Protein 8TZV (pdb70)

Organism: Homo sapiens (NCBI:txid9606)

Secondary structure (DSSP, 8-state):
---EEEEEE---S----TTT--SS---EEEEEEEEB-HHHHHHHHTTT-EESSSEEEEE-TTT-SS--B-EEE-TTT----HHHHHHHHHHHHHHS---EEEEEEES-TT-HHHHHTHHHHHHHHHHHHHHTS---GGGS-HHHHHHHHT---B-----TTS-SS-SEEEEEEEEETTEEEEEEEEEE-SS-EEEEEEEE-GGGTTTTHHHHHHHHHHHHHHHHHTT-SS---EE---B-TT-TTTGGGGGS-SEEEE-TTT--EEEHHHHHHHHHH-SS----SSTT---SS----GGG-EEE-SSSEEEHHHHHTT---HHHHHHHHHHHHHHHHHHHTTEEE---/-PPEEEEEE---S----TTT--SSS--EEEEEEEEB-HHHHHHHHHTS-EESSSEEEEE-TTT-SS--EEEEE-GGG----HHHHHHHHHHHHHHHH--EEEEEEES-TTSHHHHHTHHHHHHHHHHHHHHTS---GGG--HHHHHHHHS---B-----TTS-TT-SEEEEEEEEETTEEEEEEEEEE-SSEEEEEEEEE-GGGGGG-HHHHHHHHHHHHHHHHHHH-SS--EEEEEEE-SS-STTTGGGGSSSEEEE-TTT--EEEGGGTHHHHTT-SS----S-SS---TTS-S-GGG-EEE-SS-EEEHHHHHHH----STHHHHHHHHHHHHHHHHHTEEE---

Radius of gyration: 27.86 Å; Cα contacts (8 Å, |Δi|>4): 1350; chains: 2; bounding box: 55×50×86 Å

Nearest PDB structures (foldseek):
  8tzv-assembly1_B  TM=9.907E-01  e=6.767E-71  Homo sapiens
  7wg2-assembly1_A  TM=7.679E-01  e=2.021E-23  Kluyveromyces lactis NRRL Y-1140
  7wg4-assembly1_A  TM=7.444E-01  e=9.750E-24  Kluyveromyces lactis NRRL Y-1140
  7wfx-assembly2_B  TM=7.462E-01  e=1.685E-23  Kluyveromyces lactis NRRL Y-1140
  7wfx-assembly1_A  TM=7.257E-01  e=2.021E-23  Kluyveromyces lactis NRRL Y-1140

Sequence (696 aa):
GSPSVVDYFPSEDFYRCGYCKNESGSRSNGMWAHSMTVQDYQDLIDRGWRRSGKYVYKPVMNQTCCPQYTIRCRPLQFQPSKSHKKVLKKMLKFLAKGKLEVRLVPVSFEDPEFKSSFSQSFSLYVKYQVAIHQDPPDECGKTEFTRFLCSSPLEAETPPNGPDCGYGSFHQQYWLDGKIIAVGVIDILPNCVSSVYLYYDPDYSFLSLGVYSALREIAFTRQLHEKTSQLSYYYMGFYIHSCPKMKYKGQYRPSDLLCPETYVWVPIEQCLPSLENSKYCRFNQDPEAVDEDRSTEPDRLQVFHKRAIMPYGVYKKQQKDPSEEAAVLQYASLVGQKCSERMLLFRNGSPSVVDYFPSEDFYRCGYCKNESGSRSNGMWAHSMTVQDYQDLIDRGWRRSGKYVYKPVMNQTCCPQYTIRCRPLQFQPSKSHKKVLKKMLKFLAKGKLEVRLVPVSFEDPEFKSSFSQSFSLYVKYQVAIHQDPPDECGKTEFTRFLCSSPLEAETPPNGPDCGYGSFHQQYWLDGKIIAVGVIDILPNCVSSVYLYYDPDYSFLSLGVYSALREIAFTRQLHEKTSQLSYYYMGFYIHSCPKMKYKGQYRPSDLLCPETYVWVPIEQCLPSLENSKYCRFNQDPEAVDEDRSTEPDRLQVFHKRAIMPYGVYKKQQKDPSEEAAVLQYASLVGQKCSERMLLFRN

Foldseek 3Di:
DDFWAKAWDQQPDAPQDPFVRDRRAWGWGKIFTQAHAQQLVVLLVLQQWADQFRMIIHTDQVRHPFHWWKKKAFLVPWDDDPVLVVLVVVVVCVCDPCAKDKDKAAQDPVDPVCVVCVVLVLVQQLQQCCPVVVDDSVCSDPVSCCRGQRRWSYDFDADPLADPNTFTKIKIFIQGNNHTFKIFIWGGHLQEIEGHDITGHVVPVVSVVVSVVVNVVSVVQVVRCVRHVNSRMYIPRIATPSGVVRPCVLVGDQMWIAFNFLSDTDTSVLCVVVCVVDRDDGPCPDPPRHHPQADDDQQLAWACPPNDTHGPVVCVVVDDDVVVVVSSVVVCRSSGNVSRNRHYHYDD/DDFWAKAWDADPAAQADPFPRDRGAWHKTKIFGQAHAQALVVLLVLLAWADQFRMIMHTDQVGHPFHWWWKKAFLVPWDADPVRVVLVVVVVCCVPVVDKDKDKFDQDCPDPVCVVCLVLVQVQVQQQCCPPVVDDCVNGDSVNCCRRQRRWNYDQDADPLADPVTWTWIKIFIADPNHGFKIWIWTGHLQEIETNDIGGHPVVCVSVCVVVVVVVVSVVLVVRCVRRVNYRMYIHGTATPSGPVSPVVVSTPFMWIAFNFASDTDTVVQCVVPVVVHSHDGPDPDPPHGYPQFADDQQLAWECPPNDTHGNVVVVVVDDDCPCVVSVVVVCRSSGPVSRNRYYHHDD

B-factor: mean 159.2, std 18.73, range [113.01, 365.5]

GO terms:
  GO:0006511 ubiquitin-dependent protein catabolic process (P, IDA)
  GO:0006979 response to oxidative stress (P, IDA)
  GO:0010498 proteasomal protein catabolic process (P, IMP)
  GO:0004057 arginyl-tRNA--protein transferase activity (F, IDA)
  GO:0005515 protein binding (F, IPI)
  GO:0005654 nucleoplasm (C, IDA)
  GO:0005634 nucleus (C, IDA)
  GO:0005737 cytoplasm (C, IDA)
  GO:0071596 ubiquitin-dependent protein catabolic process via the N-end rule pathway (P, IDA)
  GO:0004057 arginyl-tRNA--protein transferase activity (F, TAS)

InterPro domains:
  IPR007471 N-end aminoacyl transferase, N-terminal [PF04376] (22-92)
  IPR007472 N-end rule aminoacyl transferase, C-terminal [PF04377] (290-429)
  IPR016181 Acyl-CoA N-acyltransferase [SSF55729] (343-436)
  IPR017137 Arginine-tRNA-protein transferase 1, eukaryotic [PIRSF037207] (1-518)
  IPR030700 N-end rule aminoacyl transferase [PTHR21367] (8-518)

Structure (mmCIF, N/CA/C/O backbone):
data_8TZV
#
_entry.id   8TZV
#
_cell.length_a   1.00
_cell.length_b   1.00
_cell.length_c   1.00
_cell.angle_alpha   90.00
_cell.angle_beta   90.00
_cell.angle_gamma   90.00
#
_symmetry.space_group_name_H-M   'P 1'
#
loop_
_entity.id
_entity.type
_entity.pdbx_description
1 polymer 'Isoform ATE1-2 of Arginyl-tRNA--protein transferase 1'
2 non-polymer 'ZINC ION'
#
loop_
_atom_site.group_PDB
_atom_site.id
_atom_site.type_symbol
_atom_site.label_atom_id
_atom_site.label_alt_id
_atom_site.label_comp_id
_atom_site.label_asym_id
_atom_site.label_entity_id
_atom_site.label_seq_id
_atom_site.pdbx_PDB_ins_code
_atom_site.Cartn_x
_atom_site.Cartn_y
_atom_site.Cartn_z
_atom_site.occupancy
_atom_site.B_iso_or_equiv
_atom_site.auth_seq_id
_atom_site.auth_comp_id
_atom_site.auth_asym_id
_atom_site.auth_atom_id
_atom_site.pdbx_PDB_model_num
ATOM 1 N N . GLY A 1 8 ? 132.009 136.610 122.385 1.00 156.06 7 GLY A N 1
ATOM 2 C CA . GLY A 1 8 ? 131.037 135.716 122.985 1.00 156.02 7 GLY A CA 1
ATOM 3 C C . GLY A 1 8 ? 129.923 135.318 122.038 1.00 158.99 7 GLY A C 1
ATOM 4 O O . GLY A 1 8 ? 129.781 135.889 120.957 1.00 153.08 7 GLY A O 1
ATOM 5 N N . SER A 1 9 ? 129.128 134.332 122.446 1.00 157.28 8 SER A N 1
ATOM 6 C CA . SER A 1 9 ? 128.020 133.839 121.652 1.00 155.63 8 SER A CA 1
ATOM 7 C C . SER A 1 9 ? 126.709 134.078 122.389 1.00 154.72 8 SER A C 1
ATOM 8 O O . SER A 1 9 ? 126.620 133.792 123.591 1.00 151.12 8 SER A O 1
ATOM 11 N N . PRO A 1 10 ? 125.679 134.600 121.718 1.00 148.68 9 PRO A N 1
ATOM 12 C CA . PRO A 1 10 ? 124.398 134.838 122.397 1.00 143.71 9 PRO A CA 1
ATOM 13 C C . PRO A 1 10 ? 123.707 133.549 122.813 1.00 146.14 9 PRO A C 1
ATOM 14 O O . PRO A 1 10 ? 124.146 132.453 122.449 1.00 144.79 9 PRO A O 1
ATOM 18 N N . SER A 1 11 ? 122.624 133.671 123.574 1.00 152.12 10 SER A N 1
ATOM 19 C CA . SER A 1 11 ? 121.871 132.528 124.070 1.00 152.49 10 SER A CA 1
ATOM 20 C C . SER A 1 11 ? 120.576 132.390 123.283 1.00 151.93 10 SER A C 1
ATOM 21 O O . SER A 1 11 ? 119.817 133.356 123.153 1.00 151.00 10 SER A O 1
ATOM 24 N N . VAL A 1 12 ? 120.327 131.190 122.766 1.00 146.29 11 VAL A N 1
ATOM 25 C CA . VAL A 1 12 ? 119.122 130.883 122.003 1.00 142.98 11 VAL A CA 1
ATOM 26 C C . VAL A 1 12 ? 118.363 129.787 122.737 1.00 142.14 11 VAL A C 1
ATOM 27 O O . VAL A 1 12 ? 118.899 128.692 122.959 1.00 142.66 11 VAL A O 1
ATOM 31 N N . VAL A 1 13 ? 117.118 130.086 123.116 1.00 146.05 12 VAL A N 1
ATOM 32 C CA . VAL A 1 13 ? 116.236 129.140 123.787 1.00 146.51 12 VAL A CA 1
ATOM 33 C C . VAL A 1 13 ? 114.842 129.261 123.185 1.00 145.96 12 VAL A C 1
ATOM 34 O O . VAL A 1 13 ? 114.500 130.255 122.542 1.00 152.47 12 VAL A O 1
ATOM 38 N N . ASP A 1 14 ? 114.034 128.226 123.404 1.00 149.25 13 ASP A N 1
ATOM 39 C CA . ASP A 1 14 ? 112.640 128.207 122.984 1.00 153.18 13 ASP A CA 1
ATOM 40 C C . ASP A 1 14 ? 111.760 127.906 124.188 1.00 153.94 13 ASP A C 1
ATOM 41 O O . ASP A 1 14 ? 112.077 127.027 124.994 1.00 160.38 13 ASP A O 1
ATOM 46 N N . TYR A 1 15 ? 110.651 128.633 124.302 1.00 144.11 14 TYR A N 1
ATOM 47 C CA . TYR A 1 15 ? 109.761 128.535 125.452 1.00 144.83 14 TYR A CA 1
ATOM 48 C C . TYR A 1 15 ? 108.555 127.668 125.114 1.00 146.44 14 TYR A C 1
ATOM 49 O O . TYR A 1 15 ? 107.924 127.852 124.068 1.00 144.34 14 TYR A O 1
ATOM 58 N N . PHE A 1 16 ? 108.242 126.725 126.002 1.00 153.81 15 PHE A N 1
ATOM 59 C CA . PHE A 1 16 ? 107.068 125.872 125.869 1.00 149.37 15 PHE A CA 1
ATOM 60 C C . PHE A 1 16 ? 106.086 126.196 126.983 1.00 155.66 15 PHE A C 1
ATOM 61 O O . PHE A 1 16 ? 106.473 126.167 128.161 1.00 162.01 15 PHE A O 1
ATOM 69 N N . PRO A 1 17 ? 104.826 126.521 126.673 1.00 159.44 16 PRO A N 1
ATOM 70 C CA . PRO A 1 17 ? 103.873 126.842 127.752 1.00 162.79 16 PRO A CA 1
ATOM 71 C C . PRO A 1 17 ? 103.714 125.726 128.772 1.00 167.23 16 PRO A C 1
ATOM 72 O O . PRO A 1 17 ? 103.640 126.005 129.975 1.00 166.74 16 PRO A O 1
ATOM 76 N N . SER A 1 18 ? 103.679 124.472 128.322 1.00 171.71 17 SER A N 1
ATOM 77 C CA . SER A 1 18 ? 103.599 123.295 129.189 1.00 173.06 17 SER A CA 1
ATOM 78 C C . SER A 1 18 ? 102.483 123.436 130.226 1.00 175.18 17 SER A C 1
ATOM 79 O O . SER A 1 18 ? 102.711 123.444 131.436 1.00 173.46 17 SER A O 1
ATOM 82 N N . GLU A 1 19 ? 101.254 123.550 129.722 1.00 189.57 18 GLU A N 1
ATOM 83 C CA . GLU A 1 19 ? 100.076 123.703 130.564 1.00 188.72 18 GLU A CA 1
ATOM 84 C C . GLU A 1 19 ? 99.466 122.365 130.972 1.00 189.82 18 GLU A C 1
ATOM 85 O O . GLU A 1 19 ? 98.300 122.324 131.380 1.00 189.06 18 GLU A O 1
ATOM 91 N N . ASP A 1 20 ? 100.226 121.278 130.879 1.00 189.73 19 ASP A N 1
ATOM 92 C CA . ASP A 1 20 ? 99.745 119.945 131.210 1.00 188.07 19 ASP A CA 1
ATOM 93 C C . ASP A 1 20 ? 100.440 119.431 132.463 1.00 187.66 19 ASP A C 1
ATOM 94 O O . ASP A 1 20 ? 101.636 119.666 132.664 1.00 188.39 19 ASP A O 1
ATOM 99 N N . PHE A 1 21 ? 99.682 118.734 133.305 1.00 181.95 20 PHE A N 1
ATOM 100 C CA . PHE A 1 21 ? 100.236 118.164 134.522 1.00 180.16 20 PHE A CA 1
ATOM 101 C C . PHE A 1 21 ? 101.148 116.982 134.200 1.00 180.33 20 PHE A C 1
ATOM 102 O O . PHE A 1 21 ? 101.039 116.342 133.150 1.00 183.27 20 PHE A O 1
ATOM 110 N N . TYR A 1 22 ? 102.059 116.698 135.127 1.00 178.33 21 TYR A N 1
ATOM 111 C CA . TYR A 1 22 ? 102.985 115.583 135.004 1.00 180.18 21 TYR A CA 1
ATOM 112 C C . TYR A 1 22 ? 102.985 114.777 136.295 1.00 182.62 21 TYR A C 1
ATOM 113 O O . TYR A 1 22 ? 102.724 115.308 137.378 1.00 185.87 21 TYR A O 1
ATOM 122 N N . ARG A 1 23 ? 103.278 113.486 136.167 1.00 181.78 22 ARG A N 1
ATOM 123 C CA . ARG A 1 23 ? 103.309 112.602 137.325 1.00 180.29 22 ARG A CA 1
ATOM 124 C C . ARG A 1 23 ? 104.523 112.923 138.190 1.00 182.01 22 ARG A C 1
ATOM 125 O O . ARG A 1 23 ? 105.666 112.824 137.731 1.00 182.13 22 ARG A O 1
ATOM 133 N N . CYS A 1 24 ? 104.274 113.308 139.439 1.00 197.13 23 CYS A N 1
ATOM 134 C CA . CYS A 1 24 ? 105.359 113.639 140.351 1.00 198.58 23 CYS A CA 1
ATOM 135 C C . CYS A 1 24 ? 106.088 112.374 140.787 1.00 196.67 23 CYS A C 1
ATOM 136 O O . CYS A 1 24 ? 105.460 111.377 141.156 1.00 195.43 23 CYS A O 1
ATOM 139 N N . GLY A 1 25 ? 107.417 112.418 140.744 1.00 179.46 24 GLY A N 1
ATOM 140 C CA . GLY A 1 25 ? 108.230 111.299 141.170 1.00 180.50 24 GLY A CA 1
ATOM 141 C C . GLY A 1 25 ? 108.439 111.184 142.660 1.00 178.63 24 GLY A C 1
ATOM 142 O O . GLY A 1 25 ? 109.078 110.232 143.116 1.00 174.94 24 GLY A O 1
ATOM 143 N N . TYR A 1 26 ? 107.918 112.131 143.439 1.00 180.50 25 TYR A N 1
ATOM 144 C CA . TYR A 1 26 ? 108.058 112.128 144.888 1.00 180.50 25 TYR A CA 1
ATOM 145 C C . TYR A 1 26 ? 106.732 111.921 145.604 1.00 179.38 25 TYR A C 1
ATOM 146 O O . TYR A 1 26 ? 106.615 111.021 146.442 1.00 176.97 25 TYR A O 1
ATOM 155 N N . CYS A 1 27 ? 105.723 112.735 145.294 1.00 185.66 26 CYS A N 1
ATOM 156 C CA . CYS A 1 27 ? 104.406 112.581 145.899 1.00 185.80 26 CYS A CA 1
ATOM 157 C C . CYS A 1 27 ? 103.592 111.459 145.268 1.00 186.13 26 CYS A C 1
ATOM 158 O O . CYS A 1 27 ? 102.585 111.046 145.854 1.00 187.54 26 CYS A O 1
ATOM 161 N N . LYS A 1 28 ? 104.002 110.965 144.098 1.00 181.17 27 LYS A N 1
ATOM 162 C CA . LYS A 1 28 ? 103.336 109.861 143.407 1.00 181.57 27 LYS A CA 1
ATOM 163 C C . LYS A 1 28 ? 101.864 110.185 143.139 1.00 181.41 27 LYS A C 1
ATOM 164 O O . LYS A 1 28 ? 100.949 109.501 143.602 1.00 179.71 27 LYS A O 1
ATOM 170 N N . ASN A 1 29 ? 101.653 111.254 142.375 1.00 196.45 28 ASN A N 1
ATOM 171 C CA . ASN A 1 29 ? 100.320 111.694 141.989 1.00 197.84 28 ASN A CA 1
ATOM 172 C C . ASN A 1 29 ? 100.303 111.982 140.496 1.00 198.56 28 ASN A C 1
ATOM 173 O O . ASN A 1 29 ? 101.284 112.489 139.942 1.00 198.34 28 ASN A O 1
ATOM 178 N N . GLU A 1 30 ? 99.185 111.650 139.847 1.00 201.56 29 GLU A N 1
ATOM 179 C CA . GLU A 1 30 ? 99.049 111.917 138.418 1.00 199.44 29 GLU A CA 1
ATOM 180 C C . GLU A 1 30 ? 99.092 113.414 138.137 1.00 199.39 29 GLU A C 1
ATOM 181 O O . GLU A 1 30 ? 99.775 113.867 137.210 1.00 197.32 29 GLU A O 1
ATOM 187 N N . SER A 1 31 ? 98.367 114.200 138.930 1.00 210.99 30 SER A N 1
ATOM 188 C CA . SER A 1 31 ? 98.401 115.659 138.826 1.00 211.47 30 SER A CA 1
ATOM 189 C C . SER A 1 31 ? 99.381 116.236 139.848 1.00 213.22 30 SER A C 1
ATOM 190 O O . SER A 1 31 ? 99.029 117.012 140.736 1.00 213.60 30 SER A O 1
ATOM 193 N N . GLY A 1 32 ? 100.641 115.833 139.703 1.00 203.53 31 GLY A N 1
ATOM 194 C CA . GLY A 1 32 ? 101.666 116.202 140.659 1.00 201.85 31 GLY A CA 1
ATOM 195 C C . GLY A 1 32 ? 102.569 117.327 140.200 1.00 199.11 31 GLY A C 1
ATOM 196 O O . GLY A 1 32 ? 102.210 118.504 140.304 1.00 198.47 31 GLY A O 1
ATOM 197 N N . SER A 1 33 ? 103.751 116.973 139.700 1.00 185.22 32 SER A N 1
ATOM 198 C CA . SER A 1 33 ? 104.741 117.971 139.316 1.00 182.70 32 SER A CA 1
ATOM 199 C C . SER A 1 33 ? 104.227 118.828 138.167 1.00 181.42 32 SER A C 1
ATOM 200 O O . SER A 1 33 ? 104.025 118.336 137.053 1.00 181.61 32 SER A O 1
ATOM 203 N N . ARG A 1 34 ? 104.012 120.111 138.445 1.00 159.58 33 ARG A N 1
ATOM 204 C CA . ARG A 1 34 ? 103.610 121.086 137.443 1.00 158.61 33 ARG A CA 1
ATOM 205 C C . ARG A 1 34 ? 104.690 122.150 137.324 1.00 155.37 33 ARG A C 1
ATOM 206 O O . ARG A 1 34 ? 105.163 122.682 138.333 1.00 155.71 33 ARG A O 1
ATOM 214 N N . SER A 1 35 ? 105.080 122.458 136.090 1.00 144.17 34 SER A N 1
ATOM 215 C CA . SER A 1 35 ? 106.162 123.404 135.865 1.00 149.24 34 SER A CA 1
ATOM 216 C C . SER A 1 35 ? 105.973 124.075 134.515 1.00 151.18 34 SER A C 1
ATOM 217 O O . SER A 1 35 ? 105.264 123.570 133.641 1.00 147.90 34 SER A O 1
ATOM 220 N N . ASN A 1 36 ? 106.622 125.225 134.359 1.00 159.32 35 ASN A N 1
ATOM 221 C CA . ASN A 1 36 ? 106.690 125.930 133.087 1.00 155.96 35 ASN A CA 1
ATOM 222 C C . ASN A 1 36 ? 108.040 125.642 132.449 1.00 153.66 35 ASN A C 1
ATOM 223 O O . ASN A 1 36 ? 109.084 125.906 133.053 1.00 153.55 35 ASN A O 1
ATOM 228 N N . GLY A 1 37 ? 108.019 125.099 131.232 1.00 151.56 36 GLY A N 1
ATOM 229 C CA . GLY A 1 37 ? 109.207 124.579 130.598 1.00 149.25 36 GLY A CA 1
ATOM 230 C C . GLY A 1 37 ? 109.718 125.440 129.452 1.00 149.33 36 GLY A C 1
ATOM 231 O O . GLY A 1 37 ? 109.083 126.391 129.002 1.00 157.44 36 GLY A O 1
ATOM 232 N N . MET A 1 38 ? 110.913 125.078 128.993 1.00 140.95 37 MET A N 1
ATOM 233 C CA . MET A 1 38 ? 111.544 125.703 127.844 1.00 145.80 37 MET A CA 1
ATOM 234 C C . MET A 1 38 ? 112.564 124.732 127.270 1.00 144.49 37 MET A C 1
ATOM 235 O O . MET A 1 38 ? 113.097 123.877 127.983 1.00 143.43 37 MET A O 1
ATOM 240 N N . TRP A 1 39 ? 112.828 124.869 125.974 1.00 147.78 38 TRP A N 1
ATOM 241 C CA . TRP A 1 39 ? 113.817 124.046 125.287 1.00 145.45 38 TRP A CA 1
ATOM 242 C C . TRP A 1 39 ? 115.033 124.914 124.989 1.00 141.30 38 TRP A C 1
ATOM 243 O O . TRP A 1 39 ? 114.988 125.777 124.106 1.00 142.30 38 TRP A O 1
ATOM 254 N N . ALA A 1 40 ? 116.117 124.684 125.724 1.00 124.91 39 ALA A N 1
ATOM 255 C CA . ALA A 1 40 ? 117.328 125.477 125.569 1.00 127.12 39 ALA A CA 1
ATOM 256 C C . ALA A 1 40 ? 118.160 124.924 124.419 1.00 130.31 39 ALA A C 1
ATOM 257 O O . ALA A 1 40 ? 118.659 123.796 124.492 1.00 131.93 39 ALA A O 1
ATOM 259 N N . HIS A 1 41 ? 118.308 125.717 123.356 1.00 148.10 40 HIS A N 1
ATOM 260 C CA . HIS A 1 41 ? 119.148 125.302 122.239 1.00 151.99 40 HIS A CA 1
ATOM 261 C C . HIS A 1 41 ? 120.625 125.469 122.573 1.00 148.87 40 HIS A C 1
ATOM 262 O O . HIS A 1 41 ? 121.409 124.522 122.441 1.00 148.40 40 HIS A O 1
ATOM 269 N N . SER A 1 42 ? 121.021 126.662 123.011 1.00 153.32 41 SER A N 1
ATOM 270 C CA . SER A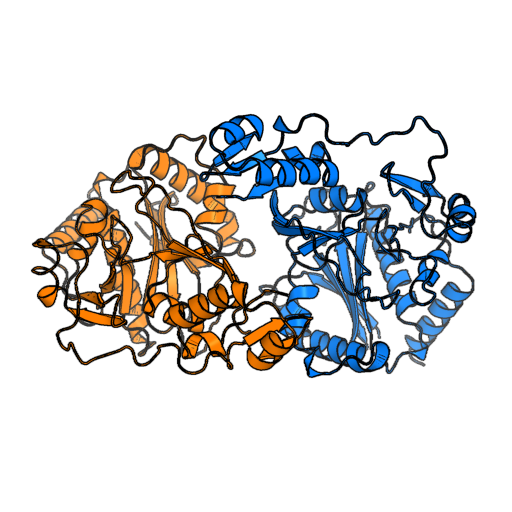 1 42 ? 122.407 126.901 123.409 1.00 155.90 41 SER A CA 1
ATOM 271 C C . SER A 1 42 ? 122.449 128.138 124.289 1.00 159.80 41 SER A C 1
ATOM 272 O O . SER A 1 42 ? 122.154 129.238 123.816 1.00 164.05 41 SER A O 1
ATOM 275 N N . MET A 1 43 ? 122.823 127.967 125.555 1.00 154.83 42 MET A N 1
ATOM 276 C CA . MET A 1 43 ? 122.882 129.070 126.501 1.00 153.90 42 MET A CA 1
ATOM 277 C C . MET A 1 43 ? 124.242 129.095 127.183 1.00 150.50 42 MET A C 1
ATOM 278 O O . MET A 1 43 ? 124.895 128.061 127.346 1.00 152.40 42 MET A O 1
ATOM 283 N N . THR A 1 44 ? 124.664 130.294 127.574 1.00 148.01 43 THR A N 1
ATOM 284 C CA . THR A 1 44 ? 125.916 130.460 128.292 1.00 151.42 43 THR A CA 1
ATOM 285 C C . THR A 1 44 ? 125.753 130.042 129.751 1.00 154.64 43 THR A C 1
ATOM 286 O O . THR A 1 44 ? 124.641 129.943 130.278 1.00 157.95 43 THR A O 1
ATOM 290 N N . VAL A 1 45 ? 126.890 129.791 130.404 1.00 141.34 44 VAL A N 1
ATOM 291 C CA . VAL A 1 45 ? 126.860 129.356 131.797 1.00 139.03 44 VAL A CA 1
ATOM 292 C C . VAL A 1 45 ? 126.338 130.463 132.706 1.00 145.42 44 VAL A C 1
ATOM 293 O O . VAL A 1 45 ? 125.654 130.186 133.698 1.00 145.09 44 VAL A O 1
ATOM 297 N N . GLN A 1 46 ? 126.652 131.724 132.397 1.00 157.47 45 GLN A N 1
ATOM 298 C CA . GLN A 1 46 ? 126.152 132.831 133.207 1.00 158.18 45 GLN A CA 1
ATOM 299 C C . GLN A 1 46 ? 124.632 132.917 133.146 1.00 154.57 45 GLN A C 1
ATOM 300 O O . GLN A 1 46 ? 123.971 133.132 134.170 1.00 162.14 45 GLN A O 1
ATOM 306 N N . ASP A 1 47 ? 124.059 132.754 131.950 1.00 134.26 46 ASP A N 1
ATOM 307 C CA . ASP A 1 47 ? 122.607 132.777 131.817 1.00 137.50 46 ASP A CA 1
ATOM 308 C C . ASP A 1 47 ? 121.966 131.625 132.579 1.00 146.41 46 ASP A C 1
ATOM 309 O O . ASP A 1 47 ? 120.931 131.802 133.230 1.00 149.71 46 ASP A O 1
ATOM 314 N N . TYR A 1 48 ? 122.566 130.434 132.508 1.00 138.55 47 TYR A N 1
ATOM 315 C CA . TYR A 1 48 ? 122.035 129.293 133.247 1.00 136.86 47 TYR A CA 1
ATOM 316 C C . TYR A 1 48 ? 122.096 129.531 134.751 1.00 141.19 47 TYR A C 1
ATOM 317 O O . TYR A 1 48 ? 121.160 129.185 135.481 1.00 147.23 47 TYR A O 1
ATOM 326 N N . GLN A 1 49 ? 123.199 130.109 135.234 1.00 129.92 48 GLN A N 1
ATOM 327 C CA . GLN A 1 49 ? 123.313 130.413 136.657 1.00 124.59 48 GLN A CA 1
ATOM 328 C C . GLN A 1 49 ? 122.260 131.427 137.085 1.00 126.08 48 GLN A C 1
ATOM 329 O O . GLN A 1 49 ? 121.610 131.260 138.124 1.00 129.75 48 GLN A O 1
ATOM 335 N N . ASP A 1 50 ? 122.066 132.478 136.285 1.00 150.10 49 ASP A N 1
ATOM 336 C CA . ASP A 1 50 ? 121.052 133.475 136.614 1.00 155.17 49 ASP A CA 1
ATOM 337 C C . ASP A 1 50 ? 119.650 132.879 136.584 1.00 152.97 49 ASP A C 1
ATOM 338 O O . ASP A 1 50 ? 118.794 133.269 137.386 1.00 155.96 49 ASP A O 1
ATOM 343 N N . LEU A 1 51 ? 119.394 131.943 135.668 1.00 140.84 50 LEU A N 1
ATOM 344 C CA . LEU A 1 51 ? 118.085 131.300 135.611 1.00 144.49 50 LEU A CA 1
ATOM 345 C C . LEU A 1 51 ? 117.850 130.416 136.830 1.00 150.61 50 LEU A C 1
ATOM 346 O O . LEU A 1 51 ? 116.794 130.494 137.468 1.00 154.18 50 LEU A O 1
ATOM 351 N N . ILE A 1 52 ? 118.824 129.569 137.173 1.00 144.47 51 ILE A N 1
ATOM 352 C CA . ILE A 1 52 ? 118.647 128.689 138.322 1.00 135.68 51 ILE A CA 1
ATOM 353 C C . ILE A 1 52 ? 118.644 129.470 139.628 1.00 139.24 51 ILE A C 1
ATOM 354 O O . ILE A 1 52 ? 118.165 128.960 140.648 1.00 145.43 51 ILE A O 1
ATOM 359 N N . ASP A 1 53 ? 119.169 130.699 139.631 1.00 140.69 52 ASP A N 1
ATOM 360 C CA . ASP A 1 53 ? 118.959 131.577 140.776 1.00 140.99 52 ASP A CA 1
ATOM 361 C C . ASP A 1 53 ? 117.493 131.953 140.944 1.00 141.08 52 ASP A C 1
ATOM 362 O O . ASP A 1 53 ? 117.101 132.405 142.025 1.00 146.16 52 ASP A O 1
ATOM 367 N N . ARG A 1 54 ? 116.681 131.788 139.901 1.00 137.21 53 ARG A N 1
ATOM 368 C CA . ARG A 1 54 ? 115.252 132.053 139.960 1.00 139.98 53 ARG A CA 1
ATOM 369 C C . ARG A 1 54 ? 114.426 130.781 140.114 1.00 140.49 53 ARG A C 1
ATOM 370 O O . ARG A 1 54 ? 113.196 130.838 140.016 1.00 143.97 53 ARG A O 1
ATOM 378 N N . GLY A 1 55 ? 115.068 129.641 140.350 1.00 138.15 54 GLY A N 1
ATOM 379 C CA . GLY A 1 55 ? 114.367 128.394 140.568 1.00 139.97 54 GLY A CA 1
ATOM 380 C C . GLY A 1 55 ? 114.312 127.445 139.392 1.00 144.02 54 GLY A C 1
ATOM 381 O O . GLY A 1 55 ? 113.648 126.407 139.493 1.00 149.61 54 GLY A O 1
ATOM 382 N N . TRP A 1 56 ? 114.980 127.760 138.286 1.00 144.23 55 TRP A N 1
ATOM 383 C CA . TRP A 1 56 ? 114.980 126.868 137.135 1.00 144.35 55 TRP A CA 1
ATOM 384 C C . TRP A 1 56 ? 115.826 125.628 137.410 1.00 142.03 55 TRP A C 1
ATOM 385 O O . TRP A 1 56 ? 116.794 125.664 138.174 1.00 149.91 55 TRP A O 1
ATOM 396 N N . ARG A 1 57 ? 115.445 124.521 136.775 1.00 145.37 56 ARG A N 1
ATOM 397 C CA . ARG A 1 57 ? 116.145 123.252 136.902 1.00 152.83 56 ARG A CA 1
ATOM 398 C C . ARG A 1 57 ? 116.342 122.647 135.521 1.00 157.47 56 ARG A C 1
ATOM 399 O O . ARG A 1 57 ? 115.438 122.686 134.679 1.00 156.06 56 ARG A O 1
ATOM 407 N N . ARG A 1 58 ? 117.523 122.079 135.300 1.00 151.90 57 ARG A N 1
ATOM 408 C CA . ARG A 1 58 ? 117.909 121.522 134.011 1.00 145.06 57 ARG A CA 1
ATOM 409 C C . ARG A 1 58 ? 117.673 120.018 133.994 1.00 146.80 57 ARG A C 1
ATOM 410 O O . ARG A 1 58 ? 118.043 119.314 134.940 1.00 154.67 57 ARG A O 1
ATOM 418 N N . SER A 1 59 ? 117.058 119.534 132.918 1.00 157.88 58 SER A N 1
ATOM 419 C CA . SER A 1 59 ? 116.877 118.110 132.654 1.00 156.16 58 SER A CA 1
ATOM 420 C C . SER A 1 59 ? 117.433 117.767 131.280 1.00 155.49 58 SER A C 1
ATOM 421 O O . SER A 1 59 ? 116.809 117.071 130.476 1.00 156.80 58 SER A O 1
ATOM 424 N N . GLY A 1 60 ? 118.629 118.263 130.999 1.00 151.64 59 GLY A N 1
ATOM 425 C CA . GLY A 1 60 ? 119.217 118.150 129.675 1.00 148.45 59 GLY A CA 1
ATOM 426 C C . GLY A 1 60 ? 119.087 119.460 128.910 1.00 152.06 59 GLY A C 1
ATOM 427 O O . GLY A 1 60 ? 119.334 120.533 129.459 1.00 158.97 59 GLY A O 1
ATOM 428 N N . LYS A 1 61 ? 118.697 119.367 127.638 1.00 151.60 60 LYS A N 1
ATOM 429 C CA . LYS A 1 61 ? 118.408 120.567 126.864 1.00 153.75 60 LYS A CA 1
ATOM 430 C C . LYS A 1 61 ? 117.082 121.205 127.254 1.00 154.40 60 LYS A C 1
ATOM 431 O O . LYS A 1 61 ? 116.789 122.315 126.797 1.00 161.07 60 LYS A O 1
ATOM 437 N N . TYR A 1 62 ? 116.284 120.536 128.080 1.00 146.84 61 TYR A N 1
ATOM 438 C CA . TYR A 1 62 ? 114.993 121.042 128.522 1.00 148.37 61 TYR A CA 1
ATOM 439 C C . TYR A 1 62 ? 115.116 121.567 129.947 1.00 155.60 61 TYR A C 1
ATOM 440 O O . TYR A 1 62 ? 115.546 120.838 130.847 1.00 161.45 61 TYR A O 1
ATOM 449 N N . VAL A 1 63 ? 114.741 122.827 130.144 1.00 151.68 62 VAL A N 1
ATOM 450 C CA . VAL A 1 63 ? 114.779 123.467 131.453 1.00 150.15 62 VAL A CA 1
ATOM 451 C C . VAL A 1 63 ? 113.344 123.697 131.903 1.00 147.58 62 VAL A C 1
ATOM 452 O O . VAL A 1 63 ? 112.431 123.814 131.080 1.00 146.65 62 VAL A O 1
ATOM 456 N N . TYR A 1 64 ? 113.137 123.742 133.217 1.00 145.33 63 TYR A N 1
ATOM 457 C CA . TYR A 1 64 ? 111.789 123.923 133.737 1.00 144.55 63 TYR A CA 1
ATOM 458 C C . TYR A 1 64 ? 111.832 124.640 135.077 1.00 150.73 63 TYR A C 1
ATOM 459 O O . TYR A 1 64 ? 112.714 124.385 135.899 1.00 150.13 63 TYR A O 1
ATOM 468 N N . LYS A 1 65 ? 110.879 125.547 135.282 1.00 153.81 64 LYS A N 1
ATOM 469 C CA . LYS A 1 65 ? 110.686 126.202 136.566 1.00 151.10 64 LYS A CA 1
ATOM 470 C C . LYS A 1 65 ? 109.429 125.648 137.213 1.00 154.90 64 LYS A C 1
ATOM 471 O O . LYS A 1 65 ? 108.334 125.803 136.650 1.00 158.48 64 LYS A O 1
ATOM 477 N N . PRO A 1 66 ? 109.535 124.969 138.354 1.00 137.95 65 PRO A N 1
ATOM 478 C CA . PRO A 1 66 ? 108.338 124.415 138.997 1.00 132.84 65 PRO A CA 1
ATOM 479 C C . PRO A 1 66 ? 107.373 125.510 139.426 1.00 133.88 65 PRO A C 1
ATOM 480 O O . PRO A 1 66 ? 107.780 126.599 139.836 1.00 134.19 65 PRO A O 1
ATOM 484 N N . VAL A 1 67 ? 106.080 125.207 139.327 1.00 144.54 66 VAL A N 1
ATOM 485 C CA . VAL A 1 67 ? 105.041 126.114 139.799 1.00 146.84 66 VAL A CA 1
ATOM 486 C C . VAL A 1 67 ? 104.836 125.866 141.286 1.00 148.24 66 VAL A C 1
ATOM 487 O O . VAL A 1 67 ? 104.097 124.957 141.681 1.00 152.88 66 VAL A O 1
ATOM 491 N N . MET A 1 68 ? 105.496 126.673 142.120 1.00 129.69 67 MET A N 1
ATOM 492 C CA . MET A 1 68 ? 105.464 126.443 143.561 1.00 132.24 67 MET A CA 1
ATOM 493 C C . MET A 1 68 ? 104.064 126.621 144.133 1.00 135.70 67 MET A C 1
ATOM 494 O O . MET A 1 68 ? 103.733 126.018 145.160 1.00 137.40 67 MET A O 1
ATOM 499 N N . ASN A 1 69 ? 103.230 127.436 143.488 1.00 155.73 68 ASN A N 1
ATOM 500 C CA . ASN A 1 69 ? 101.882 127.689 143.979 1.00 160.38 68 ASN A CA 1
ATOM 501 C C . ASN A 1 69 ? 100.894 126.589 143.613 1.00 162.87 68 ASN A C 1
ATOM 502 O O . ASN A 1 69 ? 99.789 126.568 144.166 1.00 164.11 68 ASN A O 1
ATOM 507 N N . GLN A 1 70 ? 101.256 125.680 142.705 1.00 172.15 69 GLN A N 1
ATOM 508 C CA . GLN A 1 70 ? 100.354 124.623 142.272 1.00 171.85 69 GLN A CA 1
ATOM 509 C C . GLN A 1 70 ? 100.920 123.218 142.417 1.00 172.88 69 GLN A C 1
ATOM 510 O O . GLN A 1 70 ? 100.138 122.261 142.423 1.00 173.97 69 GLN A O 1
ATOM 516 N N . THR A 1 71 ? 102.237 123.063 142.526 1.00 167.00 70 THR A N 1
ATOM 517 C CA . THR A 1 71 ? 102.824 121.738 142.666 1.00 165.87 70 THR A CA 1
ATOM 518 C C . THR A 1 71 ? 102.453 121.128 144.013 1.00 165.45 70 THR A C 1
ATOM 519 O O . THR A 1 71 ? 102.486 121.800 145.048 1.00 166.54 70 THR A O 1
ATOM 523 N N . CYS A 1 72 ? 102.092 119.842 143.994 1.00 191.75 71 CYS A N 1
ATOM 524 C CA . CYS A 1 72 ? 101.743 119.153 145.232 1.00 193.56 71 CYS A CA 1
ATOM 525 C C . CYS A 1 72 ? 102.943 119.023 146.161 1.00 192.96 71 CYS A C 1
ATOM 526 O O . CYS A 1 72 ? 102.781 119.042 147.387 1.00 190.21 71 CYS A O 1
ATOM 529 N N . CYS A 1 73 ? 104.146 118.892 145.601 1.00 180.13 72 CYS A N 1
ATOM 530 C CA . CYS A 1 73 ? 105.385 118.784 146.371 1.00 178.77 72 CYS A CA 1
ATOM 531 C C . CYS A 1 73 ? 106.309 119.917 145.946 1.00 176.56 72 CYS A C 1
ATOM 532 O O . CYS A 1 73 ? 107.078 119.777 144.982 1.00 177.93 72 CYS A O 1
ATOM 535 N N . PRO A 1 74 ? 106.256 121.063 146.626 1.00 157.47 73 PRO A N 1
ATOM 536 C CA . PRO A 1 74 ? 107.111 122.191 146.239 1.00 155.40 73 PRO A CA 1
ATOM 537 C C . PRO A 1 74 ? 108.587 121.838 146.339 1.00 154.31 73 PRO A C 1
ATOM 538 O O . PRO A 1 74 ? 109.015 121.116 147.242 1.00 154.33 73 PRO A O 1
ATOM 542 N N . GLN A 1 75 ? 109.366 122.359 145.395 1.00 142.26 74 GLN A N 1
ATOM 543 C CA . GLN A 1 75 ? 110.799 122.113 145.320 1.00 142.34 74 GLN A CA 1
ATOM 544 C C . GLN A 1 75 ? 111.538 123.430 145.506 1.00 147.21 74 GLN A C 1
ATOM 545 O O . GLN A 1 75 ? 111.256 124.408 144.806 1.00 146.65 74 GLN A O 1
ATOM 551 N N . TYR A 1 76 ? 112.480 123.452 146.445 1.00 155.48 75 TYR A N 1
ATOM 552 C CA . TYR A 1 76 ? 113.238 124.650 146.775 1.00 153.99 75 TYR A CA 1
ATOM 553 C C . TYR A 1 76 ? 114.717 124.400 146.522 1.00 148.56 75 TYR A C 1
ATOM 554 O O . TYR A 1 76 ? 115.269 123.397 146.985 1.00 153.61 75 TYR A O 1
ATOM 563 N N . THR A 1 77 ? 115.352 125.310 145.789 1.00 126.08 76 THR A N 1
ATOM 564 C CA . THR A 1 77 ? 116.784 125.205 145.546 1.00 130.61 76 THR A CA 1
ATOM 565 C C . THR A 1 77 ? 117.551 125.525 146.823 1.00 134.94 76 THR A C 1
ATOM 566 O O . THR A 1 77 ? 117.298 126.543 147.474 1.00 147.65 76 THR A O 1
ATOM 570 N N . ILE A 1 78 ? 118.491 124.654 147.180 1.00 149.35 77 ILE A N 1
ATOM 571 C CA . ILE A 1 78 ? 119.277 124.792 148.400 1.00 153.93 77 ILE A CA 1
ATOM 572 C C . ILE A 1 78 ? 120.753 124.764 148.030 1.00 148.80 77 ILE A C 1
ATOM 573 O O . ILE A 1 78 ? 121.188 123.902 147.259 1.00 152.26 77 ILE A O 1
ATOM 578 N N . ARG A 1 79 ? 121.516 125.711 148.569 1.00 127.09 78 ARG A N 1
ATOM 579 C CA . ARG A 1 79 ? 122.948 125.797 148.332 1.00 126.48 78 ARG A CA 1
ATOM 580 C C . ARG A 1 79 ? 123.693 125.703 149.656 1.00 132.31 78 ARG A C 1
ATOM 581 O O . ARG A 1 79 ? 123.123 125.881 150.733 1.00 134.34 78 ARG A O 1
ATOM 589 N N . CYS A 1 80 ? 124.989 125.418 149.563 1.00 139.40 79 CYS A N 1
ATOM 590 C CA . CYS A 1 80 ? 125.852 125.332 150.731 1.00 138.96 79 CYS A CA 1
ATOM 591 C C . CYS A 1 80 ? 127.171 126.024 150.415 1.00 138.76 79 CYS A C 1
ATOM 592 O O . CYS A 1 80 ? 127.497 126.290 149.254 1.00 145.99 79 CYS A O 1
ATOM 595 N N . ARG A 1 81 ? 127.938 126.315 151.466 1.00 134.24 80 ARG A N 1
ATOM 596 C CA . ARG A 1 81 ? 129.205 127.036 151.358 1.00 133.22 80 ARG A CA 1
ATOM 597 C C . ARG A 1 81 ? 130.334 126.070 151.692 1.00 138.07 80 ARG A C 1
ATOM 598 O O . ARG A 1 81 ? 130.599 125.797 152.873 1.00 142.43 80 ARG A O 1
ATOM 606 N N . PRO A 1 82 ? 131.024 125.530 150.684 1.00 141.42 81 PRO A N 1
ATOM 607 C CA . PRO A 1 82 ? 132.087 124.550 150.966 1.00 144.54 81 PRO A CA 1
ATOM 608 C C . PRO A 1 82 ? 133.211 125.098 151.825 1.00 146.09 81 PRO A C 1
ATOM 609 O O . PRO A 1 82 ? 133.785 124.350 152.628 1.00 145.65 81 PRO A O 1
ATOM 613 N N . LEU A 1 83 ? 133.551 126.380 151.678 1.00 157.65 82 LEU A N 1
ATOM 614 C CA . LEU A 1 83 ? 134.608 126.963 152.497 1.00 157.97 82 LEU A CA 1
ATOM 615 C C . LEU A 1 83 ? 134.216 126.987 153.969 1.00 159.18 82 LEU A C 1
ATOM 616 O O . LEU A 1 83 ? 135.040 126.698 154.845 1.00 160.45 82 LEU A O 1
ATOM 621 N N . GLN A 1 84 ? 132.963 127.328 154.261 1.00 155.14 83 GLN A N 1
ATOM 622 C CA . GLN A 1 84 ? 132.470 127.414 155.628 1.00 154.29 83 GLN A CA 1
ATOM 623 C C . GLN A 1 84 ? 131.740 126.153 156.076 1.00 154.03 83 GLN A C 1
ATOM 624 O O . GLN A 1 84 ? 131.242 126.109 157.206 1.00 155.95 83 GLN A O 1
ATOM 630 N N . PHE A 1 85 ? 131.667 125.130 155.227 1.00 153.36 84 PHE A N 1
ATOM 631 C CA . PHE A 1 85 ? 130.946 123.915 155.580 1.00 154.93 84 PHE A CA 1
ATOM 632 C C . PHE A 1 85 ? 131.653 123.171 156.706 1.00 155.11 84 PHE A C 1
ATOM 633 O O . PHE A 1 85 ? 132.883 123.067 156.731 1.00 156.00 84 PHE A O 1
ATOM 641 N N . GLN A 1 86 ? 130.862 122.651 157.643 1.00 159.49 85 GLN A N 1
ATOM 642 C CA . GLN A 1 86 ? 131.373 121.853 158.752 1.00 159.65 85 GLN A CA 1
ATOM 643 C C . GLN A 1 86 ? 130.680 120.498 158.712 1.00 161.15 85 GLN A C 1
ATOM 644 O O . GLN A 1 86 ? 129.449 120.429 158.907 1.00 160.92 85 GLN A O 1
ATOM 650 N N . PRO A 1 87 ? 131.403 119.409 158.459 1.00 162.23 86 PRO A N 1
ATOM 651 C CA . PRO A 1 87 ? 130.757 118.094 158.403 1.00 162.32 86 PRO A CA 1
ATOM 652 C C . PRO A 1 87 ? 130.189 117.685 159.753 1.00 162.57 86 PRO A C 1
ATOM 653 O O . PRO A 1 87 ? 130.726 118.022 160.811 1.00 162.29 86 PRO A O 1
ATOM 657 N N . SER A 1 88 ? 129.084 116.946 159.701 1.00 176.18 87 SER A N 1
ATOM 658 C CA . SER A 1 88 ? 128.424 116.462 160.901 1.00 177.17 87 SER A CA 1
ATOM 659 C C . SER A 1 88 ? 129.015 115.117 161.318 1.00 176.86 87 SER A C 1
ATOM 660 O O . SER A 1 88 ? 129.963 114.609 160.713 1.00 177.67 87 SER A O 1
ATOM 663 N N . LYS A 1 89 ? 128.450 114.532 162.377 1.00 175.41 88 LYS A N 1
ATOM 664 C CA . LYS A 1 89 ? 128.931 113.238 162.849 1.00 176.28 88 LYS A CA 1
ATOM 665 C C . LYS A 1 89 ? 128.696 112.147 161.812 1.00 175.89 88 LYS A C 1
ATOM 666 O O . LYS A 1 89 ? 129.578 111.317 161.563 1.00 175.38 88 LYS A O 1
ATOM 672 N N . SER A 1 90 ? 127.511 112.133 161.195 1.00 178.24 89 SER A N 1
ATOM 673 C CA . SER A 1 90 ? 127.218 111.123 160.182 1.00 179.04 89 SER A CA 1
ATOM 674 C C . SER A 1 90 ? 128.125 111.279 158.968 1.00 180.44 89 SER A C 1
ATOM 675 O O . SER A 1 90 ? 128.637 110.288 158.434 1.00 181.43 89 SER A O 1
ATOM 678 N N . HIS A 1 91 ? 128.337 112.519 158.519 1.00 171.52 90 HIS A N 1
ATOM 679 C CA . HIS A 1 91 ? 129.216 112.753 157.378 1.00 169.99 90 HIS A CA 1
ATOM 680 C C . HIS A 1 91 ? 130.650 112.350 157.697 1.00 171.02 90 HIS A C 1
ATOM 681 O O . HIS A 1 91 ? 131.339 111.758 156.857 1.00 173.55 90 HIS A O 1
ATOM 688 N N . LYS A 1 92 ? 131.117 112.663 158.908 1.00 168.81 91 LYS A N 1
ATOM 689 C CA . LYS A 1 92 ? 132.467 112.273 159.302 1.00 169.14 91 LYS A CA 1
ATOM 690 C C . LYS A 1 92 ? 132.605 110.757 159.365 1.00 169.32 91 LYS A C 1
ATOM 691 O O . LYS A 1 92 ? 133.628 110.203 158.946 1.00 168.10 91 LYS A O 1
ATOM 697 N N . LYS A 1 93 ? 131.585 110.069 159.886 1.00 184.98 92 LYS A N 1
ATOM 698 C CA . LYS A 1 93 ? 131.618 108.610 159.917 1.00 187.14 92 LYS A CA 1
ATOM 699 C C . LYS A 1 93 ? 131.646 108.027 158.510 1.00 188.96 92 LYS A C 1
ATOM 700 O O . LYS A 1 93 ? 132.379 107.068 158.243 1.00 189.96 92 LYS A O 1
ATOM 706 N N . VAL A 1 94 ? 130.849 108.589 157.598 1.00 178.07 93 VAL A N 1
ATOM 707 C CA . VAL A 1 94 ? 130.843 108.109 156.218 1.00 175.17 93 VAL A CA 1
ATOM 708 C C . VAL A 1 94 ? 132.207 108.320 155.573 1.00 174.88 93 VAL A C 1
ATOM 709 O O . VAL A 1 94 ? 132.725 107.437 154.876 1.00 175.45 93 VAL A O 1
ATOM 713 N N . LEU A 1 95 ? 132.810 109.491 155.794 1.00 165.78 94 LEU A N 1
ATOM 714 C CA . LEU A 1 95 ? 134.132 109.759 155.235 1.00 164.68 94 LEU A CA 1
ATOM 715 C C . LEU A 1 95 ? 135.177 108.806 155.802 1.00 165.51 94 LEU A C 1
ATOM 716 O O . LEU A 1 95 ? 136.040 108.314 155.066 1.00 164.84 94 LEU A O 1
ATOM 721 N N . LYS A 1 96 ? 135.117 108.534 157.108 1.00 164.91 95 LYS A N 1
ATOM 722 C CA . LYS A 1 96 ? 136.066 107.607 157.716 1.00 163.72 95 LYS A CA 1
ATOM 723 C C . LYS A 1 96 ? 135.895 106.197 157.162 1.00 168.15 95 LYS A C 1
ATOM 724 O O . LYS A 1 96 ? 136.883 105.510 156.875 1.00 165.26 95 LYS A O 1
ATOM 730 N N . LYS A 1 97 ? 134.646 105.750 157.005 1.00 181.96 96 LYS A N 1
ATOM 731 C CA . LYS A 1 97 ? 134.398 104.426 156.443 1.00 179.19 96 LYS A CA 1
ATOM 732 C C . LYS A 1 97 ? 134.904 104.334 155.009 1.00 176.63 96 LYS A C 1
ATOM 733 O O . LYS A 1 97 ? 135.500 103.324 154.617 1.00 176.43 96 LYS A O 1
ATOM 739 N N . MET A 1 98 ? 134.672 105.378 154.209 1.00 165.05 97 MET A N 1
ATOM 740 C CA . MET A 1 98 ? 135.161 105.372 152.835 1.00 166.03 97 MET A CA 1
ATOM 741 C C . MET A 1 98 ? 136.684 105.364 152.792 1.00 165.80 97 MET A C 1
ATOM 742 O O . MET A 1 98 ? 137.285 104.656 151.975 1.00 168.51 97 MET A O 1
ATOM 747 N N . LEU A 1 99 ? 137.326 106.142 153.667 1.00 157.70 98 LEU A N 1
ATOM 748 C CA . LEU A 1 99 ? 138.785 106.164 153.711 1.00 157.51 98 LEU A CA 1
ATOM 749 C C . LEU A 1 99 ? 139.340 104.800 154.098 1.00 158.56 98 LEU A C 1
ATOM 750 O O . LEU A 1 99 ? 140.350 104.352 153.541 1.00 159.97 98 LEU A O 1
ATOM 755 N N . LYS A 1 100 ? 138.699 104.127 155.057 1.00 164.82 99 LYS A N 1
ATOM 756 C CA . LYS A 1 100 ? 139.108 102.769 155.400 1.00 167.93 99 LYS A CA 1
ATOM 757 C C . LYS A 1 100 ? 138.923 101.825 154.218 1.00 166.42 99 LYS A C 1
ATOM 758 O O . LYS A 1 100 ? 139.784 100.980 153.947 1.00 163.00 99 LYS A O 1
ATOM 764 N N . PHE A 1 101 ? 137.800 101.952 153.506 1.00 155.43 100 PHE A N 1
ATOM 765 C CA . PHE A 1 101 ? 137.567 101.115 152.332 1.00 155.91 100 PHE A CA 1
ATOM 766 C C . PHE A 1 101 ? 138.575 101.413 151.228 1.00 157.80 100 PHE A C 1
ATOM 767 O O . PHE A 1 101 ? 139.093 100.490 150.589 1.00 159.65 100 PHE A O 1
ATOM 775 N N . LEU A 1 102 ? 138.865 102.693 150.988 1.00 172.35 101 LEU A N 1
ATOM 776 C CA . LEU A 1 102 ? 139.808 103.068 149.942 1.00 173.11 101 LEU A CA 1
ATOM 777 C C . LEU A 1 102 ? 141.250 102.730 150.294 1.00 174.39 101 LEU A C 1
ATOM 778 O O . LEU A 1 102 ? 142.113 102.786 149.411 1.00 174.64 101 LEU A O 1
ATOM 783 N N . ALA A 1 103 ? 141.534 102.386 151.548 1.00 181.56 102 ALA A N 1
ATOM 784 C CA . ALA A 1 103 ? 142.882 102.010 151.940 1.00 180.31 102 ALA A CA 1
ATOM 785 C C . ALA A 1 103 ? 143.234 100.640 151.361 1.00 181.22 102 ALA A C 1
ATOM 786 O O . ALA A 1 103 ? 142.415 99.968 150.727 1.00 181.55 102 ALA A O 1
ATOM 788 N N . LYS A 1 104 ? 144.482 100.223 151.583 1.00 201.32 103 LYS A N 1
ATOM 789 C CA . LYS A 1 104 ? 144.928 98.927 151.083 1.00 202.68 103 LYS A CA 1
ATOM 790 C C . LYS A 1 104 ? 144.162 97.786 151.742 1.00 203.46 103 LYS A C 1
ATOM 791 O O . LYS A 1 104 ? 143.786 96.815 151.073 1.00 202.96 103 LYS A O 1
ATOM 797 N N . GLY A 1 105 ? 143.920 97.883 153.045 1.00 177.57 104 GLY A N 1
ATOM 798 C CA . GLY A 1 105 ? 143.186 96.858 153.763 1.00 174.83 104 GLY A CA 1
ATOM 799 C C . GLY A 1 105 ? 141.740 97.231 154.025 1.00 171.82 104 GLY A C 1
ATOM 800 O O . GLY A 1 105 ? 140.883 97.083 153.154 1.00 170.08 104 GLY A O 1
ATOM 801 N N . LYS A 1 270 ? 143.412 104.084 145.076 1.00 169.95 269 LYS A N 1
ATOM 802 C CA . LYS A 1 270 ? 142.513 103.029 144.624 1.00 171.83 269 LYS A CA 1
ATOM 803 C C . LYS A 1 270 ? 141.329 103.618 143.863 1.00 171.00 269 LYS A C 1
ATOM 804 O O . LYS A 1 270 ? 140.796 102.996 142.944 1.00 171.21 269 LYS A O 1
ATOM 810 N N . LEU A 1 271 ? 140.925 104.826 144.250 1.00 158.27 270 LEU A N 1
ATOM 811 C CA . LEU A 1 271 ? 139.819 105.528 143.614 1.00 158.58 270 LEU A CA 1
ATOM 812 C C . LEU A 1 271 ? 140.327 106.846 143.054 1.00 158.47 270 LEU A C 1
ATOM 813 O O . LEU A 1 271 ? 141.080 107.560 143.725 1.00 163.76 270 LEU A O 1
ATOM 818 N N . GLU A 1 272 ? 139.914 107.166 141.831 1.00 157.01 271 GLU A N 1
ATOM 819 C CA . GLU A 1 272 ? 140.296 108.402 141.166 1.00 157.95 271 GLU A CA 1
ATOM 820 C C . GLU A 1 272 ? 139.048 109.149 140.720 1.00 156.10 271 GLU A C 1
ATOM 821 O O . GLU A 1 272 ? 138.106 108.546 140.196 1.00 155.09 271 GLU A O 1
ATOM 827 N N . VAL A 1 273 ? 139.043 110.461 140.933 1.00 153.06 272 VAL A N 1
ATOM 828 C CA . VAL A 1 273 ? 137.944 111.324 140.520 1.00 153.77 272 VAL A CA 1
ATOM 829 C C . VAL A 1 273 ? 138.302 111.922 139.167 1.00 156.46 272 VAL A C 1
ATOM 830 O O . VAL A 1 273 ? 139.326 112.602 139.033 1.00 158.43 272 VAL A O 1
ATOM 834 N N . ARG A 1 274 ? 137.465 111.669 138.165 1.00 164.48 273 ARG A N 1
ATOM 835 C CA . ARG A 1 274 ? 137.718 112.103 136.798 1.00 164.46 273 ARG A CA 1
ATOM 836 C C . ARG A 1 274 ? 136.615 113.047 136.345 1.00 163.16 273 ARG A C 1
ATOM 837 O O . ARG A 1 274 ? 135.429 112.765 136.546 1.00 161.83 273 ARG A O 1
ATOM 845 N N . LEU A 1 275 ? 137.013 114.162 135.737 1.00 156.14 274 LEU A N 1
ATOM 846 C CA . LEU A 1 275 ? 136.087 115.125 135.157 1.00 154.99 274 LEU A CA 1
ATOM 847 C C . LEU A 1 275 ? 135.976 114.861 133.662 1.00 161.90 274 LEU A C 1
ATOM 848 O O . LEU A 1 275 ? 136.973 114.947 132.937 1.00 162.78 274 LEU A O 1
ATOM 853 N N . VAL A 1 276 ? 134.770 114.540 133.206 1.00 153.74 275 VAL A N 1
ATOM 854 C CA . VAL A 1 276 ? 134.530 114.276 131.790 1.00 149.53 275 VAL A CA 1
ATOM 855 C C . VAL A 1 276 ? 133.573 115.328 131.244 1.00 150.18 275 VAL A C 1
ATOM 856 O O . VAL A 1 276 ? 132.418 115.397 131.688 1.00 147.34 275 VAL A O 1
ATOM 860 N N . PRO A 1 277 ? 134.005 116.177 130.315 1.00 138.75 276 PRO A N 1
ATOM 861 C CA . PRO A 1 277 ? 133.074 117.132 129.707 1.00 136.15 276 PRO A CA 1
ATOM 862 C C . PRO A 1 277 ? 132.021 116.422 128.872 1.00 135.21 276 PRO A C 1
ATOM 863 O O . PRO A 1 277 ? 132.265 115.366 128.285 1.00 141.31 276 PRO A O 1
ATOM 867 N N . VAL A 1 278 ? 130.833 117.020 128.825 1.00 132.79 277 VAL A N 1
ATOM 868 C CA . VAL A 1 278 ? 129.717 116.442 128.086 1.00 136.36 277 VAL A CA 1
ATOM 869 C C . VAL A 1 278 ? 129.840 116.817 126.616 1.00 142.28 277 VAL A C 1
ATOM 870 O O . VAL A 1 278 ? 129.351 117.868 126.187 1.00 143.29 277 VAL A O 1
ATOM 874 N N . SER A 1 279 ? 130.498 115.961 125.838 1.00 147.50 278 SER A N 1
ATOM 875 C CA . SER A 1 279 ? 130.680 116.204 124.409 1.00 147.40 278 SER A CA 1
ATOM 876 C C . SER A 1 279 ? 130.997 114.880 123.736 1.00 145.71 278 SER A C 1
ATOM 877 O O . SER A 1 279 ? 131.960 114.208 124.121 1.00 144.74 278 SER A O 1
ATOM 880 N N . PHE A 1 280 ? 130.193 114.504 122.740 1.00 146.46 279 PHE A N 1
ATOM 881 C CA . PHE A 1 280 ? 130.434 113.261 122.017 1.00 150.57 279 PHE A CA 1
ATOM 882 C C . PHE A 1 280 ? 131.740 113.288 121.235 1.00 151.54 279 PHE A C 1
ATOM 883 O O . PHE A 1 280 ? 132.307 112.225 120.965 1.00 155.54 279 PHE A O 1
ATOM 891 N N . GLU A 1 281 ? 132.227 114.475 120.865 1.00 156.76 280 GLU A N 1
ATOM 892 C CA . GLU A 1 281 ? 133.503 114.571 120.166 1.00 161.07 280 GLU A CA 1
ATOM 893 C C . GLU A 1 281 ? 134.684 114.266 121.077 1.00 161.66 280 GLU A C 1
ATOM 894 O O . GLU A 1 281 ? 135.772 113.957 120.577 1.00 162.86 280 GLU A O 1
ATOM 900 N N . ASP A 1 282 ? 134.499 114.344 122.387 1.00 159.18 281 ASP A N 1
ATOM 901 C CA . ASP A 1 282 ? 135.576 114.056 123.326 1.00 158.84 281 ASP A CA 1
ATOM 902 C C . ASP A 1 282 ? 135.834 112.556 123.371 1.00 160.75 281 ASP A C 1
ATOM 903 O O . ASP A 1 282 ? 134.912 111.789 123.680 1.00 163.32 281 ASP A O 1
ATOM 908 N N . PRO A 1 283 ? 137.048 112.091 123.064 1.00 166.45 282 PRO A N 1
ATOM 909 C CA . PRO A 1 283 ? 137.323 110.648 123.167 1.00 167.13 282 PRO A CA 1
ATOM 910 C C . PRO A 1 283 ? 137.151 110.098 124.572 1.00 166.42 282 PRO A C 1
ATOM 911 O O . PRO A 1 283 ? 136.772 108.930 124.726 1.00 164.68 282 PRO A O 1
ATOM 915 N N . GLU A 1 284 ? 137.422 110.903 125.602 1.00 173.84 283 GLU A N 1
ATOM 916 C CA . GLU A 1 284 ? 137.248 110.437 126.974 1.00 175.90 283 GLU A CA 1
ATOM 917 C C . GLU A 1 284 ? 135.788 110.113 127.266 1.00 173.50 283 GLU A C 1
ATOM 918 O O . GLU A 1 284 ? 135.487 109.119 127.937 1.00 175.21 283 GLU A O 1
ATOM 924 N N . PHE A 1 285 ? 134.868 110.948 126.778 1.00 137.33 284 PHE A N 1
ATOM 925 C CA . PHE A 1 285 ? 133.447 110.700 127.002 1.00 131.30 284 PHE A CA 1
ATOM 926 C C . PHE A 1 285 ? 132.994 109.415 126.320 1.00 139.37 284 PHE A C 1
ATOM 927 O O . PHE A 1 285 ? 132.216 108.641 126.891 1.00 145.96 284 PHE A O 1
ATOM 935 N N . LYS A 1 286 ? 133.468 109.170 125.097 1.00 148.50 285 LYS A N 1
ATOM 936 C CA . LYS A 1 286 ? 133.068 107.965 124.378 1.00 146.59 285 LYS A CA 1
ATOM 937 C C . LYS A 1 286 ? 133.721 106.717 124.956 1.00 151.77 285 LYS A C 1
ATOM 938 O O . LYS A 1 286 ? 133.147 105.625 124.871 1.00 151.42 285 LYS A O 1
ATOM 944 N N . SER A 1 287 ? 134.915 106.852 125.538 1.00 164.29 286 SER A N 1
ATOM 945 C CA . SER A 1 287 ? 135.602 105.690 126.092 1.00 162.31 286 SER A CA 1
ATOM 946 C C . SER A 1 287 ? 134.853 105.101 127.280 1.00 160.23 286 SER A C 1
ATOM 947 O O . SER A 1 287 ? 134.820 103.876 127.443 1.00 158.53 286 SER A O 1
ATOM 950 N N . SER A 1 288 ? 134.249 105.946 128.114 1.00 156.61 287 SER A N 1
ATOM 951 C CA . SER A 1 288 ? 133.538 105.498 129.304 1.00 159.42 287 SER A CA 1
ATOM 952 C C . SER A 1 288 ? 132.024 105.562 129.146 1.00 159.17 287 SER A C 1
ATOM 953 O O . SER A 1 288 ? 131.302 105.450 130.143 1.00 164.07 287 SER A O 1
ATOM 956 N N . PHE A 1 289 ? 131.525 105.748 127.922 1.00 142.51 288 PHE A N 1
ATOM 957 C CA . PHE A 1 289 ? 130.082 105.829 127.717 1.00 141.40 288 PHE A CA 1
ATOM 958 C C . PHE A 1 289 ? 129.397 104.509 128.049 1.00 148.50 288 PHE A C 1
ATOM 959 O O . PHE A 1 289 ? 128.335 104.498 128.683 1.00 150.84 288 PHE A O 1
ATOM 967 N N . SER A 1 290 ? 129.983 103.386 127.626 1.00 161.47 289 SER A N 1
ATOM 968 C CA . SER A 1 290 ? 129.373 102.087 127.894 1.00 160.30 289 SER A CA 1
ATOM 969 C C . SER A 1 290 ? 129.342 101.782 129.387 1.00 158.57 289 SER A C 1
ATOM 970 O O . SER A 1 290 ? 128.330 101.296 129.906 1.00 157.36 289 SER A O 1
ATOM 973 N N . GLN A 1 291 ? 130.442 102.057 130.092 1.00 143.34 290 GLN A N 1
ATOM 974 C CA . GLN A 1 291 ? 130.476 101.822 131.532 1.00 141.25 290 GLN A CA 1
ATOM 975 C C . GLN A 1 291 ? 129.467 102.702 132.257 1.00 138.58 290 GLN A C 1
ATOM 976 O O . GLN A 1 291 ? 128.774 102.241 133.173 1.00 138.03 290 GLN A O 1
ATOM 982 N N . SER A 1 292 ? 129.372 103.974 131.863 1.00 133.34 291 SER A N 1
ATOM 983 C CA . SER A 1 292 ? 128.405 104.872 132.485 1.00 138.79 291 SER A CA 1
ATOM 984 C C . SER A 1 292 ? 126.977 104.407 132.228 1.00 134.95 291 SER A C 1
ATOM 985 O O . SER A 1 292 ? 126.131 104.453 133.128 1.00 139.52 291 SER A O 1
ATOM 988 N N . PHE A 1 293 ? 126.690 103.956 131.004 1.00 130.06 292 PHE A N 1
ATOM 989 C CA . PHE A 1 293 ? 125.353 103.461 130.697 1.00 138.12 292 PHE A CA 1
ATOM 990 C C . PHE A 1 293 ? 125.026 102.212 131.505 1.00 146.99 292 PHE A C 1
ATOM 991 O O . PHE A 1 293 ? 123.908 102.067 132.012 1.00 150.96 292 PHE A O 1
ATOM 999 N N . SER A 1 294 ? 125.990 101.296 131.635 1.00 148.46 293 SER A N 1
ATOM 1000 C CA . SER A 1 294 ? 125.761 100.095 132.433 1.00 145.46 293 SER A CA 1
ATOM 1001 C C . SER A 1 294 ? 125.521 100.444 133.896 1.00 144.27 293 SER A C 1
ATOM 1002 O O . SER A 1 294 ? 124.641 99.866 134.546 1.00 145.33 293 SER A O 1
ATOM 1005 N N . LEU A 1 295 ? 126.296 101.391 134.431 1.00 133.75 294 LEU A N 1
ATOM 1006 C CA . LEU A 1 295 ? 126.100 101.817 135.813 1.00 134.46 294 LEU A CA 1
ATOM 1007 C C . LEU A 1 295 ? 124.730 102.456 136.004 1.00 136.02 294 LEU A C 1
ATOM 1008 O O . LEU A 1 295 ? 124.057 102.211 137.012 1.00 139.84 294 LEU A O 1
ATOM 1013 N N . TYR A 1 296 ? 124.304 103.282 135.045 1.00 127.09 295 TYR A N 1
ATOM 1014 C CA . TYR A 1 296 ? 122.984 103.898 135.128 1.00 127.63 295 TYR A CA 1
ATOM 1015 C C . TYR A 1 296 ? 121.882 102.847 135.078 1.00 136.48 295 TYR A C 1
ATOM 1016 O O . TYR A 1 296 ? 120.891 102.940 135.813 1.00 142.02 295 TYR A O 1
ATOM 1025 N N . VAL A 1 297 ? 122.036 101.840 134.215 1.00 138.68 296 VAL A N 1
ATOM 1026 C CA . VAL A 1 297 ? 121.047 100.767 134.137 1.00 134.64 296 VAL A CA 1
ATOM 1027 C C . VAL A 1 297 ? 120.977 100.009 135.456 1.00 141.61 296 VAL A C 1
ATOM 1028 O O . VAL A 1 297 ? 119.887 99.705 135.957 1.00 141.38 296 VAL A O 1
ATOM 1032 N N . LYS A 1 298 ? 122.137 99.691 136.037 1.00 145.15 297 LYS A N 1
ATOM 1033 C CA . LYS A 1 298 ? 122.156 98.995 137.320 1.00 142.98 297 LYS A CA 1
ATOM 1034 C C . LYS A 1 298 ? 121.484 99.824 138.408 1.00 143.66 297 LYS A C 1
ATOM 1035 O O . LYS A 1 298 ? 120.699 99.298 139.206 1.00 143.21 297 LYS A O 1
ATOM 1041 N N . TYR A 1 299 ? 121.776 101.127 138.449 1.00 145.28 298 TYR A N 1
ATOM 1042 C CA . TYR A 1 299 ? 121.167 101.994 139.451 1.00 147.45 298 TYR A CA 1
ATOM 1043 C C . TYR A 1 299 ? 119.655 102.063 139.277 1.00 148.27 298 TYR A C 1
ATOM 1044 O O . TYR A 1 299 ? 118.907 102.022 140.261 1.00 152.45 298 TYR A O 1
ATOM 1053 N N . GLN A 1 300 ? 119.186 102.173 138.032 1.00 136.76 299 GLN A N 1
ATOM 1054 C CA . GLN A 1 300 ? 117.750 102.264 137.789 1.00 136.97 299 GLN A CA 1
ATOM 1055 C C . GLN A 1 300 ? 117.037 100.964 138.145 1.00 139.94 299 GLN A C 1
ATOM 1056 O O . GLN A 1 300 ? 115.946 100.990 138.727 1.00 143.07 299 GLN A O 1
ATOM 1062 N N . VAL A 1 301 ? 117.631 99.817 137.809 1.00 148.64 300 VAL A N 1
ATOM 1063 C CA . VAL A 1 301 ? 116.965 98.547 138.083 1.00 152.09 300 VAL A CA 1
ATOM 1064 C C . VAL A 1 301 ? 117.106 98.117 139.537 1.00 155.43 300 VAL A C 1
ATOM 1065 O O . VAL A 1 301 ? 116.339 97.261 139.996 1.00 160.51 300 VAL A O 1
ATOM 1069 N N . ALA A 1 302 ? 118.059 98.680 140.278 1.00 151.02 301 ALA A N 1
ATOM 1070 C CA . ALA A 1 302 ? 118.252 98.285 141.667 1.00 151.43 301 ALA A CA 1
ATOM 1071 C C . ALA A 1 302 ? 117.606 99.264 142.643 1.00 153.59 301 ALA A C 1
ATOM 1072 O O . ALA A 1 302 ? 116.800 98.860 143.487 1.00 154.82 301 ALA A O 1
ATOM 1074 N N . ILE A 1 303 ? 117.948 100.547 142.543 1.00 153.19 302 ILE A N 1
ATOM 1075 C CA . ILE A 1 303 ? 117.443 101.532 143.497 1.00 152.87 302 ILE A CA 1
ATOM 1076 C C . ILE A 1 303 ? 115.993 101.886 143.191 1.00 153.43 302 ILE A C 1
ATOM 1077 O O . ILE A 1 303 ? 115.097 101.678 144.018 1.00 152.53 302 ILE A O 1
ATOM 1082 N N . HIS A 1 304 ? 115.741 102.425 141.999 1.00 150.52 303 HIS A N 1
ATOM 1083 C CA . HIS A 1 304 ? 114.390 102.813 141.615 1.00 149.50 303 HIS A CA 1
ATOM 1084 C C . HIS A 1 304 ? 113.546 101.640 141.134 1.00 152.07 303 HIS A C 1
ATOM 1085 O O . HIS A 1 304 ? 112.322 101.782 141.040 1.00 151.98 303 HIS A O 1
ATOM 1092 N N . GLN A 1 305 ? 114.168 100.498 140.829 1.00 171.15 304 GLN A N 1
ATOM 1093 C CA . GLN A 1 305 ? 113.464 99.300 140.368 1.00 172.27 304 GLN A CA 1
ATOM 1094 C C . GLN A 1 305 ? 112.632 99.573 139.117 1.00 170.39 304 GLN A C 1
ATOM 1095 O O . GLN A 1 305 ? 111.563 98.987 138.929 1.00 169.85 304 GLN A O 1
ATOM 1101 N N . ASP A 1 306 ? 113.114 100.465 138.257 1.00 160.05 305 ASP A N 1
ATOM 1102 C CA . ASP A 1 306 ? 112.406 100.767 137.026 1.00 161.39 305 ASP A CA 1
ATOM 1103 C C . ASP A 1 306 ? 112.534 99.607 136.039 1.00 161.11 305 ASP A C 1
ATOM 1104 O O . ASP A 1 306 ? 113.528 98.876 136.054 1.00 159.18 305 ASP A O 1
ATOM 1109 N N . PRO A 1 307 ? 111.536 99.409 135.183 1.00 164.09 306 PRO A N 1
ATOM 1110 C CA . PRO A 1 307 ? 111.617 98.347 134.173 1.00 163.19 306 PRO A CA 1
ATOM 1111 C C . PRO A 1 307 ? 112.786 98.578 133.234 1.00 165.85 306 PRO A C 1
ATOM 1112 O O . PRO A 1 307 ? 113.121 99.729 132.917 1.00 171.83 306 PRO A O 1
ATOM 1116 N N . PRO A 1 308 ? 113.443 97.506 132.778 1.00 153.37 307 PRO A N 1
ATOM 1117 C CA . PRO A 1 308 ? 114.614 97.688 131.901 1.00 154.27 307 PRO A CA 1
ATOM 1118 C C . PRO A 1 308 ? 114.297 98.398 130.595 1.00 156.10 307 PRO A C 1
ATOM 1119 O O . PRO A 1 308 ? 115.127 99.172 130.101 1.00 157.07 307 PRO A O 1
ATOM 1123 N N . ASP A 1 309 ? 113.112 98.165 130.023 1.00 166.20 308 ASP A N 1
ATOM 1124 C CA . ASP A 1 309 ? 112.767 98.786 128.749 1.00 168.58 308 ASP A CA 1
ATOM 1125 C C . ASP A 1 309 ? 112.657 100.301 128.858 1.00 166.25 308 ASP A C 1
ATOM 1126 O O . ASP A 1 309 ? 112.715 100.991 127.834 1.00 165.23 308 ASP A O 1
ATOM 1131 N N . GLU A 1 310 ? 112.501 100.830 130.068 1.00 168.40 309 GLU A N 1
ATOM 1132 C CA . GLU A 1 310 ? 112.462 102.266 130.300 1.00 165.72 309 GLU A CA 1
ATOM 1133 C C . GLU A 1 310 ? 113.838 102.850 130.590 1.00 163.59 309 GLU A C 1
ATOM 1134 O O . GLU A 1 310 ? 113.937 104.035 130.925 1.00 163.39 309 GLU A O 1
ATOM 1140 N N . CYS A 1 311 ? 114.895 102.051 130.473 1.00 148.73 310 CYS A N 1
ATOM 1141 C CA . CYS A 1 311 ? 116.257 102.481 130.774 1.00 149.84 310 CYS A CA 1
ATOM 1142 C C . CYS A 1 311 ? 117.175 102.207 129.589 1.00 150.08 310 CYS A C 1
ATOM 1143 O O . CYS A 1 311 ? 118.257 101.632 129.721 1.00 147.89 310 CYS A O 1
ATOM 1146 N N . GLY A 1 312 ? 116.741 102.616 128.401 1.00 154.38 311 GLY A N 1
ATOM 1147 C CA . GLY A 1 312 ? 117.520 102.433 127.197 1.00 151.07 311 GLY A CA 1
ATOM 1148 C C . GLY A 1 312 ? 118.566 103.519 127.016 1.00 151.00 311 GLY A C 1
ATOM 1149 O O . GLY A 1 312 ? 118.773 104.386 127.866 1.00 158.45 311 GLY A O 1
ATOM 1150 N N . LYS A 1 313 ? 119.246 103.452 125.868 1.00 135.21 312 LYS A N 1
ATOM 1151 C CA . LYS A 1 313 ? 120.293 104.424 125.567 1.00 136.65 312 LYS A CA 1
ATOM 1152 C C . LYS A 1 313 ? 119.722 105.827 125.402 1.00 140.57 312 LYS A C 1
ATOM 1153 O O . LYS A 1 313 ? 120.328 106.807 125.851 1.00 147.83 312 LYS A O 1
ATOM 1159 N N . THR A 1 314 ? 118.563 105.945 124.750 1.00 143.29 313 THR A N 1
ATOM 1160 C CA . THR A 1 314 ? 117.981 107.261 124.500 1.00 143.67 313 THR A CA 1
ATOM 1161 C C . THR A 1 314 ? 117.618 107.964 125.803 1.00 145.60 313 THR A C 1
ATOM 1162 O O . THR A 1 314 ? 117.818 109.178 125.938 1.00 151.07 313 THR A O 1
ATOM 1166 N N . GLU A 1 315 ? 117.072 107.221 126.769 1.00 151.99 314 GLU A N 1
ATOM 1167 C CA . GLU A 1 315 ? 116.729 107.815 128.058 1.00 149.69 314 GLU A CA 1
ATOM 1168 C C . GLU A 1 315 ? 117.963 108.368 128.755 1.00 149.29 314 GLU A C 1
ATOM 1169 O O . GLU A 1 315 ? 117.929 109.468 129.318 1.00 158.29 314 GLU A O 1
ATOM 1175 N N . PHE A 1 316 ? 119.062 107.613 128.733 1.00 130.94 315 PHE A N 1
ATOM 1176 C CA . PHE A 1 316 ? 120.298 108.081 129.348 1.00 131.66 315 PHE A CA 1
ATOM 1177 C C . PHE A 1 316 ? 120.840 109.309 128.626 1.00 137.14 315 PHE A C 1
ATOM 1178 O O . PHE A 1 316 ? 121.243 110.289 129.265 1.00 149.30 315 PHE A O 1
ATOM 1186 N N . THR A 1 317 ? 120.848 109.278 127.292 1.00 142.55 316 THR A N 1
ATOM 1187 C CA . THR A 1 317 ? 121.443 110.373 126.531 1.00 144.10 316 THR A CA 1
ATOM 1188 C C . THR A 1 317 ? 120.647 111.662 126.695 1.00 140.20 316 THR A C 1
ATOM 1189 O O . THR A 1 317 ? 121.211 112.708 127.032 1.00 141.11 316 THR A O 1
ATOM 1193 N N . ARG A 1 318 ? 119.329 111.604 126.492 1.00 132.12 317 ARG A N 1
ATOM 1194 C CA . ARG A 1 318 ? 118.523 112.819 126.502 1.00 134.02 317 ARG A CA 1
ATOM 1195 C C . ARG A 1 318 ? 118.391 113.444 127.884 1.00 139.17 317 ARG A C 1
ATOM 1196 O O . ARG A 1 318 ? 117.893 114.571 127.984 1.00 144.59 317 ARG A O 1
ATOM 1204 N N . PHE A 1 319 ? 118.817 112.757 128.943 1.00 130.85 318 PHE A N 1
ATOM 1205 C CA . PHE A 1 319 ? 118.726 113.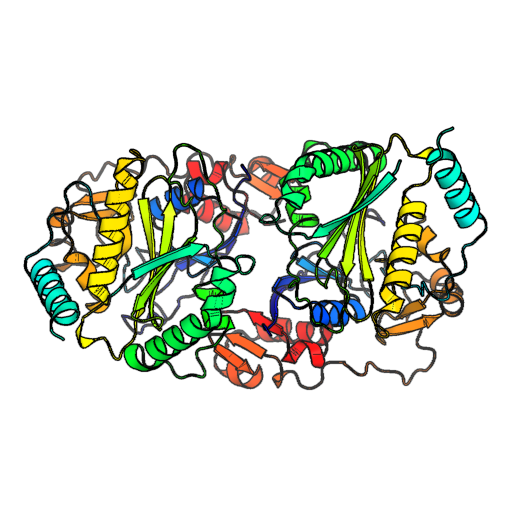303 130.288 1.00 127.68 318 PHE A CA 1
ATOM 1206 C C . PHE A 1 319 ? 120.065 113.469 130.992 1.00 134.71 318 PHE A C 1
ATOM 1207 O O . PHE A 1 319 ? 120.098 114.082 132.065 1.00 144.94 318 PHE A O 1
ATOM 1215 N N . LEU A 1 320 ? 121.165 112.950 130.439 1.00 119.45 319 LEU A N 1
ATOM 1216 C CA . LEU A 1 320 ? 122.465 113.155 131.061 1.00 121.60 319 LEU A CA 1
ATOM 1217 C C . LEU A 1 320 ? 123.585 113.459 130.075 1.00 123.69 319 LEU A C 1
ATOM 1218 O O . LEU A 1 320 ? 124.745 113.510 130.495 1.00 120.30 319 LEU A O 1
ATOM 1223 N N . CYS A 1 321 ? 123.290 113.663 128.788 1.00 148.41 320 CYS A N 1
ATOM 1224 C CA . CYS A 1 321 ? 124.343 113.906 127.810 1.00 148.23 320 CYS A CA 1
ATOM 1225 C C . CYS A 1 321 ? 123.994 115.021 126.831 1.00 148.24 320 CYS A C 1
ATOM 1226 O O . CYS A 1 321 ? 124.782 115.287 125.915 1.00 146.96 320 CYS A O 1
ATOM 1229 N N . SER A 1 322 ? 122.850 115.679 126.990 1.00 149.93 321 SER A N 1
ATOM 1230 C CA . SER A 1 322 ? 122.425 116.767 126.113 1.00 152.55 321 SER A CA 1
ATOM 1231 C C . SER A 1 322 ? 122.583 118.070 126.893 1.00 157.41 321 SER A C 1
ATOM 1232 O O . SER A 1 322 ? 121.656 118.527 127.564 1.00 157.10 321 SER A O 1
ATOM 1235 N N . SER A 1 323 ? 123.770 118.667 126.799 1.00 155.40 322 SER A N 1
ATOM 1236 C CA . SER A 1 323 ? 124.079 119.870 127.554 1.00 150.95 322 SER A CA 1
ATOM 1237 C C . SER A 1 323 ? 124.053 121.079 126.634 1.00 151.14 322 SER A C 1
ATOM 1238 O O . SER A 1 323 ? 124.929 121.201 125.764 1.00 151.00 322 SER A O 1
ATOM 1241 N N . PRO A 1 324 ? 123.088 121.989 126.776 1.00 148.61 323 PRO A N 1
ATOM 1242 C CA . PRO A 1 324 ? 123.090 123.219 125.978 1.00 147.48 323 PRO A CA 1
ATOM 1243 C C . PRO A 1 324 ? 123.994 124.317 126.516 1.00 145.96 323 PRO A C 1
ATOM 1244 O O . PRO A 1 324 ? 123.881 125.460 126.064 1.00 146.68 323 PRO A O 1
ATOM 1248 N N . LEU A 1 325 ? 124.880 124.006 127.458 1.00 151.29 324 LEU A N 1
ATOM 1249 C CA . LEU A 1 325 ? 125.753 125.000 128.068 1.00 153.75 324 LEU A CA 1
ATOM 1250 C C . LEU A 1 325 ? 127.032 125.123 127.249 1.00 148.85 324 LEU A C 1
ATOM 1251 O O . LEU A 1 325 ? 127.713 124.123 126.998 1.00 147.95 324 LEU A O 1
ATOM 1256 N N . GLU A 1 326 ? 127.354 126.345 126.833 1.00 153.68 325 GLU A N 1
ATOM 1257 C CA . GLU A 1 326 ? 128.589 126.583 126.100 1.00 156.24 325 GLU A CA 1
ATOM 1258 C C . GLU A 1 326 ? 129.784 126.434 127.033 1.00 156.51 325 GLU A C 1
ATOM 1259 O O . GLU A 1 326 ? 129.806 127.003 128.128 1.00 157.62 325 GLU A O 1
ATOM 1265 N N . ALA A 1 327 ? 130.781 125.666 126.595 1.00 132.08 326 ALA A N 1
ATOM 1266 C CA . ALA A 1 327 ? 131.950 125.368 127.424 1.00 132.14 326 ALA A CA 1
ATOM 1267 C C . ALA A 1 327 ? 133.026 126.433 127.207 1.00 140.27 326 ALA A C 1
ATOM 1268 O O . ALA A 1 327 ? 134.114 126.180 126.685 1.00 143.40 326 ALA A O 1
ATOM 1270 N N . GLU A 1 328 ? 132.697 127.652 127.626 1.00 148.44 327 GLU A N 1
ATOM 1271 C CA . GLU A 1 328 ? 133.653 128.748 127.576 1.00 146.29 327 GLU A CA 1
ATOM 1272 C C . GLU A 1 328 ? 134.645 128.634 128.726 1.00 148.52 327 GLU A C 1
ATOM 1273 O O . GLU A 1 328 ? 134.287 128.235 129.838 1.00 154.11 327 GLU A O 1
ATOM 1279 N N . THR A 1 329 ? 135.900 128.983 128.451 1.00 154.64 328 THR A N 1
ATOM 1280 C CA . THR A 1 329 ? 136.989 128.878 129.423 1.00 155.90 328 THR A CA 1
ATOM 1281 C C . THR A 1 329 ? 137.696 130.222 129.520 1.00 158.32 328 THR A C 1
ATOM 1282 O O . THR A 1 329 ? 138.760 130.424 128.918 1.00 160.62 328 THR A O 1
ATOM 1286 N N . PRO A 1 330 ? 137.127 131.173 130.265 1.00 163.11 329 PRO A N 1
ATOM 1287 C CA . PRO A 1 330 ? 137.799 132.457 130.439 1.00 163.06 329 PRO A CA 1
ATOM 1288 C C . PRO A 1 330 ? 139.082 132.290 131.232 1.00 161.61 329 PRO A C 1
ATOM 1289 O O . PRO A 1 330 ? 139.198 131.375 132.065 1.00 159.58 329 PRO A O 1
ATOM 1293 N N . PRO A 1 331 ? 140.083 133.143 130.997 1.00 174.33 330 PRO A N 1
ATOM 1294 C CA . PRO A 1 331 ? 141.351 133.001 131.732 1.00 176.16 330 PRO A CA 1
ATOM 1295 C C . PRO A 1 331 ? 141.206 133.146 133.237 1.00 178.06 330 PRO A C 1
ATOM 1296 O O . PRO A 1 331 ? 141.940 132.489 133.986 1.00 180.18 330 PRO A O 1
ATOM 1300 N N . ASN A 1 332 ? 140.281 133.986 133.706 1.00 180.74 331 ASN A N 1
ATOM 1301 C CA . ASN A 1 332 ? 140.097 134.174 135.140 1.00 179.84 331 ASN A CA 1
ATOM 1302 C C . ASN A 1 332 ? 139.365 133.014 135.802 1.00 181.93 331 ASN A C 1
ATOM 1303 O O . ASN A 1 332 ? 139.378 132.920 137.034 1.00 179.57 331 ASN A O 1
ATOM 1308 N N . GLY A 1 333 ? 138.732 132.137 135.024 1.00 173.53 332 GLY A N 1
ATOM 1309 C CA . GLY A 1 333 ? 137.996 131.029 135.582 1.00 165.79 332 GLY A CA 1
ATOM 1310 C C . GLY A 1 333 ? 138.882 129.839 135.874 1.00 166.77 332 GLY A C 1
ATOM 1311 O O . GLY A 1 333 ? 140.116 129.889 135.775 1.00 169.16 332 GLY A O 1
ATOM 1312 N N . PRO A 1 334 ? 138.244 128.733 136.253 1.00 151.14 333 PRO A N 1
ATOM 1313 C CA . PRO A 1 334 ? 138.998 127.511 136.549 1.00 151.70 333 PRO A CA 1
ATOM 1314 C C . PRO A 1 334 ? 139.680 126.957 135.309 1.00 151.65 333 PRO A C 1
ATOM 1315 O O . PRO A 1 334 ? 139.259 127.198 134.175 1.00 151.19 333 PRO A O 1
ATOM 1319 N N . ASP A 1 335 ? 140.760 126.206 135.543 1.00 175.24 334 ASP A N 1
ATOM 1320 C CA . ASP A 1 335 ? 141.493 125.596 134.439 1.00 174.48 334 ASP A CA 1
ATOM 1321 C C . ASP A 1 335 ? 140.622 124.603 133.679 1.00 173.69 334 ASP A C 1
ATOM 1322 O O . ASP A 1 335 ? 140.698 124.515 132.447 1.00 172.08 334 ASP A O 1
ATOM 1327 N N . CYS A 1 336 ? 139.794 123.841 134.397 1.00 172.50 335 CYS A N 1
ATOM 1328 C CA . CYS A 1 336 ? 138.890 122.904 133.738 1.00 173.07 335 CYS A CA 1
ATOM 1329 C C . CYS A 1 336 ? 137.886 123.635 132.856 1.00 170.57 335 CYS A C 1
ATOM 1330 O O . CYS A 1 336 ? 137.563 123.174 131.755 1.00 168.08 335 CYS A O 1
ATOM 1333 N N . GLY A 1 337 ? 137.384 124.773 133.321 1.00 142.42 336 GLY A N 1
ATOM 1334 C CA . GLY A 1 337 ? 136.454 125.579 132.559 1.00 139.25 336 GLY A CA 1
ATOM 1335 C C . GLY A 1 337 ? 135.009 125.326 132.952 1.00 140.41 336 GLY A C 1
ATOM 1336 O O . GLY A 1 337 ? 134.669 124.371 133.655 1.00 142.97 336 GLY A O 1
ATOM 1337 N N . TYR A 1 338 ? 134.145 126.219 132.476 1.00 122.61 337 TYR A N 1
ATOM 1338 C CA . TYR A 1 338 ? 132.721 126.139 132.757 1.00 122.04 337 TYR A CA 1
ATOM 1339 C C . TYR A 1 338 ? 132.051 125.138 131.818 1.00 130.49 337 TYR A C 1
ATOM 1340 O O . TYR A 1 338 ? 132.693 124.505 130.974 1.00 137.28 337 TYR A O 1
ATOM 1349 N N . GLY A 1 339 ? 130.734 124.991 131.968 1.00 151.02 338 GLY A N 1
ATOM 1350 C CA . GLY A 1 339 ? 129.955 124.087 131.149 1.00 154.86 338 GLY A CA 1
ATOM 1351 C C . GLY A 1 339 ? 129.325 122.982 131.982 1.00 147.84 338 GLY A C 1
ATOM 1352 O O . GLY A 1 339 ? 128.959 123.189 133.145 1.00 153.14 338 GLY A O 1
ATOM 1353 N N . SER A 1 340 ? 129.204 121.808 131.370 1.00 141.53 339 SER A N 1
ATOM 1354 C CA . SER A 1 340 ? 128.641 120.633 132.018 1.00 148.28 339 SER A CA 1
ATOM 1355 C C . SER A 1 340 ? 129.691 119.535 132.078 1.00 148.48 339 SER A C 1
ATOM 1356 O O . SER A 1 340 ? 130.401 119.287 131.098 1.00 155.51 339 SER A O 1
ATOM 1359 N N . PHE A 1 341 ? 129.786 118.879 133.232 1.00 134.51 340 PHE A N 1
ATOM 1360 C CA . PHE A 1 341 ? 130.805 117.867 133.461 1.00 136.11 340 PHE A CA 1
ATOM 1361 C C . PHE A 1 341 ? 130.209 116.695 134.227 1.00 142.18 340 PHE A C 1
ATOM 1362 O O . PHE A 1 341 ? 129.164 116.807 134.875 1.00 148.23 340 PHE A O 1
ATOM 1370 N N . HIS A 1 342 ? 130.892 115.558 134.129 1.00 146.95 341 HIS A N 1
ATOM 1371 C CA . HIS A 1 342 ? 130.556 114.359 134.880 1.00 146.76 341 HIS A CA 1
ATOM 1372 C C . HIS A 1 342 ? 131.726 113.992 135.781 1.00 148.49 341 HIS A C 1
ATOM 1373 O O . HIS A 1 342 ? 132.868 113.900 135.317 1.00 151.49 341 HIS A O 1
ATOM 1380 N N . GLN A 1 343 ? 131.436 113.797 137.063 1.00 148.13 342 GLN A N 1
ATOM 1381 C CA . GLN A 1 343 ? 132.402 113.275 138.017 1.00 149.45 342 GLN A CA 1
ATOM 1382 C C . GLN A 1 343 ? 132.278 111.757 138.048 1.00 150.43 342 GLN A C 1
ATOM 1383 O O . GLN A 1 343 ? 131.221 111.225 138.409 1.00 153.53 342 GLN A O 1
ATOM 1389 N N . GLN A 1 344 ? 133.347 111.068 137.663 1.00 149.05 343 GLN A N 1
ATOM 1390 C CA . GLN A 1 344 ? 133.383 109.613 137.633 1.00 152.58 343 GLN A CA 1
ATOM 1391 C C . GLN A 1 344 ? 134.372 109.114 138.675 1.00 154.12 343 GLN A C 1
ATOM 1392 O O . GLN A 1 344 ? 135.494 109.625 138.765 1.00 156.84 343 GLN A O 1
ATOM 1398 N N . TYR A 1 345 ? 133.955 108.124 139.461 1.00 156.05 344 TYR A N 1
ATOM 1399 C CA . TYR A 1 345 ? 134.797 107.549 140.509 1.00 159.65 344 TYR A CA 1
ATOM 1400 C C . TYR A 1 345 ? 135.318 106.205 140.008 1.00 161.98 344 TYR A C 1
ATOM 1401 O O . TYR A 1 345 ? 134.636 105.182 140.087 1.00 159.69 344 TYR A O 1
ATOM 1410 N N . TRP A 1 346 ? 136.542 106.215 139.486 1.00 166.48 345 TRP A N 1
ATOM 1411 C CA . TRP A 1 346 ? 137.176 105.009 138.964 1.00 166.63 345 TRP A CA 1
ATOM 1412 C C . TRP A 1 346 ? 137.821 104.249 140.117 1.00 166.04 345 TRP A C 1
ATOM 1413 O O . TRP A 1 346 ? 138.778 104.733 140.731 1.00 168.90 345 TRP A O 1
ATOM 1424 N N . LEU A 1 347 ? 137.300 103.061 140.414 1.00 163.98 346 LEU A N 1
ATOM 1425 C CA . LEU A 1 347 ? 137.855 102.192 141.450 1.00 165.29 346 LEU A CA 1
ATOM 1426 C C . LEU A 1 347 ? 138.677 101.113 140.754 1.00 169.23 346 LEU A C 1
ATOM 1427 O O . LEU A 1 347 ? 138.125 100.175 140.173 1.00 168.36 346 LEU A O 1
ATOM 1432 N N . ASP A 1 348 ? 140.003 101.254 140.817 1.00 183.92 347 ASP A N 1
ATOM 1433 C CA . ASP A 1 348 ? 140.932 100.317 140.183 1.00 184.22 347 ASP A CA 1
ATOM 1434 C C . ASP A 1 348 ? 140.622 100.159 138.696 1.00 186.75 347 ASP A C 1
ATOM 1435 O O . ASP A 1 348 ? 140.650 99.057 138.143 1.00 184.53 347 ASP A O 1
ATOM 1440 N N . GLY A 1 349 ? 140.318 101.278 138.042 1.00 187.43 348 GLY A N 1
ATOM 1441 C CA . GLY A 1 349 ? 139.975 101.276 136.637 1.00 184.99 348 GLY A CA 1
ATOM 1442 C C . GLY A 1 349 ? 138.526 100.972 136.327 1.00 183.21 348 GLY A C 1
ATOM 1443 O O . GLY A 1 349 ? 138.160 100.926 135.145 1.00 181.54 348 GLY A O 1
ATOM 1444 N N . LYS A 1 350 ? 137.691 100.763 137.341 1.00 172.26 349 LYS A N 1
ATOM 1445 C CA . LYS A 1 350 ? 136.278 100.461 137.156 1.00 166.46 349 LYS A CA 1
ATOM 1446 C C . LYS A 1 350 ? 135.439 101.594 137.727 1.00 168.87 349 LYS A C 1
ATOM 1447 O O . LYS A 1 350 ? 135.670 102.036 138.858 1.00 171.26 349 LYS A O 1
ATOM 1453 N N . ILE A 1 351 ? 134.469 102.059 136.946 1.00 151.76 350 ILE A N 1
ATOM 1454 C CA . ILE A 1 351 ? 133.605 103.156 137.366 1.00 152.30 350 ILE A CA 1
ATOM 1455 C C . ILE A 1 351 ? 132.554 102.625 138.330 1.00 149.62 350 ILE A C 1
ATOM 1456 O O . ILE A 1 351 ? 131.849 101.655 138.027 1.00 148.44 350 ILE A O 1
ATOM 1461 N N . ILE A 1 352 ? 132.445 103.260 139.495 1.00 147.20 351 ILE A N 1
ATOM 1462 C CA . ILE A 1 352 ? 131.475 102.853 140.502 1.00 147.54 351 ILE A CA 1
ATOM 1463 C C . ILE A 1 352 ? 130.416 103.915 140.769 1.00 146.53 351 ILE A C 1
ATOM 1464 O O . ILE A 1 352 ? 129.339 103.572 141.281 1.00 148.46 351 ILE A O 1
ATOM 1469 N N . ALA A 1 353 ? 130.675 105.181 140.447 1.00 140.71 352 ALA A N 1
ATOM 1470 C CA . ALA A 1 353 ? 129.710 106.243 140.693 1.00 141.76 352 ALA A CA 1
ATOM 1471 C C . ALA A 1 353 ? 129.924 107.366 139.691 1.00 142.57 352 ALA A C 1
ATOM 1472 O O . ALA A 1 353 ? 131.063 107.752 139.410 1.00 138.20 352 ALA A O 1
ATOM 1474 N N . VAL A 1 354 ? 128.821 107.883 139.152 1.00 142.23 353 VAL A N 1
ATOM 1475 C CA . VAL A 1 354 ? 128.843 108.984 138.197 1.00 140.54 353 VAL A CA 1
ATOM 1476 C C . VAL A 1 354 ? 127.853 110.046 138.655 1.00 144.46 353 VAL A C 1
ATOM 1477 O O . VAL A 1 354 ? 126.678 109.745 138.901 1.00 145.98 353 VAL A O 1
ATOM 1481 N N . GLY A 1 355 ? 128.327 111.282 138.760 1.00 140.63 354 GLY A N 1
ATOM 1482 C CA . GLY A 1 355 ? 127.476 112.412 139.078 1.00 136.21 354 GLY A CA 1
ATOM 1483 C C . GLY A 1 355 ? 127.570 113.467 137.994 1.00 133.95 354 GLY A C 1
ATOM 1484 O O . GLY A 1 355 ? 128.591 113.595 137.320 1.00 127.25 354 GLY A O 1
ATOM 1485 N N . VAL A 1 356 ? 126.490 114.224 137.826 1.00 137.27 355 VAL A N 1
ATOM 1486 C CA . VAL A 1 356 ? 126.419 115.277 136.820 1.00 140.30 355 VAL A CA 1
ATOM 1487 C C . VAL A 1 356 ? 126.493 116.619 137.532 1.00 145.48 355 VAL A C 1
ATOM 1488 O O . VAL A 1 356 ? 125.643 116.929 138.375 1.00 143.16 355 VAL A O 1
ATOM 1492 N N . ILE A 1 357 ? 127.503 117.421 137.196 1.00 152.95 356 ILE A N 1
ATOM 1493 C CA . ILE A 1 357 ? 127.703 118.726 137.810 1.00 147.65 356 ILE A CA 1
ATOM 1494 C C . ILE A 1 357 ? 127.769 119.777 136.714 1.00 151.72 356 ILE A C 1
ATOM 1495 O O . ILE A 1 357 ? 128.304 119.528 135.628 1.00 155.53 356 ILE A O 1
ATOM 1500 N N . ASP A 1 358 ? 127.204 120.946 136.993 1.00 152.07 357 ASP A N 1
ATOM 1501 C CA . ASP A 1 358 ? 127.265 122.098 136.101 1.00 147.61 357 ASP A CA 1
ATOM 1502 C C . ASP A 1 358 ? 128.148 123.146 136.764 1.00 149.44 357 ASP A C 1
ATOM 1503 O O . ASP A 1 358 ? 127.789 123.692 137.814 1.00 158.73 357 ASP A O 1
ATOM 1508 N N . ILE A 1 359 ? 129.303 123.412 136.162 1.00 137.95 358 ILE A N 1
ATOM 1509 C CA . ILE A 1 359 ? 130.236 124.398 136.693 1.00 138.52 358 ILE A CA 1
ATOM 1510 C C . ILE A 1 359 ? 129.845 125.775 136.178 1.00 137.90 358 ILE A C 1
ATOM 1511 O O . ILE A 1 359 ? 129.708 125.985 134.967 1.00 147.71 358 ILE A O 1
ATOM 1516 N N . LEU A 1 360 ? 129.664 126.714 137.095 1.00 136.73 359 LEU A N 1
ATOM 1517 C CA . LEU A 1 360 ? 129.211 128.062 136.797 1.00 138.91 359 LEU A CA 1
ATOM 1518 C C . LEU A 1 360 ? 130.107 129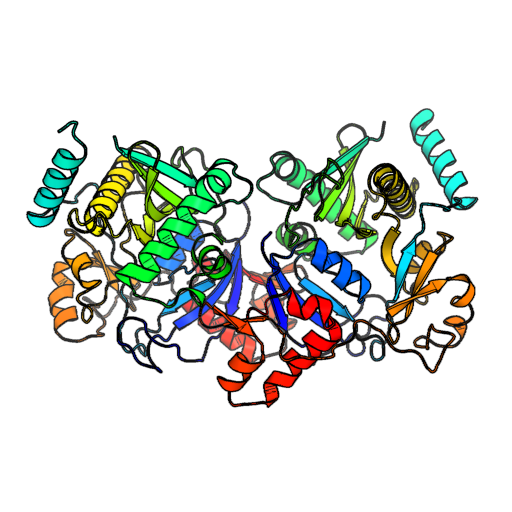.061 137.509 1.00 143.71 359 LEU A C 1
ATOM 1519 O O . LEU A 1 360 ? 130.762 128.723 138.501 1.00 150.51 359 LEU A O 1
ATOM 1524 N N . PRO A 1 361 ? 130.174 130.302 137.015 1.00 124.35 360 PRO A N 1
ATOM 1525 C CA . PRO A 1 361 ? 131.050 131.296 137.660 1.00 129.55 360 PRO A CA 1
ATOM 1526 C C . PRO A 1 361 ? 130.719 131.552 139.120 1.00 132.38 360 PRO A C 1
ATOM 1527 O O . PRO A 1 361 ? 131.630 131.831 139.910 1.00 130.92 360 PRO A O 1
ATOM 1531 N N . ASN A 1 362 ? 129.447 131.468 139.507 1.00 144.44 361 ASN A N 1
ATOM 1532 C CA . ASN A 1 362 ? 129.030 131.772 140.870 1.00 143.44 361 ASN A CA 1
ATOM 1533 C C . ASN A 1 362 ? 128.900 130.538 141.752 1.00 141.32 361 ASN A C 1
ATOM 1534 O O . ASN A 1 362 ? 129.302 130.575 142.919 1.00 142.42 361 ASN A O 1
ATOM 1539 N N . CYS A 1 363 ? 128.351 129.443 141.229 1.00 128.56 362 CYS A N 1
ATOM 1540 C CA . CYS A 1 363 ? 128.087 128.254 142.026 1.00 134.12 362 CYS A CA 1
ATOM 1541 C C . CYS A 1 363 ? 128.348 127.013 141.183 1.00 133.59 362 CYS A C 1
ATOM 1542 O O . CYS A 1 363 ? 128.749 127.096 140.018 1.00 135.64 362 CYS A O 1
ATOM 1545 N N . VAL A 1 364 ? 128.125 125.850 141.790 1.00 136.70 363 VAL A N 1
ATOM 1546 C CA . VAL A 1 364 ? 128.200 124.563 141.107 1.00 136.28 363 VAL A CA 1
ATOM 1547 C C . VAL A 1 364 ? 126.873 123.853 141.327 1.00 135.99 363 VAL A C 1
ATOM 1548 O O . VAL A 1 364 ? 126.495 123.578 142.472 1.00 137.37 363 VAL A O 1
ATOM 1552 N N . SER A 1 365 ? 126.169 123.556 140.239 1.00 150.17 364 SER A N 1
ATOM 1553 C CA . SER A 1 365 ? 124.845 122.960 140.329 1.00 149.66 364 SER A CA 1
ATOM 1554 C C . SER A 1 365 ? 124.919 121.445 140.194 1.00 153.15 364 SER A C 1
ATOM 1555 O O . SER A 1 365 ? 125.780 120.905 139.496 1.00 157.12 364 SER A O 1
ATOM 1558 N N . SER A 1 366 ? 123.997 120.762 140.868 1.00 154.21 365 SER A N 1
ATOM 1559 C CA . SER A 1 366 ? 123.887 119.312 140.814 1.00 151.56 365 SER A CA 1
ATOM 1560 C C . SER A 1 366 ? 122.507 118.929 140.298 1.00 149.79 365 SER A C 1
ATOM 1561 O O . SER A 1 366 ? 121.501 119.533 140.683 1.00 152.26 365 SER A O 1
ATOM 1564 N N . VAL A 1 367 ? 122.464 117.923 139.425 1.00 142.73 366 VAL A N 1
ATOM 1565 C CA . VAL A 1 367 ? 121.213 117.507 138.801 1.00 144.98 366 VAL A CA 1
ATOM 1566 C C . VAL A 1 367 ? 120.911 116.056 139.150 1.00 151.08 366 VAL A C 1
ATOM 1567 O O . VAL A 1 367 ? 119.893 115.758 139.785 1.00 151.62 366 VAL A O 1
ATOM 1571 N N . TYR A 1 368 ? 121.791 115.144 138.740 1.00 152.47 367 TYR A N 1
ATOM 1572 C CA . TYR A 1 368 ? 121.570 113.722 138.947 1.00 150.73 367 TYR A CA 1
ATOM 1573 C C . TYR A 1 368 ? 122.869 113.057 139.375 1.00 149.23 367 TYR A C 1
ATOM 1574 O O . TYR A 1 368 ? 123.964 113.521 139.043 1.00 146.87 367 TYR A O 1
ATOM 1583 N N . LEU A 1 369 ? 122.732 111.963 140.119 1.00 142.48 368 LEU A N 1
ATOM 1584 C CA . LEU A 1 369 ? 123.869 111.198 140.609 1.00 141.22 368 LEU A CA 1
ATOM 1585 C C . LEU A 1 369 ? 123.445 109.747 140.773 1.00 148.12 368 LEU A C 1
ATOM 1586 O O . LEU A 1 369 ? 122.357 109.469 141.285 1.00 151.91 368 LEU A O 1
ATOM 1591 N N . TYR A 1 370 ? 124.303 108.826 140.338 1.00 151.55 369 TYR A N 1
ATOM 1592 C CA . TYR A 1 370 ? 124.023 107.407 140.492 1.00 147.07 369 TYR A CA 1
ATOM 1593 C C . TYR A 1 370 ? 125.318 106.682 140.824 1.00 143.85 369 TYR A C 1
ATOM 1594 O O . TYR A 1 370 ? 126.416 107.199 140.604 1.00 146.78 369 TYR A O 1
ATOM 1603 N N . TYR A 1 371 ? 125.176 105.478 141.372 1.00 140.27 370 TYR A N 1
ATOM 1604 C CA . TYR A 1 371 ? 126.322 104.723 141.854 1.00 142.13 370 TYR A CA 1
ATOM 1605 C C . TYR A 1 371 ? 126.012 103.235 141.782 1.00 148.52 370 TYR A C 1
ATOM 1606 O O . TYR A 1 371 ? 124.889 102.823 141.480 1.00 146.25 370 TYR A O 1
ATOM 1615 N N . ASP A 1 372 ? 127.029 102.432 142.062 1.00 157.83 371 ASP A N 1
ATOM 1616 C CA . ASP A 1 372 ? 126.882 100.982 142.046 1.00 151.25 371 ASP A CA 1
ATOM 1617 C C . ASP A 1 372 ? 126.081 100.533 143.261 1.00 152.34 371 ASP A C 1
ATOM 1618 O O . ASP A 1 372 ? 126.495 100.802 144.396 1.00 153.30 371 ASP A O 1
ATOM 1623 N N . PRO A 1 373 ? 124.939 99.866 143.079 1.00 141.23 372 PRO A N 1
ATOM 1624 C CA . PRO A 1 373 ? 124.185 99.378 144.246 1.00 140.47 372 PRO A CA 1
ATOM 1625 C C . PRO A 1 373 ? 124.960 98.388 145.097 1.00 142.56 372 PRO A C 1
ATOM 1626 O O . PRO A 1 373 ? 124.724 98.314 146.310 1.00 149.36 372 PRO A O 1
ATOM 1630 N N . ASP A 1 374 ? 125.880 97.628 144.495 1.00 161.07 373 ASP A N 1
ATOM 1631 C CA . ASP A 1 374 ? 126.661 96.658 145.258 1.00 166.49 373 ASP A CA 1
ATOM 1632 C C . ASP A 1 374 ? 127.415 97.334 146.395 1.00 169.26 373 ASP A C 1
ATOM 1633 O O . ASP A 1 374 ? 127.520 96.782 147.497 1.00 171.28 373 ASP A O 1
ATOM 1638 N N . TYR A 1 375 ? 127.943 98.529 146.150 1.00 152.08 374 TYR A N 1
ATOM 1639 C CA . TYR A 1 375 ? 128.555 99.331 147.208 1.00 149.74 374 TYR A CA 1
ATOM 1640 C C . TYR A 1 375 ? 127.531 100.263 147.850 1.00 150.01 374 TYR A C 1
ATOM 1641 O O . TYR A 1 375 ? 127.746 101.467 147.979 1.00 155.87 374 TYR A O 1
ATOM 1650 N N . SER A 1 376 ? 126.395 99.697 148.261 1.00 156.95 375 SER A N 1
ATOM 1651 C CA . SER A 1 376 ? 125.350 100.478 148.908 1.00 159.89 375 SER A CA 1
ATOM 1652 C C . SER A 1 376 ? 125.595 100.681 150.397 1.00 161.11 375 SER A C 1
ATOM 1653 O O . SER A 1 376 ? 124.931 101.526 151.007 1.00 161.75 375 SER A O 1
ATOM 1656 N N . PHE A 1 377 ? 126.526 99.936 150.994 1.00 153.85 376 PHE A N 1
ATOM 1657 C CA . PHE A 1 377 ? 126.824 100.078 152.413 1.00 155.09 376 PHE A CA 1
ATOM 1658 C C . PHE A 1 377 ? 127.755 101.245 152.711 1.00 155.99 376 PHE A C 1
ATOM 1659 O O . PHE A 1 377 ? 127.866 101.644 153.875 1.00 152.94 376 PHE A O 1
ATOM 1667 N N . LEU A 1 378 ? 128.421 101.798 151.699 1.00 154.94 377 LEU A N 1
ATOM 1668 C CA . LEU A 1 378 ? 129.322 102.925 151.890 1.00 153.64 377 LEU A CA 1
ATOM 1669 C C . LEU A 1 378 ? 128.611 104.270 151.868 1.00 150.51 377 LEU A C 1
ATOM 1670 O O . LEU A 1 378 ? 129.249 105.290 152.154 1.00 151.06 377 LEU A O 1
ATOM 1675 N N . SER A 1 379 ? 127.320 104.295 151.542 1.00 147.59 378 SER A N 1
ATOM 1676 C CA . SER A 1 379 ? 126.545 105.528 151.422 1.00 145.46 378 SER A CA 1
ATOM 1677 C C . SER A 1 379 ? 127.221 106.495 150.450 1.00 146.84 378 SER A C 1
ATOM 1678 O O . SER A 1 379 ? 127.616 107.608 150.800 1.00 149.81 378 SER A O 1
ATOM 1681 N N . LEU A 1 380 ? 127.351 106.036 149.202 1.00 141.32 379 LEU A N 1
ATOM 1682 C CA . LEU A 1 380 ? 128.033 106.823 148.182 1.00 143.76 379 LEU A CA 1
ATOM 1683 C C . LEU A 1 380 ? 127.313 108.129 147.876 1.00 145.17 379 LEU A C 1
ATOM 1684 O O . LEU A 1 380 ? 127.948 109.072 147.391 1.00 147.48 379 LEU A O 1
ATOM 1689 N N . GLY A 1 381 ? 126.010 108.212 148.154 1.00 151.18 380 GLY A N 1
ATOM 1690 C CA . GLY A 1 381 ? 125.288 109.455 147.951 1.00 153.38 380 GLY A CA 1
ATOM 1691 C C . GLY A 1 381 ? 125.773 110.592 148.825 1.00 152.19 380 GLY A C 1
ATOM 1692 O O . GLY A 1 381 ? 125.580 111.761 148.474 1.00 154.02 380 GLY A O 1
ATOM 1693 N N . VAL A 1 382 ? 126.399 110.278 149.956 1.00 147.31 381 VAL A N 1
ATOM 1694 C CA . VAL A 1 382 ? 126.965 111.302 150.829 1.00 148.45 381 VAL A CA 1
ATOM 1695 C C . VAL A 1 382 ? 128.439 111.534 150.524 1.00 149.44 381 VAL A C 1
ATOM 1696 O O . VAL A 1 382 ? 128.918 112.671 150.568 1.00 159.61 381 VAL A O 1
ATOM 1700 N N . TYR A 1 383 ? 129.179 110.465 150.216 1.00 133.63 382 TYR A N 1
ATOM 1701 C CA . TYR A 1 383 ? 130.591 110.620 149.883 1.00 138.56 382 TYR A CA 1
ATOM 1702 C C . TYR A 1 383 ? 130.771 111.416 148.597 1.00 142.50 382 TYR A C 1
ATOM 1703 O O . TYR A 1 383 ? 131.707 112.213 148.481 1.00 147.46 382 TYR A O 1
ATOM 1712 N N . SER A 1 384 ? 129.891 111.207 147.615 1.00 148.51 383 SER A N 1
ATOM 1713 C CA . SER A 1 384 ? 129.958 111.995 146.388 1.00 154.04 383 SER A CA 1
ATOM 1714 C C . SER A 1 384 ? 129.703 113.470 146.669 1.00 157.43 383 SER A C 1
ATOM 1715 O O . SER A 1 384 ? 130.379 114.342 146.111 1.00 158.96 383 SER A O 1
ATOM 1718 N N . ALA A 1 385 ? 128.731 113.769 147.535 1.00 144.40 384 ALA A N 1
ATOM 1719 C CA . ALA A 1 385 ? 128.466 115.156 147.900 1.00 141.32 384 ALA A CA 1
ATOM 1720 C C . ALA A 1 385 ? 129.662 115.775 148.612 1.00 137.89 384 ALA A C 1
ATOM 1721 O O . ALA A 1 385 ? 130.018 116.930 148.354 1.00 140.89 384 ALA A O 1
ATOM 1723 N N . LEU A 1 386 ? 130.296 115.021 149.513 1.00 140.63 385 LEU A N 1
ATOM 1724 C CA . LEU A 1 386 ? 131.483 115.529 150.198 1.00 139.76 385 LEU A CA 1
ATOM 1725 C C . LEU A 1 386 ? 132.629 115.767 149.220 1.00 140.96 385 LEU A C 1
ATOM 1726 O O . LEU A 1 386 ? 133.352 116.766 149.328 1.00 147.91 385 LEU A O 1
ATOM 1731 N N . ARG A 1 387 ? 132.814 114.855 148.263 1.00 142.81 386 ARG A N 1
ATOM 1732 C CA . ARG A 1 387 ? 133.859 115.030 147.260 1.00 145.13 386 ARG A CA 1
ATOM 1733 C C . ARG A 1 387 ? 133.600 116.262 146.403 1.00 149.98 386 ARG A C 1
ATOM 1734 O O . ARG A 1 387 ? 134.528 117.015 146.088 1.00 149.78 386 ARG A O 1
ATOM 1742 N N . GLU A 1 388 ? 132.342 116.487 146.018 1.00 147.57 387 GLU A N 1
ATOM 1743 C CA . GLU A 1 388 ? 132.015 117.677 145.240 1.00 147.56 387 GLU A CA 1
ATOM 1744 C C . GLU A 1 388 ? 132.185 118.949 146.063 1.00 146.10 387 GLU A C 1
ATOM 1745 O O . GLU A 1 388 ? 132.592 119.983 145.523 1.00 143.14 387 GLU A O 1
ATOM 1751 N N . ILE A 1 389 ? 131.890 118.892 147.363 1.00 148.52 388 ILE A N 1
ATOM 1752 C CA . ILE A 1 389 ? 132.136 120.036 148.239 1.00 140.80 388 ILE A CA 1
ATOM 1753 C C . ILE A 1 389 ? 133.625 120.351 148.291 1.00 139.92 388 ILE A C 1
ATOM 1754 O O . ILE A 1 389 ? 134.038 121.514 148.200 1.00 141.93 388 ILE A O 1
ATOM 1759 N N . ALA A 1 390 ? 134.454 119.315 148.438 1.00 147.70 389 ALA A N 1
ATOM 1760 C CA . ALA A 1 390 ? 135.900 119.519 148.453 1.00 147.51 389 ALA A CA 1
ATOM 1761 C C . ALA A 1 390 ? 136.392 120.079 147.124 1.00 148.67 389 ALA A C 1
ATOM 1762 O O . ALA A 1 390 ? 137.266 120.953 147.094 1.00 149.73 389 ALA A O 1
ATOM 1764 N N . PHE A 1 391 ? 135.844 119.582 146.013 1.00 145.47 390 PHE A N 1
ATOM 1765 C CA . PHE A 1 391 ? 136.226 120.086 144.698 1.00 146.84 390 PHE A CA 1
ATOM 1766 C C . PHE A 1 391 ? 135.850 121.554 144.534 1.00 147.73 390 PHE A C 1
ATOM 1767 O O . PHE A 1 391 ? 136.634 122.349 144.001 1.00 146.49 390 PHE A O 1
ATOM 1775 N N . THR A 1 392 ? 134.653 121.934 144.988 1.00 146.84 391 THR A N 1
ATOM 1776 C CA . THR A 1 392 ? 134.240 123.332 144.915 1.00 143.08 391 THR A CA 1
ATOM 1777 C C . THR A 1 392 ? 135.124 124.213 145.790 1.00 142.42 391 THR A C 1
ATOM 1778 O O . THR A 1 392 ? 135.491 125.326 145.395 1.00 141.69 391 THR A O 1
ATOM 1782 N N . ARG A 1 393 ? 135.474 123.731 146.986 1.00 161.98 392 ARG A N 1
ATOM 1783 C CA . ARG A 1 393 ? 136.365 124.491 147.858 1.00 160.72 392 ARG A CA 1
ATOM 1784 C C . ARG A 1 393 ? 137.736 124.670 147.218 1.00 161.64 392 ARG A C 1
ATOM 1785 O O . ARG A 1 393 ? 138.341 125.745 147.316 1.00 164.60 392 ARG A O 1
ATOM 1793 N N . GLN A 1 394 ? 138.246 123.623 146.566 1.00 157.17 393 GLN A N 1
ATOM 1794 C CA . GLN A 1 394 ? 139.516 123.738 145.855 1.00 156.80 393 GLN A CA 1
ATOM 1795 C C . GLN A 1 394 ? 139.419 124.741 144.713 1.00 156.15 393 GLN A C 1
ATOM 1796 O O . GLN A 1 394 ? 140.344 125.530 144.488 1.00 158.67 393 GLN A O 1
ATOM 1802 N N . LEU A 1 395 ? 138.303 124.724 143.978 1.00 140.24 394 LEU A N 1
ATOM 1803 C CA . LEU A 1 395 ? 138.110 125.694 142.905 1.00 141.26 394 LEU A CA 1
ATOM 1804 C C . LEU A 1 395 ? 138.007 127.115 143.441 1.00 147.53 394 LEU A C 1
ATOM 1805 O O . LEU A 1 395 ? 138.358 128.070 142.739 1.00 148.43 394 LEU A O 1
ATOM 1810 N N . HIS A 1 396 ? 137.522 127.277 144.675 1.00 162.04 395 HIS A N 1
ATOM 1811 C CA . HIS A 1 396 ? 137.407 128.607 145.264 1.00 158.27 395 HIS A CA 1
ATOM 1812 C C . HIS A 1 396 ? 138.761 129.286 145.425 1.00 158.11 395 HIS A C 1
ATOM 1813 O O . HIS A 1 396 ? 138.821 130.519 145.481 1.00 159.92 395 HIS A O 1
ATOM 1820 N N . GLU A 1 397 ? 139.847 128.512 145.497 1.00 165.95 396 GLU A N 1
ATOM 1821 C CA . GLU A 1 397 ? 141.178 129.099 145.590 1.00 168.01 396 GLU A CA 1
ATOM 1822 C C . GLU A 1 397 ? 141.554 129.876 144.335 1.00 167.45 396 GLU A C 1
ATOM 1823 O O . GLU A 1 397 ? 142.419 130.755 144.400 1.00 167.44 396 GLU A O 1
ATOM 1829 N N . LYS A 1 398 ? 140.926 129.573 143.200 1.00 162.77 397 LYS A N 1
ATOM 1830 C CA . LYS A 1 398 ? 141.210 130.248 141.939 1.00 162.58 397 LYS A CA 1
ATOM 1831 C C . LYS A 1 398 ? 140.216 131.356 141.620 1.00 165.24 397 LYS A C 1
ATOM 1832 O O . LYS A 1 398 ? 140.622 132.435 141.178 1.00 167.51 397 LYS A O 1
ATOM 1838 N N . THR A 1 399 ? 138.925 131.118 141.835 1.00 161.38 398 THR A N 1
ATOM 1839 C CA . THR A 1 399 ? 137.881 132.092 141.547 1.00 160.68 398 THR A CA 1
ATOM 1840 C C . THR A 1 399 ? 137.227 132.529 142.849 1.00 163.58 398 THR A C 1
ATOM 1841 O O . THR A 1 399 ? 136.776 131.690 143.635 1.00 165.61 398 THR A O 1
ATOM 1845 N N . SER A 1 400 ? 137.179 133.844 143.074 1.00 165.62 399 SER A N 1
ATOM 1846 C CA . SER A 1 400 ? 136.553 134.371 144.281 1.00 166.00 399 SER A CA 1
ATOM 1847 C C . SER A 1 400 ? 135.034 134.282 144.224 1.00 163.68 399 SER A C 1
ATOM 1848 O O . SER A 1 400 ? 134.391 134.081 145.260 1.00 162.72 399 SER A O 1
ATOM 1851 N N . GLN A 1 401 ? 134.446 134.429 143.037 1.00 150.77 400 GLN A N 1
ATOM 1852 C CA . GLN A 1 401 ? 132.998 134.366 142.889 1.00 149.96 400 GLN A CA 1
ATOM 1853 C C . GLN A 1 401 ? 132.451 132.949 143.000 1.00 151.38 400 GLN A C 1
ATOM 1854 O O . GLN A 1 401 ? 131.245 132.785 143.215 1.00 153.28 400 GLN A O 1
ATOM 1860 N N . LEU A 1 402 ? 133.298 131.929 142.859 1.00 150.00 401 LEU A N 1
ATOM 1861 C CA . LEU A 1 402 ? 132.862 130.536 142.953 1.00 149.80 401 LEU A CA 1
ATOM 1862 C C . LEU A 1 402 ? 133.039 130.071 144.396 1.00 145.33 401 LEU A C 1
ATOM 1863 O O . LEU A 1 402 ? 134.035 129.451 144.774 1.00 141.17 401 LEU A O 1
ATOM 1868 N N . SER A 1 403 ? 132.040 130.392 145.219 1.00 143.62 402 SER A N 1
ATOM 1869 C CA . SER A 1 403 ? 132.042 130.031 146.632 1.00 145.17 402 SER A CA 1
ATOM 1870 C C . SER A 1 403 ? 130.702 129.439 147.050 1.00 143.95 402 SER A C 1
ATOM 1871 O O . SER A 1 403 ? 130.298 129.556 148.210 1.00 149.06 402 SER A O 1
ATOM 1874 N N . TYR A 1 404 ? 130.000 128.801 146.116 1.00 132.00 403 TYR A N 1
ATOM 1875 C CA . TYR A 1 404 ? 128.702 128.207 146.397 1.00 134.86 403 TYR A CA 1
ATOM 1876 C C . TYR A 1 404 ? 128.588 126.877 145.665 1.00 142.06 403 TYR A C 1
ATOM 1877 O O . TYR A 1 404 ? 129.298 126.616 144.691 1.00 149.76 403 TYR A O 1
ATOM 1886 N N . TYR A 1 405 ? 127.681 126.035 146.153 1.00 140.12 404 TYR A N 1
ATOM 1887 C CA . TYR A 1 405 ? 127.459 124.715 145.569 1.00 139.12 404 TYR A CA 1
ATOM 1888 C C . TYR A 1 405 ? 126.001 124.343 145.794 1.00 145.93 404 TYR A C 1
ATOM 1889 O O . TYR A 1 405 ? 125.589 124.109 146.934 1.00 152.05 404 TYR A O 1
ATOM 1898 N N . TYR A 1 406 ? 125.225 124.293 144.714 1.00 139.50 405 TYR A N 1
ATOM 1899 C CA . TYR A 1 406 ? 123.811 123.974 144.828 1.00 141.03 405 TYR A CA 1
ATOM 1900 C C . TYR A 1 406 ? 123.613 122.489 145.121 1.00 141.19 405 TYR A C 1
ATOM 1901 O O . TYR A 1 406 ? 124.449 121.642 144.794 1.00 139.68 405 TYR A O 1
ATOM 1910 N N . MET A 1 407 ? 122.480 122.180 145.752 1.00 155.72 406 MET A N 1
ATOM 1911 C CA . MET A 1 407 ? 122.113 120.814 146.105 1.00 151.35 406 MET A CA 1
ATOM 1912 C C . MET A 1 407 ? 120.879 120.354 145.335 1.00 147.23 406 MET A C 1
ATOM 1913 O O . MET A 1 407 ? 120.145 119.475 145.791 1.00 148.71 406 MET A O 1
ATOM 1918 N N . GLY A 1 408 ? 120.640 120.940 144.166 1.00 139.09 407 GLY A N 1
ATOM 1919 C CA . GLY A 1 408 ? 119.477 120.592 143.374 1.00 142.86 407 GLY A CA 1
ATOM 1920 C C . GLY A 1 408 ? 118.189 121.144 143.948 1.00 136.54 407 GLY A C 1
ATOM 1921 O O . GLY A 1 408 ? 117.964 122.358 143.933 1.00 141.78 407 GLY A O 1
ATOM 1922 N N . PHE A 1 409 ? 117.335 120.261 144.459 1.00 138.17 408 PHE A N 1
ATOM 1923 C CA . PHE A 1 409 ? 116.065 120.649 145.053 1.00 140.74 408 PHE A CA 1
ATOM 1924 C C . PHE A 1 409 ? 115.929 120.017 146.430 1.00 148.21 408 PHE A C 1
ATOM 1925 O O . PHE A 1 409 ? 116.552 118.996 146.735 1.00 152.48 408 PHE A O 1
ATOM 1933 N N . TYR A 1 410 ? 115.105 120.644 147.266 1.00 165.51 409 TYR A N 1
ATOM 1934 C CA . TYR A 1 410 ? 114.836 120.166 148.615 1.00 166.03 409 TYR A CA 1
ATOM 1935 C C . TYR A 1 410 ? 113.333 120.131 148.840 1.00 164.80 409 TYR A C 1
ATOM 1936 O O . TYR A 1 410 ? 112.642 121.126 148.597 1.00 160.17 409 TYR A O 1
ATOM 1945 N N . ILE A 1 411 ? 112.832 118.989 149.305 1.00 170.73 410 ILE A N 1
ATOM 1946 C CA . ILE A 1 411 ? 111.421 118.814 149.628 1.00 171.17 410 ILE A CA 1
ATOM 1947 C C . ILE A 1 411 ? 111.321 118.333 151.067 1.00 172.06 410 ILE A C 1
ATOM 1948 O O . ILE A 1 411 ? 111.980 117.359 151.448 1.00 171.58 410 ILE A O 1
ATOM 1953 N N . HIS A 1 412 ? 110.499 119.014 151.865 1.00 177.99 411 HIS A N 1
ATOM 1954 C CA . HIS A 1 412 ? 110.336 118.662 153.269 1.00 177.60 411 HIS A CA 1
ATOM 1955 C C . HIS A 1 412 ? 109.378 117.497 153.482 1.00 179.96 411 HIS A C 1
ATOM 1956 O O . HIS A 1 412 ? 109.269 117.005 154.610 1.00 181.37 411 HIS A O 1
ATOM 1963 N N . SER A 1 413 ? 108.693 117.043 152.436 1.00 179.92 412 SER A N 1
ATOM 1964 C CA . SER A 1 413 ? 107.736 115.947 152.522 1.00 177.80 412 SER A CA 1
ATOM 1965 C C . SER A 1 413 ? 108.216 114.738 151.728 1.00 179.32 412 SER A C 1
ATOM 1966 O O . SER A 1 413 ? 107.427 114.022 151.108 1.00 182.13 412 SER A O 1
ATOM 1969 N N . CYS A 1 414 ? 109.525 114.498 151.739 1.00 188.47 413 CYS A N 1
ATOM 1970 C CA . CYS A 1 414 ? 110.117 113.358 151.039 1.00 190.17 413 CYS A CA 1
ATOM 1971 C C . CYS A 1 414 ? 111.405 112.985 151.758 1.00 190.38 413 CYS A C 1
ATOM 1972 O O . CYS A 1 414 ? 112.458 113.601 151.529 1.00 193.39 413 CYS A O 1
ATOM 1975 N N . PRO A 1 415 ? 111.365 111.981 152.638 1.00 186.13 414 PRO A N 1
ATOM 1976 C CA . PRO A 1 415 ? 112.571 111.627 153.406 1.00 186.29 414 PRO A CA 1
ATOM 1977 C C . PRO A 1 415 ? 113.725 111.139 152.549 1.00 185.71 414 PRO A C 1
ATOM 1978 O O . PRO A 1 415 ? 114.874 111.186 153.006 1.00 183.93 414 PRO A O 1
ATOM 1982 N N . LYS A 1 416 ? 113.461 110.665 151.329 1.00 200.60 415 LYS A N 1
ATOM 1983 C CA . LYS A 1 416 ? 114.546 110.217 150.461 1.00 202.28 415 LYS A CA 1
ATOM 1984 C C . LYS A 1 416 ? 115.478 111.368 150.104 1.00 202.30 415 LYS A C 1
ATOM 1985 O O . LYS A 1 416 ? 116.704 111.203 150.088 1.00 203.60 415 LYS A O 1
ATOM 1991 N N . MET A 1 417 ? 114.917 112.542 149.815 1.00 196.12 416 MET A N 1
ATOM 1992 C CA . MET A 1 417 ? 115.705 113.718 149.478 1.00 198.56 416 MET A CA 1
ATOM 1993 C C . MET A 1 417 ? 115.783 114.738 150.604 1.00 195.64 416 MET A C 1
ATOM 1994 O O . MET A 1 417 ? 116.433 115.775 150.430 1.00 190.90 416 MET A O 1
ATOM 1999 N N . LYS A 1 418 ? 115.145 114.479 151.747 1.00 184.59 417 LYS A N 1
ATOM 2000 C CA . LYS A 1 418 ? 115.177 115.419 152.860 1.00 181.67 417 LYS A CA 1
ATOM 2001 C C . LYS A 1 418 ? 116.526 115.448 153.567 1.00 182.16 417 LYS A C 1
ATOM 2002 O O . LYS A 1 418 ? 116.773 116.369 154.353 1.00 184.94 417 LYS A O 1
ATOM 2008 N N . TYR A 1 419 ? 117.403 114.477 153.304 1.00 176.84 418 TYR A N 1
ATOM 2009 C CA . TYR A 1 419 ? 118.712 114.451 153.944 1.00 177.06 418 TYR A CA 1
ATOM 2010 C C . TYR A 1 419 ? 119.609 115.597 153.497 1.00 178.91 418 TYR A C 1
ATOM 2011 O O . TYR A 1 419 ? 120.642 115.834 154.132 1.00 179.57 418 TYR A O 1
ATOM 2020 N N . LYS A 1 420 ? 119.247 116.305 152.423 1.00 168.22 419 LYS A N 1
ATOM 2021 C CA . LYS A 1 420 ? 120.036 117.455 151.994 1.00 169.35 419 LYS A CA 1
ATOM 2022 C C . LYS A 1 420 ? 120.008 118.569 153.031 1.00 170.48 419 LYS A C 1
ATOM 2023 O O . LYS A 1 420 ? 120.948 119.368 153.110 1.00 165.69 419 LYS A O 1
ATOM 2029 N N . GLY A 1 421 ? 118.943 118.640 153.834 1.00 174.63 420 GLY A N 1
ATOM 2030 C CA . GLY A 1 421 ? 118.877 119.625 154.898 1.00 171.31 420 GLY A CA 1
ATOM 2031 C C . GLY A 1 421 ? 119.876 119.392 156.011 1.00 170.82 420 GLY A C 1
ATOM 2032 O O . GLY A 1 421 ? 120.209 120.333 156.738 1.00 171.93 420 GLY A O 1
ATOM 2033 N N . GLN A 1 422 ? 120.359 118.156 156.161 1.00 177.97 421 GLN A N 1
ATOM 2034 C CA . GLN A 1 422 ? 121.384 117.867 157.156 1.00 178.90 421 GLN A CA 1
ATOM 2035 C C . GLN A 1 422 ? 122.695 118.582 156.853 1.00 178.73 421 GLN A C 1
ATOM 2036 O O . GLN A 1 422 ? 123.467 118.855 157.778 1.00 182.58 421 GLN A O 1
ATOM 2042 N N . TYR A 1 423 ? 122.957 118.897 155.587 1.00 162.72 422 TYR A N 1
ATOM 2043 C CA . TYR A 1 423 ? 124.153 119.640 155.214 1.00 163.74 422 TYR A CA 1
ATOM 2044 C C . TYR A 1 423 ? 123.997 121.092 155.647 1.00 167.53 422 TYR A C 1
ATOM 2045 O O . TYR A 1 423 ? 123.217 121.843 155.052 1.00 168.32 422 TYR A O 1
ATOM 2054 N N . ARG A 1 424 ? 124.734 121.486 156.683 1.00 159.64 423 ARG A N 1
ATOM 2055 C CA . ARG A 1 424 ? 124.676 122.848 157.195 1.00 156.03 423 ARG A CA 1
ATOM 2056 C C . ARG A 1 424 ? 126.079 123.272 157.597 1.00 155.03 423 ARG A C 1
ATOM 2057 O O . ARG A 1 424 ? 126.892 122.418 157.969 1.00 152.15 423 ARG A O 1
ATOM 2065 N N . PRO A 1 425 ? 126.401 124.576 157.537 1.00 154.69 424 PRO A N 1
ATOM 2066 C CA . PRO A 1 425 ? 125.538 125.723 157.201 1.00 151.59 424 PRO A CA 1
ATOM 2067 C C . PRO A 1 425 ? 125.124 125.759 155.733 1.00 148.54 424 PRO A C 1
ATOM 2068 O O . PRO A 1 425 ? 125.893 125.395 154.847 1.00 152.69 424 PRO A O 1
ATOM 2072 N N . SER A 1 426 ? 123.899 126.200 155.458 1.00 152.09 425 SER A N 1
ATOM 2073 C CA . SER A 1 426 ? 123.358 126.200 154.109 1.00 155.09 425 SER A CA 1
ATOM 2074 C C . SER A 1 426 ? 122.337 127.320 153.973 1.00 157.61 425 SER A C 1
ATOM 2075 O O . SER A 1 426 ? 121.874 127.892 154.962 1.00 159.69 425 SER A O 1
ATOM 2078 N N . ASP A 1 427 ? 121.994 127.626 152.725 1.00 152.17 426 ASP A N 1
ATOM 2079 C CA . ASP A 1 427 ? 121.020 128.656 152.404 1.00 151.44 426 ASP A CA 1
ATOM 2080 C C . ASP A 1 427 ? 119.943 128.071 151.503 1.00 145.73 426 ASP A C 1
ATOM 2081 O O . ASP A 1 427 ? 120.194 127.149 150.721 1.00 141.79 426 ASP A O 1
ATOM 2086 N N . LEU A 1 428 ? 118.736 128.614 151.627 1.00 140.58 427 LEU A N 1
ATOM 2087 C CA . LEU A 1 428 ? 117.588 128.182 150.845 1.00 133.90 427 LEU A CA 1
ATOM 2088 C C . LEU A 1 428 ? 117.051 129.356 150.041 1.00 139.41 427 LEU A C 1
ATOM 2089 O O . LEU A 1 428 ? 116.986 130.485 150.540 1.00 147.35 427 LEU A O 1
ATOM 2094 N N . LEU A 1 429 ? 116.675 129.083 148.795 1.00 147.52 428 LEU A N 1
ATOM 2095 C CA . LEU A 1 429 ? 116.172 130.106 147.889 1.00 147.85 428 LEU A CA 1
ATOM 2096 C C . LEU A 1 429 ? 114.678 130.307 148.108 1.00 148.88 428 LEU A C 1
ATOM 2097 O O . LEU A 1 429 ? 113.909 129.341 148.106 1.00 148.31 428 LEU A O 1
ATOM 2102 N N . CYS A 1 430 ? 114.276 131.560 148.297 1.00 153.79 429 CYS A N 1
ATOM 2103 C CA . CYS A 1 430 ? 112.867 131.868 148.472 1.00 151.87 429 CYS A CA 1
ATOM 2104 C C . CYS A 1 430 ? 112.110 131.651 147.163 1.00 152.88 429 CYS A C 1
ATOM 2105 O O . CYS A 1 430 ? 112.655 131.865 146.077 1.00 156.05 429 CYS A O 1
ATOM 2108 N N . PRO A 1 431 ? 110.846 131.222 147.238 1.00 169.17 430 PRO A N 1
ATOM 2109 C CA . PRO A 1 431 ? 110.086 130.970 146.006 1.00 171.96 430 PRO A CA 1
ATOM 2110 C C . PRO A 1 431 ? 109.623 132.227 145.290 1.00 172.59 430 PRO A C 1
ATOM 2111 O O . PRO A 1 431 ? 109.313 132.149 144.093 1.00 172.30 430 PRO A O 1
ATOM 2115 N N . GLU A 1 432 ? 109.564 133.371 145.965 1.00 176.83 431 GLU A N 1
ATOM 2116 C CA . GLU A 1 432 ? 109.048 134.590 145.352 1.00 178.76 431 GLU A CA 1
ATOM 2117 C C . GLU A 1 432 ? 110.036 135.744 145.355 1.00 177.45 431 GLU A C 1
ATOM 2118 O O . GLU A 1 432 ? 110.126 136.469 144.361 1.00 180.50 431 GLU A O 1
ATOM 2124 N N . THR A 1 433 ? 110.778 135.946 146.444 1.00 154.98 432 THR A N 1
ATOM 2125 C CA . THR A 1 433 ? 111.734 137.045 146.499 1.00 152.53 432 THR A CA 1
ATOM 2126 C C . THR A 1 433 ? 113.072 136.703 145.856 1.00 152.95 432 THR A C 1
ATOM 2127 O O . THR A 1 433 ? 113.876 137.613 145.628 1.00 150.04 432 THR A O 1
ATOM 2131 N N . TYR A 1 434 ? 113.320 135.425 145.562 1.00 157.06 433 TYR A N 1
ATOM 2132 C CA . TYR A 1 434 ? 114.540 134.982 144.882 1.00 155.07 433 TYR A CA 1
ATOM 2133 C C . TYR A 1 434 ? 115.797 135.414 145.634 1.00 155.31 433 TYR A C 1
ATOM 2134 O O . TYR A 1 434 ? 116.785 135.844 145.034 1.00 154.19 433 TYR A O 1
ATOM 2143 N N . VAL A 1 435 ? 115.762 135.300 146.960 1.00 146.11 434 VAL A N 1
ATOM 2144 C CA . VAL A 1 435 ? 116.916 135.580 147.801 1.00 142.57 434 VAL A CA 1
ATOM 2145 C C . VAL A 1 435 ? 117.217 134.341 148.633 1.00 143.01 434 VAL A C 1
ATOM 2146 O O . VAL A 1 435 ? 116.375 133.456 148.806 1.00 140.21 434 VAL A O 1
ATOM 2150 N N . TRP A 1 436 ? 118.442 134.284 149.149 1.00 138.60 435 TRP A N 1
ATOM 2151 C CA . TRP A 1 436 ? 118.919 133.141 149.919 1.00 136.63 435 TRP A CA 1
ATOM 2152 C C . TRP A 1 436 ? 118.826 133.472 151.404 1.00 137.43 435 TRP A C 1
ATOM 2153 O O . TRP A 1 436 ? 119.409 134.458 151.866 1.00 136.51 435 TRP A O 1
ATOM 2164 N N . VAL A 1 437 ? 118.094 132.646 152.145 1.00 146.56 436 VAL A N 1
ATOM 2165 C CA . VAL A 1 437 ? 117.917 132.833 153.583 1.00 148.63 436 VAL A CA 1
ATOM 2166 C C . VAL A 1 437 ? 118.580 131.671 154.314 1.00 145.72 436 VAL A C 1
ATOM 2167 O O . VAL A 1 437 ? 118.727 130.585 153.735 1.00 143.95 436 VAL A O 1
ATOM 2171 N N . PRO A 1 438 ? 119.005 131.844 155.567 1.00 145.78 437 PRO A N 1
ATOM 2172 C CA . PRO A 1 438 ? 119.607 130.722 156.297 1.00 145.70 437 PRO A CA 1
ATOM 2173 C C . PRO A 1 438 ? 118.626 129.570 156.456 1.00 150.70 437 PRO A C 1
ATOM 2174 O O . PRO A 1 438 ? 117.419 129.766 156.616 1.00 151.88 437 PRO A O 1
ATOM 2178 N N . ILE A 1 439 ? 119.167 128.350 156.404 1.00 156.66 438 ILE A N 1
ATOM 2179 C CA . ILE A 1 439 ? 118.325 127.159 156.466 1.00 152.71 438 ILE A CA 1
ATOM 2180 C C . ILE A 1 439 ? 117.661 127.037 157.833 1.00 150.55 438 ILE A C 1
ATOM 2181 O O . ILE A 1 439 ? 116.502 126.618 157.940 1.00 149.36 438 ILE A O 1
ATOM 2186 N N . GLU A 1 440 ? 118.378 127.406 158.898 1.00 158.50 439 GLU A N 1
ATOM 2187 C CA . GLU A 1 440 ? 117.822 127.295 160.242 1.00 161.97 439 GLU A CA 1
ATOM 2188 C C . GLU A 1 440 ? 116.633 128.226 160.440 1.00 164.85 439 GLU A C 1
ATOM 2189 O O . GLU A 1 440 ? 115.719 127.906 161.209 1.00 163.11 439 GLU A O 1
ATOM 2195 N N . GLN A 1 441 ? 116.626 129.377 159.764 1.00 174.23 440 GLN A N 1
ATOM 2196 C CA . GLN A 1 441 ? 115.519 130.314 159.914 1.00 173.86 440 GLN A CA 1
ATOM 2197 C C . GLN A 1 441 ? 114.270 129.837 159.184 1.00 172.62 440 GLN A C 1
ATOM 2198 O O . GLN A 1 441 ? 113.150 130.128 159.620 1.00 172.52 440 GLN A O 1
ATOM 2204 N N . CYS A 1 442 ? 114.434 129.100 158.084 1.00 167.78 441 CYS A N 1
ATOM 2205 C CA . CYS A 1 442 ? 113.301 128.665 157.280 1.00 168.32 441 CYS A CA 1
ATOM 2206 C C . CYS A 1 442 ? 112.826 127.254 157.602 1.00 167.51 441 CYS A C 1
ATOM 2207 O O . CYS A 1 442 ? 111.729 126.880 157.174 1.00 168.39 441 CYS A O 1
ATOM 2210 N N . LEU A 1 443 ? 113.618 126.466 158.331 1.00 163.82 442 LEU A N 1
ATOM 2211 C CA . LEU A 1 443 ? 113.170 125.128 158.710 1.00 164.31 442 LEU A CA 1
ATOM 2212 C C . LEU A 1 443 ? 111.875 125.126 159.518 1.00 162.75 442 LEU A C 1
ATOM 2213 O O . LEU A 1 443 ? 111.004 124.287 159.223 1.00 157.73 442 LEU A O 1
ATOM 2218 N N . PRO A 1 444 ? 111.679 125.981 160.531 1.00 167.49 443 PRO A N 1
ATOM 2219 C CA . PRO A 1 444 ? 110.358 126.027 161.179 1.00 168.78 443 PRO A CA 1
ATOM 2220 C C . PRO A 1 444 ? 109.240 126.409 160.227 1.00 166.95 443 PRO A C 1
ATOM 2221 O O . PRO A 1 444 ? 108.107 125.939 160.394 1.00 167.48 443 PRO A O 1
ATOM 2225 N N . SER A 1 445 ? 109.520 127.256 159.235 1.00 166.14 444 SER A N 1
ATOM 2226 C CA . SER A 1 445 ? 108.509 127.576 158.234 1.00 167.91 444 SER A CA 1
ATOM 2227 C C . SER A 1 445 ? 108.240 126.384 157.324 1.00 167.84 444 SER A C 1
ATOM 2228 O O . SER A 1 445 ? 107.088 126.124 156.956 1.00 166.55 444 SER A O 1
ATOM 2231 N N . LEU A 1 446 ? 109.291 125.650 156.948 1.00 171.16 445 LEU A N 1
ATOM 2232 C CA . LEU A 1 446 ? 109.113 124.483 156.089 1.00 173.65 445 LEU A CA 1
ATOM 2233 C C . LEU A 1 446 ? 108.310 123.393 156.787 1.00 175.42 445 LEU A C 1
ATOM 2234 O O . LEU A 1 446 ? 107.453 122.753 156.167 1.00 176.99 445 LEU A O 1
ATOM 2239 N N . GLU A 1 447 ? 108.574 123.160 158.075 1.00 188.92 446 GLU A N 1
ATOM 2240 C CA . GLU A 1 447 ? 107.834 122.127 158.792 1.00 190.24 446 GLU A CA 1
ATOM 2241 C C . GLU A 1 447 ? 106.407 122.565 159.096 1.00 191.35 446 GLU A C 1
ATOM 2242 O O . GLU A 1 447 ? 105.535 121.718 159.318 1.00 190.93 446 GLU A O 1
ATOM 2248 N N . ASN A 1 448 ? 106.149 123.875 159.115 1.00 182.14 447 ASN A N 1
ATOM 2249 C CA . ASN A 1 448 ? 104.802 124.361 159.394 1.00 180.38 447 ASN A CA 1
ATOM 2250 C C . ASN A 1 448 ? 103.856 124.060 158.237 1.00 178.58 447 ASN A C 1
ATOM 2251 O O . ASN A 1 448 ? 102.738 123.574 158.445 1.00 178.69 447 ASN A O 1
ATOM 2256 N N . SER A 1 449 ? 104.286 124.342 157.009 1.00 174.33 448 SER A N 1
ATOM 2257 C CA . SER A 1 449 ? 103.464 124.097 155.834 1.00 175.47 448 SER A CA 1
ATOM 2258 C C . SER A 1 449 ? 104.364 123.723 154.666 1.00 176.98 448 SER A C 1
ATOM 2259 O O . SER A 1 449 ? 105.539 124.096 154.626 1.00 177.15 448 SER A O 1
ATOM 2262 N N . LYS A 1 450 ? 103.795 122.982 153.711 1.00 168.06 449 LYS A N 1
ATOM 2263 C CA . LYS A 1 450 ? 104.572 122.537 152.559 1.00 164.70 449 LYS A CA 1
ATOM 2264 C C . LYS A 1 450 ? 105.048 123.716 151.718 1.00 165.81 449 LYS A C 1
ATOM 2265 O O . LYS A 1 450 ? 106.199 123.740 151.266 1.00 169.53 449 LYS A O 1
ATOM 2271 N N . TYR A 1 451 ? 104.183 124.704 151.500 1.00 175.75 450 TYR A N 1
ATOM 2272 C CA . TYR A 1 451 ? 104.532 125.892 150.734 1.00 175.58 450 TYR A CA 1
ATOM 2273 C C . TYR A 1 451 ? 104.201 127.131 151.549 1.00 178.96 450 TYR A C 1
ATOM 2274 O O . TYR A 1 451 ? 103.081 127.268 152.052 1.00 182.00 450 TYR A O 1
ATOM 2283 N N . CYS A 1 452 ? 105.176 128.031 151.669 1.00 199.58 451 CYS A N 1
ATOM 2284 C CA . CYS A 1 452 ? 104.986 129.289 152.378 1.00 201.96 451 CYS A CA 1
ATOM 2285 C C . CYS A 1 452 ? 106.105 130.263 152.036 1.00 199.92 451 CYS A C 1
ATOM 2286 O O . CYS A 1 452 ? 107.287 129.913 152.113 1.00 198.61 451 CYS A O 1
ATOM 2289 N N . ARG A 1 453 ? 105.743 131.482 151.647 1.00 183.19 452 ARG A N 1
ATOM 2290 C CA . ARG A 1 453 ? 106.744 132.504 151.381 1.00 180.42 452 ARG A CA 1
ATOM 2291 C C . ARG A 1 453 ? 107.438 132.900 152.677 1.00 180.76 452 ARG A C 1
ATOM 2292 O O . ARG A 1 453 ? 106.789 133.137 153.700 1.00 183.14 452 ARG A O 1
ATOM 2300 N N . PHE A 1 454 ? 108.770 132.968 152.636 1.00 156.83 453 PHE A N 1
ATOM 2301 C CA . PHE A 1 454 ? 109.517 133.323 153.838 1.00 159.20 453 PHE A CA 1
ATOM 2302 C C . PHE A 1 454 ? 109.337 134.800 154.169 1.00 162.51 453 PHE A C 1
ATOM 2303 O O . PHE A 1 454 ? 108.732 135.147 155.189 1.00 161.40 453 PHE A O 1
ATOM 2311 N N . ASN A 1 455 ? 109.840 135.675 153.301 1.00 167.49 454 ASN A N 1
ATOM 2312 C CA . ASN A 1 455 ? 109.558 137.112 153.321 1.00 165.32 454 ASN A CA 1
ATOM 2313 C C . ASN A 1 455 ? 109.680 137.699 154.727 1.00 166.65 454 ASN A C 1
ATOM 2314 O O . ASN A 1 455 ? 108.700 138.102 155.353 1.00 168.36 454 ASN A O 1
ATOM 2319 N N . GLN A 1 456 ? 110.920 137.725 155.226 1.00 188.34 455 GLN A N 1
ATOM 2320 C CA . GLN A 1 456 ? 111.166 138.282 156.553 1.00 190.41 455 GLN A CA 1
ATOM 2321 C C . GLN A 1 456 ? 110.712 139.734 156.646 1.00 192.76 455 GLN A C 1
ATOM 2322 O O . GLN A 1 456 ? 110.365 140.207 157.735 1.00 191.95 455 GLN A O 1
ATOM 2328 N N . ASP A 1 457 ? 110.704 140.453 155.525 1.00 177.79 456 ASP A N 1
ATOM 2329 C CA . ASP A 1 457 ? 110.173 141.802 155.457 1.00 173.71 456 ASP A CA 1
ATOM 2330 C C . ASP A 1 457 ? 109.179 141.898 154.308 1.00 174.61 456 ASP A C 1
ATOM 2331 O O . ASP A 1 457 ? 109.456 141.416 153.203 1.00 176.81 456 ASP A O 1
ATOM 2336 N N . PRO A 1 458 ? 108.016 142.515 154.532 1.00 181.14 457 PRO A N 1
ATOM 2337 C CA . PRO A 1 458 ? 106.991 142.569 153.479 1.00 182.73 457 PRO A CA 1
ATOM 2338 C C . PRO A 1 458 ? 107.339 143.520 152.344 1.00 183.92 457 PRO A C 1
ATOM 2339 O O . PRO A 1 458 ? 106.557 143.676 151.401 1.00 183.29 457 PRO A O 1
ATOM 2343 N N . GLU A 1 459 ? 108.503 144.160 152.418 1.00 199.18 458 GLU A N 1
ATOM 2344 C CA . GLU A 1 459 ? 108.940 145.132 151.424 1.00 199.78 458 GLU A CA 1
ATOM 2345 C C . GLU A 1 459 ? 110.230 144.682 150.749 1.00 198.31 458 GLU A C 1
ATOM 2346 O O . GLU A 1 459 ? 111.164 145.466 150.564 1.00 199.18 458 GLU A O 1
ATOM 2352 N N . ALA A 1 460 ? 110.296 143.405 150.373 1.00 179.55 459 ALA A N 1
ATOM 2353 C CA . ALA A 1 460 ? 111.460 142.826 149.702 1.00 178.38 459 ALA A CA 1
ATOM 2354 C C . ALA A 1 460 ? 110.982 142.199 148.395 1.00 179.41 459 ALA A C 1
ATOM 2355 O O . ALA A 1 460 ? 110.470 141.077 148.385 1.00 182.30 459 ALA A O 1
ATOM 2357 N N . VAL A 1 461 ? 111.149 142.927 147.296 1.00 186.95 460 VAL A N 1
ATOM 2358 C CA . VAL A 1 461 ? 110.762 142.447 145.981 1.00 188.71 460 VAL A CA 1
ATOM 2359 C C . VAL A 1 461 ? 112.016 142.069 145.205 1.00 189.26 460 VAL A C 1
ATOM 2360 O O . VAL A 1 461 ? 113.140 142.431 145.565 1.00 188.15 460 VAL A O 1
ATOM 2364 N N . ASP A 1 462 ? 111.822 141.324 144.120 1.00 188.97 461 ASP A N 1
ATOM 2365 C CA . ASP A 1 462 ? 112.944 140.896 143.298 1.00 189.13 461 ASP A CA 1
ATOM 2366 C C . ASP A 1 462 ? 113.555 142.084 142.564 1.00 189.49 461 ASP A C 1
ATOM 2367 O O . ASP A 1 462 ? 112.846 142.922 142.002 1.00 191.61 461 ASP A O 1
ATOM 2372 N N . GLU A 1 463 ? 114.886 142.150 142.574 1.00 201.34 462 GLU A N 1
ATOM 2373 C CA . GLU A 1 463 ? 115.611 143.212 141.887 1.00 203.72 462 GLU A CA 1
ATOM 2374 C C . GLU A 1 463 ? 115.663 142.996 140.380 1.00 205.27 462 GLU A C 1
ATOM 2375 O O . GLU A 1 463 ? 115.614 143.963 139.612 1.00 205.71 462 GLU A O 1
ATOM 2381 N N . ASP A 1 464 ? 115.756 141.743 139.941 1.00 185.57 463 ASP A N 1
ATOM 2382 C CA . ASP A 1 464 ? 115.877 141.409 138.529 1.00 183.91 463 ASP A CA 1
ATOM 2383 C C . ASP A 1 464 ? 114.537 141.108 137.871 1.00 180.83 463 ASP A C 1
ATOM 2384 O O . ASP A 1 464 ? 114.518 140.636 136.730 1.00 180.22 463 ASP A O 1
ATOM 2389 N N . ARG A 1 465 ? 113.426 141.358 138.561 1.00 176.51 464 ARG A N 1
ATOM 2390 C CA . ARG A 1 465 ? 112.110 141.096 137.991 1.00 178.65 464 ARG A CA 1
ATOM 2391 C C . ARG A 1 465 ? 111.908 141.905 136.716 1.00 178.65 464 ARG A C 1
ATOM 2392 O O . ARG A 1 465 ? 112.270 143.083 136.647 1.00 182.94 464 ARG A O 1
ATOM 2400 N N . SER A 1 466 ? 111.330 141.263 135.702 1.00 155.91 465 SER A N 1
ATOM 2401 C CA . SER A 1 466 ? 111.160 141.896 134.400 1.00 155.76 465 SER A CA 1
ATOM 2402 C C . SER A 1 466 ? 110.194 143.070 134.492 1.00 158.20 465 SER A C 1
ATOM 2403 O O . SER A 1 466 ? 109.037 142.906 134.890 1.00 157.27 465 SER A O 1
ATOM 2406 N N . THR A 1 467 ? 110.676 144.257 134.119 1.00 164.49 466 THR A N 1
ATOM 2407 C CA . THR A 1 467 ? 109.852 145.455 134.070 1.00 164.90 466 THR A CA 1
ATOM 2408 C C . THR A 1 467 ? 109.807 146.112 132.699 1.00 165.70 466 THR A C 1
ATOM 2409 O O . THR A 1 467 ? 108.925 146.945 132.465 1.00 164.31 466 THR A O 1
ATOM 2413 N N . GLU A 1 468 ? 110.722 145.767 131.795 1.00 178.61 467 GLU A N 1
ATOM 2414 C CA . GLU A 1 468 ? 110.766 146.321 130.443 1.00 179.39 467 GLU A CA 1
ATOM 2415 C C . GLU A 1 468 ? 110.832 145.163 129.458 1.00 178.55 467 GLU A C 1
ATOM 2416 O O . GLU A 1 468 ? 111.919 144.773 129.009 1.00 180.56 467 GLU A O 1
ATOM 2422 N N . PRO A 1 469 ? 109.683 144.579 129.107 1.00 163.22 468 PRO A N 1
ATOM 2423 C CA . PRO A 1 469 ? 109.693 143.441 128.173 1.00 164.94 468 PRO A CA 1
ATOM 2424 C C . PRO A 1 469 ? 110.216 143.786 126.790 1.00 161.56 468 PRO A C 1
ATOM 2425 O O . PRO A 1 469 ? 110.636 142.879 126.062 1.00 160.92 468 PRO A O 1
ATOM 2429 N N . ASP A 1 470 ? 110.204 145.064 126.402 1.00 162.32 469 ASP A N 1
ATOM 2430 C CA . ASP A 1 470 ? 110.703 145.452 125.088 1.00 165.65 469 ASP A CA 1
ATOM 2431 C C . ASP A 1 470 ? 112.198 145.204 124.936 1.00 167.05 469 ASP A C 1
ATOM 2432 O O . ASP A 1 470 ? 112.680 145.077 123.805 1.00 172.35 469 ASP A O 1
ATOM 2437 N N . ARG A 1 471 ? 112.941 145.132 126.043 1.00 157.95 470 ARG A N 1
ATOM 2438 C CA . ARG A 1 471 ? 114.370 144.852 125.979 1.00 162.20 470 ARG A CA 1
ATOM 2439 C C . ARG A 1 471 ? 114.673 143.412 125.587 1.00 163.92 470 ARG A C 1
ATOM 2440 O O . ARG A 1 471 ? 115.835 143.097 125.308 1.00 163.74 470 ARG A O 1
ATOM 2448 N N . LEU A 1 472 ? 113.668 142.539 125.567 1.00 153.94 471 LEU A N 1
ATOM 2449 C CA . LEU A 1 472 ? 113.886 141.144 125.213 1.00 149.79 471 LEU A CA 1
ATOM 2450 C C . LEU A 1 472 ? 114.335 141.026 123.761 1.00 150.95 471 LEU A C 1
ATOM 2451 O O . LEU A 1 472 ? 113.776 141.666 122.866 1.00 154.20 471 LEU A O 1
ATOM 2456 N N . GLN A 1 473 ? 115.351 140.200 123.532 1.00 145.89 472 GLN A N 1
ATOM 2457 C CA . GLN A 1 473 ? 115.896 139.971 122.201 1.00 147.47 472 GLN A CA 1
ATOM 2458 C C . GLN A 1 473 ? 115.278 138.709 121.614 1.00 148.89 472 GLN A C 1
ATOM 2459 O O . GLN A 1 473 ? 115.262 137.659 122.266 1.00 149.19 472 GLN A O 1
ATOM 2465 N N . VAL A 1 474 ? 114.777 138.813 120.385 1.00 153.32 473 VAL A N 1
ATOM 2466 C CA . VAL A 1 474 ? 114.063 137.728 119.724 1.00 147.30 473 VAL A CA 1
ATOM 2467 C C . VAL A 1 474 ? 114.719 137.467 118.377 1.00 146.32 473 VAL A C 1
ATOM 2468 O O . VAL A 1 474 ? 115.011 138.407 117.628 1.00 150.50 473 VAL A O 1
ATOM 2472 N N . PHE A 1 475 ? 114.964 136.191 118.078 1.00 128.52 474 PHE A N 1
ATOM 2473 C CA . PHE A 1 475 ? 115.482 135.767 116.779 1.00 125.80 474 PHE A CA 1
ATOM 2474 C C . PHE A 1 475 ? 114.285 135.510 115.873 1.00 134.25 474 PHE A C 1
ATOM 2475 O O . PHE A 1 475 ? 113.755 134.400 115.804 1.00 141.07 474 PHE A O 1
ATOM 2483 N N . HIS A 1 476 ? 113.848 136.554 115.173 1.00 143.16 475 HIS A N 1
ATOM 2484 C CA . HIS A 1 476 ? 112.673 136.483 114.317 1.00 143.21 475 HIS A CA 1
ATOM 2485 C C . HIS A 1 476 ? 113.021 136.978 112.923 1.00 140.94 475 HIS A C 1
ATOM 2486 O O . HIS A 1 476 ? 113.782 137.939 112.768 1.00 141.68 475 HIS A O 1
ATOM 2493 N N . LYS A 1 477 ? 112.461 136.310 111.912 1.00 157.14 476 LYS A N 1
ATOM 2494 C CA . LYS A 1 477 ? 112.685 136.659 110.508 1.00 158.79 476 LYS A CA 1
ATOM 2495 C C . LYS A 1 477 ? 114.174 136.694 110.181 1.00 156.47 476 LYS A C 1
ATOM 2496 O O . LYS A 1 477 ? 114.643 137.534 109.409 1.00 153.24 476 LYS A O 1
ATOM 2502 N N . ARG A 1 478 ? 114.921 135.761 110.772 1.00 151.34 477 ARG A N 1
ATOM 2503 C CA . ARG A 1 478 ? 116.375 135.702 110.639 1.00 145.64 477 ARG A CA 1
ATOM 2504 C C . ARG A 1 478 ? 117.005 137.042 111.015 1.00 148.47 477 ARG A C 1
ATOM 2505 O O . ARG A 1 478 ? 117.816 137.610 110.281 1.00 154.13 477 ARG A O 1
ATOM 2513 N N . ALA A 1 479 ? 116.603 137.562 112.173 1.00 155.55 478 ALA A N 1
ATOM 2514 C CA . ALA A 1 479 ? 117.111 138.841 112.644 1.00 158.81 478 ALA A CA 1
ATOM 2515 C C . ALA A 1 479 ? 116.991 138.905 114.159 1.00 160.90 478 ALA A C 1
ATOM 2516 O O . ALA A 1 479 ? 115.996 138.451 114.728 1.00 166.67 478 ALA A O 1
ATOM 2518 N N . ILE A 1 480 ? 118.009 139.476 114.801 1.00 139.90 479 ILE A N 1
ATOM 2519 C CA . ILE A 1 480 ? 117.995 139.717 116.240 1.00 133.38 479 ILE A CA 1
ATOM 2520 C C . ILE A 1 480 ? 117.317 141.067 116.451 1.00 131.34 479 ILE A C 1
ATOM 2521 O O . ILE A 1 480 ? 117.879 142.114 116.129 1.00 134.00 479 ILE A O 1
ATOM 2526 N N . MET A 1 481 ? 116.103 141.045 116.996 1.00 139.11 480 MET A N 1
ATOM 2527 C CA . MET A 1 481 ? 115.366 142.288 117.137 1.00 141.29 480 MET A CA 1
ATOM 2528 C C . MET A 1 481 ? 114.829 142.449 118.554 1.00 140.29 480 MET A C 1
ATOM 2529 O O . MET A 1 481 ? 114.585 141.458 119.249 1.00 143.93 480 MET A O 1
ATOM 2534 N N . PRO A 1 482 ? 114.640 143.685 119.012 1.00 135.55 481 PRO A N 1
ATOM 2535 C CA . PRO A 1 482 ? 113.971 143.897 120.298 1.00 133.33 481 PRO A CA 1
ATOM 2536 C C . PRO A 1 482 ? 112.528 143.422 120.243 1.00 134.96 481 PRO A C 1
ATOM 2537 O O . PRO A 1 482 ? 111.909 143.347 119.179 1.00 137.48 481 PRO A O 1
ATOM 2541 N N . TYR A 1 483 ? 111.995 143.084 121.420 1.00 153.63 482 TYR A N 1
ATOM 2542 C CA . TYR A 1 483 ? 110.636 142.556 121.492 1.00 153.63 482 TYR A CA 1
ATOM 2543 C C . TYR A 1 483 ? 109.621 143.561 120.961 1.00 154.56 482 TYR A C 1
ATOM 2544 O O . TYR A 1 483 ? 108.690 143.189 120.237 1.00 157.99 482 TYR A O 1
ATOM 2553 N N . GLY A 1 484 ? 109.780 144.837 121.313 1.00 151.66 483 GLY A N 1
ATOM 2554 C CA . GLY A 1 484 ? 108.869 145.849 120.804 1.00 154.68 483 GLY A CA 1
ATOM 2555 C C . GLY A 1 484 ? 108.987 146.045 119.304 1.00 159.24 483 GLY A C 1
ATOM 2556 O O . GLY A 1 484 ? 107.986 146.269 118.618 1.00 161.57 483 GLY A O 1
ATOM 2557 N N . VAL A 1 485 ? 110.210 145.968 118.776 1.00 157.51 484 VAL A N 1
ATOM 2558 C CA . VAL A 1 485 ? 110.416 146.147 117.341 1.00 156.83 484 VAL A CA 1
ATOM 2559 C C . VAL A 1 485 ? 109.793 144.995 116.562 1.00 158.19 484 VAL A C 1
ATOM 2560 O O . VAL A 1 485 ? 109.094 145.205 115.564 1.00 160.58 484 VAL A O 1
ATOM 2564 N N . TYR A 1 486 ? 110.031 143.761 117.008 1.00 160.18 485 TYR A N 1
ATOM 2565 C CA . TYR A 1 486 ? 109.519 142.588 116.311 1.00 162.21 485 TYR A CA 1
ATOM 2566 C C . TYR A 1 486 ? 108.045 142.327 116.594 1.00 162.42 485 TYR A C 1
ATOM 2567 O O . TYR A 1 486 ? 107.427 141.529 115.880 1.00 169.47 485 TYR A O 1
ATOM 2576 N N . LYS A 1 487 ? 107.467 142.987 117.601 1.00 161.70 486 LYS A N 1
ATOM 2577 C CA . LYS A 1 487 ? 106.055 142.785 117.912 1.00 162.97 486 LYS A CA 1
ATOM 2578 C C . LYS A 1 487 ? 105.158 143.208 116.756 1.00 165.61 486 LYS A C 1
ATOM 2579 O O . LYS A 1 487 ? 104.092 142.616 116.550 1.00 166.10 486 LYS A O 1
ATOM 2585 N N . LYS A 1 488 ? 105.568 144.226 115.996 1.00 175.34 487 LYS A N 1
ATOM 2586 C CA . LYS A 1 488 ? 104.772 144.665 114.854 1.00 175.91 487 LYS A CA 1
ATOM 2587 C C . LYS A 1 488 ? 104.656 143.566 113.805 1.00 177.19 487 LYS A C 1
ATOM 2588 O O . LYS A 1 488 ? 103.575 143.342 113.246 1.00 174.53 487 LYS A O 1
ATOM 2594 N N . GLN A 1 489 ? 105.761 142.872 113.521 1.00 174.95 488 GLN A N 1
ATOM 2595 C CA . GLN A 1 489 ? 105.717 141.769 112.565 1.00 169.29 488 GLN A CA 1
ATOM 2596 C C . GLN A 1 489 ? 104.874 140.613 113.091 1.00 168.47 488 GLN A C 1
ATOM 2597 O O . GLN A 1 489 ? 104.117 139.995 112.334 1.00 168.01 488 GLN A O 1
ATOM 2603 N N . GLN A 1 490 ? 104.996 140.304 114.380 1.00 186.60 489 GLN A N 1
ATOM 2604 C CA . GLN A 1 490 ? 104.232 139.215 114.971 1.00 185.76 489 GLN A CA 1
ATOM 2605 C C . GLN A 1 490 ? 102.745 139.554 114.989 1.00 187.72 489 GLN A C 1
ATOM 2606 O O . GLN A 1 490 ? 102.350 140.714 115.140 1.00 190.15 489 GLN A O 1
ATOM 2612 N N . LYS A 1 491 ? 101.917 138.526 114.832 1.00 207.85 490 LYS A N 1
ATOM 2613 C CA . LYS A 1 491 ? 100.476 138.711 114.705 1.00 208.39 490 LYS A CA 1
ATOM 2614 C C . LYS A 1 491 ? 99.669 138.005 115.782 1.00 210.17 490 LYS A C 1
ATOM 2615 O O . LYS A 1 491 ? 98.690 138.570 116.277 1.00 209.78 490 LYS A O 1
ATOM 2621 N N . ASP A 1 492 ? 100.047 136.791 116.163 1.00 218.06 491 ASP A N 1
ATOM 2622 C CA . ASP A 1 492 ? 99.270 136.038 117.145 1.00 217.59 491 ASP A CA 1
ATOM 2623 C C . ASP A 1 492 ? 99.392 136.678 118.522 1.00 217.13 491 ASP A C 1
ATOM 2624 O O . ASP A 1 492 ? 100.512 136.837 119.026 1.00 217.13 491 ASP A O 1
ATOM 2629 N N . PRO A 1 493 ? 98.285 137.058 119.164 1.00 211.82 492 PRO A N 1
ATOM 2630 C CA . PRO A 1 493 ? 98.378 137.717 120.474 1.00 211.06 492 PRO A CA 1
ATOM 2631 C C . PRO A 1 493 ? 98.637 136.745 121.614 1.00 212.64 492 PRO A C 1
ATOM 2632 O O . PRO A 1 493 ? 99.333 137.085 122.577 1.00 211.26 492 PRO A O 1
ATOM 2636 N N . SER A 1 494 ? 98.083 135.533 121.514 1.00 220.14 493 SER A N 1
ATOM 2637 C CA . SER A 1 494 ? 98.236 134.557 122.589 1.00 219.83 493 SER A CA 1
ATOM 2638 C C . SER A 1 494 ? 99.701 134.212 122.816 1.00 218.93 493 SER A C 1
ATOM 2639 O O . SER A 1 494 ? 100.160 134.139 123.963 1.00 217.94 493 SER A O 1
ATOM 2642 N N . GLU A 1 495 ? 100.454 134.009 121.730 1.00 204.27 494 GLU A N 1
ATOM 2643 C CA . GLU A 1 495 ? 101.891 133.784 121.848 1.00 202.49 494 GLU A CA 1
ATOM 2644 C C . GLU A 1 495 ? 102.558 134.917 122.616 1.00 202.60 494 GLU A C 1
ATOM 2645 O O . GLU A 1 495 ? 103.482 134.684 123.405 1.00 201.26 494 GLU A O 1
ATOM 2651 N N . GLU A 1 496 ? 102.084 136.149 122.409 1.00 200.10 495 GLU A N 1
ATOM 2652 C CA . GLU A 1 496 ? 102.583 137.290 123.171 1.00 198.45 495 GLU A CA 1
ATOM 2653 C C . GLU A 1 496 ? 102.533 137.011 124.667 1.00 195.83 495 GLU A C 1
ATOM 2654 O O . GLU A 1 496 ? 103.522 137.209 125.382 1.00 193.56 495 GLU A O 1
ATOM 2660 N N . ALA A 1 497 ? 101.390 136.515 125.150 1.00 181.33 496 ALA A N 1
ATOM 2661 C CA . ALA A 1 497 ? 101.276 136.178 126.564 1.00 180.60 496 ALA A CA 1
ATOM 2662 C C . ALA A 1 497 ? 102.310 135.134 126.957 1.00 179.84 496 ALA A C 1
ATOM 2663 O O . ALA A 1 497 ? 102.954 135.251 128.008 1.00 181.94 496 ALA A O 1
ATOM 2665 N N . ALA A 1 498 ? 102.504 134.119 126.109 1.00 158.68 497 ALA A N 1
ATOM 2666 C CA . ALA A 1 498 ? 103.514 133.104 126.387 1.00 156.73 497 ALA A CA 1
ATOM 2667 C C . ALA A 1 498 ? 104.893 133.730 126.539 1.00 159.87 497 ALA A C 1
ATOM 2668 O O . ALA A 1 498 ? 105.723 133.243 127.315 1.00 161.21 497 ALA A O 1
ATOM 2670 N N . VAL A 1 499 ? 105.157 134.811 125.803 1.00 159.87 498 VAL A N 1
ATOM 2671 C CA . VAL A 1 499 ? 106.417 135.525 125.975 1.00 159.33 498 VAL A CA 1
ATOM 2672 C C . VAL A 1 499 ? 106.428 136.265 127.307 1.00 161.86 498 VAL A C 1
ATOM 2673 O O . VAL A 1 499 ? 107.415 136.219 128.052 1.00 159.97 498 VAL A O 1
ATOM 2677 N N . LEU A 1 500 ? 105.323 136.941 127.635 1.00 166.98 499 LEU A N 1
ATOM 2678 C CA . LEU A 1 500 ? 105.297 137.813 128.807 1.00 166.30 499 LEU A CA 1
ATOM 2679 C C . LEU A 1 500 ? 105.598 137.031 130.078 1.00 163.65 499 LEU A C 1
ATOM 2680 O O . LEU A 1 500 ? 106.512 137.378 130.837 1.00 163.88 499 LEU A O 1
ATOM 2685 N N . GLN A 1 501 ? 104.857 135.943 130.308 1.00 155.49 500 GLN A N 1
ATOM 2686 C CA . GLN A 1 501 ? 105.151 135.076 131.442 1.00 158.19 500 GLN A CA 1
ATOM 2687 C C . GLN A 1 501 ? 106.590 134.588 131.383 1.00 159.04 500 GLN A C 1
ATOM 2688 O O . GLN A 1 501 ? 107.285 134.552 132.406 1.00 165.22 500 GLN A O 1
ATOM 2694 N N . TYR A 1 502 ? 107.061 134.244 130.180 1.00 139.43 501 TYR A N 1
ATOM 2695 C CA . TYR A 1 502 ? 108.453 133.849 129.997 1.00 140.06 501 TYR A CA 1
ATOM 2696 C C . TYR A 1 502 ? 109.393 134.884 130.598 1.00 138.15 501 TYR A C 1
ATOM 2697 O O . TYR A 1 502 ? 110.318 134.542 131.344 1.00 146.14 501 TYR A O 1
ATOM 2706 N N . ALA A 1 503 ? 109.142 136.166 130.314 1.00 143.01 502 ALA A N 1
ATOM 2707 C CA . ALA A 1 503 ? 109.974 137.219 130.884 1.00 147.96 502 ALA A CA 1
ATOM 2708 C C . ALA A 1 503 ? 109.942 137.165 132.405 1.00 149.23 502 ALA A C 1
ATOM 2709 O O . ALA A 1 503 ? 110.991 137.183 133.062 1.00 150.06 502 ALA A O 1
ATOM 2711 N N . SER A 1 504 ? 108.743 137.041 132.981 1.00 150.66 503 SER A N 1
ATOM 2712 C CA . SER A 1 504 ? 108.623 136.971 134.431 1.00 147.74 503 SER A CA 1
ATOM 2713 C C . SER A 1 504 ? 109.318 135.745 135.001 1.00 144.53 503 SER A C 1
ATOM 2714 O O . SER A 1 504 ? 109.639 135.725 136.194 1.00 145.16 503 SER A O 1
ATOM 2717 N N . LEU A 1 505 ? 109.559 134.727 134.179 1.00 151.67 504 LEU A N 1
ATOM 2718 C CA . LEU A 1 505 ? 110.246 133.527 134.628 1.00 151.73 504 LEU A CA 1
ATOM 2719 C C . LEU A 1 505 ? 111.743 133.560 134.351 1.00 151.15 504 LEU A C 1
ATOM 2720 O O . LEU A 1 505 ? 112.451 132.635 134.762 1.00 154.39 504 LEU A O 1
ATOM 2725 N N . VAL A 1 506 ? 112.244 134.590 133.672 1.00 137.61 505 VAL A N 1
ATOM 2726 C CA . VAL A 1 506 ? 113.667 134.676 133.376 1.00 135.00 505 VAL A CA 1
ATOM 2727 C C . VAL A 1 506 ? 114.320 135.932 133.932 1.00 138.46 505 VAL A C 1
ATOM 2728 O O . VAL A 1 506 ? 115.549 135.943 134.110 1.00 137.82 505 VAL A O 1
ATOM 2732 N N . GLY A 1 507 ? 113.566 136.984 134.222 1.00 153.46 506 GLY A N 1
ATOM 2733 C CA . GLY A 1 507 ? 114.139 138.212 134.725 1.00 155.33 506 GLY A CA 1
ATOM 2734 C C . GLY A 1 507 ? 114.526 139.175 133.614 1.00 153.20 506 GLY A C 1
ATOM 2735 O O . GLY A 1 507 ? 114.670 138.809 132.449 1.00 160.97 506 GLY A O 1
ATOM 2736 N N . GLN A 1 508 ? 114.689 140.441 134.002 1.00 155.28 507 GLN A N 1
ATOM 2737 C CA . GLN A 1 508 ? 115.022 141.477 133.029 1.00 159.19 507 GLN A CA 1
ATOM 2738 C C . GLN A 1 508 ? 116.411 141.262 132.438 1.00 161.84 507 GLN A C 1
ATOM 2739 O O . GLN A 1 508 ? 116.615 141.461 131.235 1.00 168.13 507 GLN A O 1
ATOM 2745 N N . LYS A 1 509 ? 117.378 140.865 133.269 1.00 152.30 508 LYS A N 1
ATOM 2746 C CA . LYS A 1 509 ? 118.744 140.688 132.786 1.00 153.74 508 LYS A CA 1
ATOM 2747 C C . LYS A 1 509 ? 118.834 139.564 131.761 1.00 156.95 508 LYS A C 1
ATOM 2748 O O . LYS A 1 509 ? 119.515 139.700 130.737 1.00 156.08 508 LYS A O 1
ATOM 2754 N N . CYS A 1 510 ? 118.156 138.443 132.017 1.00 155.34 509 CYS A N 1
ATOM 2755 C CA . CYS A 1 510 ? 118.218 137.319 131.090 1.00 154.47 509 CYS A CA 1
ATOM 2756 C C . CYS A 1 510 ? 117.392 137.572 129.836 1.00 155.97 509 CYS A C 1
ATOM 2757 O O . CYS A 1 510 ? 117.666 136.979 128.786 1.00 156.45 509 CYS A O 1
ATOM 2760 N N . SER A 1 511 ? 116.378 138.436 129.925 1.00 156.28 510 SER A N 1
ATOM 2761 C CA . SER A 1 511 ? 115.531 138.707 128.767 1.00 151.98 510 SER A CA 1
ATOM 2762 C C . SER A 1 511 ? 116.325 139.351 127.637 1.00 154.68 510 SER A C 1
ATOM 2763 O O . SER A 1 511 ? 116.135 139.012 126.463 1.00 158.25 510 SER A O 1
ATOM 2766 N N . GLU A 1 512 ? 117.218 140.279 127.969 1.00 149.79 511 GLU A N 1
ATOM 2767 C CA . GLU A 1 512 ? 118.011 140.985 126.972 1.00 148.81 511 GLU A CA 1
ATOM 2768 C C . GLU A 1 512 ? 119.274 140.234 126.569 1.00 151.23 511 GLU A C 1
ATOM 2769 O O . GLU A 1 512 ? 120.002 140.708 125.690 1.00 154.42 511 GLU A O 1
ATOM 2775 N N . ARG A 1 513 ? 119.553 139.082 127.181 1.00 140.92 512 ARG A N 1
ATOM 2776 C CA . ARG A 1 513 ? 120.719 138.285 126.829 1.00 138.33 512 ARG A CA 1
ATOM 2777 C C . ARG A 1 513 ? 120.376 136.950 126.184 1.00 138.32 512 ARG A C 1
ATOM 2778 O O . ARG A 1 513 ? 121.287 136.259 125.715 1.00 140.61 512 ARG A O 1
ATOM 2786 N N . MET A 1 514 ? 119.102 136.567 126.146 1.00 145.50 513 MET A N 1
ATOM 2787 C CA . MET A 1 514 ? 118.679 135.303 125.562 1.00 148.02 513 MET A CA 1
ATOM 2788 C C . MET A 1 514 ? 117.761 135.562 124.376 1.00 147.04 513 MET A C 1
ATOM 2789 O O . MET A 1 514 ? 116.900 136.446 124.425 1.00 150.88 513 MET A O 1
ATOM 2794 N N . LEU A 1 515 ? 117.952 134.786 123.312 1.00 136.89 514 LEU A N 1
ATOM 2795 C CA . LEU A 1 515 ? 117.167 134.910 122.090 1.00 137.91 514 LEU A CA 1
ATOM 2796 C C . LEU A 1 515 ? 116.046 133.879 122.110 1.00 137.26 514 LEU A C 1
ATOM 2797 O O . LEU A 1 515 ? 116.305 132.675 122.213 1.00 136.98 514 LEU A O 1
ATOM 2802 N N . LEU A 1 516 ? 114.806 134.353 122.010 1.00 140.05 515 LEU A N 1
ATOM 2803 C CA . LEU A 1 516 ? 113.640 133.475 121.924 1.00 142.69 515 LEU A CA 1
ATOM 2804 C C . LEU A 1 516 ? 113.412 133.164 120.451 1.00 151.39 515 LEU A C 1
ATOM 2805 O O . LEU A 1 516 ? 112.783 133.930 119.720 1.00 159.02 515 LEU A O 1
ATOM 2810 N N . PHE A 1 517 ? 113.935 132.022 120.009 1.00 141.00 516 PHE A N 1
ATOM 2811 C CA . PHE A 1 517 ? 113.878 131.667 118.596 1.00 142.03 516 PHE A CA 1
ATOM 2812 C C . PHE A 1 517 ? 112.444 131.405 118.159 1.00 143.62 516 PHE A C 1
ATOM 2813 O O . PHE A 1 517 ? 111.748 130.567 118.741 1.00 134.26 516 PHE A O 1
ATOM 2821 N N . ARG A 1 518 ? 112.006 132.127 117.123 1.00 157.34 517 ARG A N 1
ATOM 2822 C CA . ARG A 1 518 ? 110.695 131.902 116.530 1.00 158.38 517 ARG A CA 1
ATOM 2823 C C . ARG A 1 518 ? 110.734 131.965 115.007 1.00 157.38 517 ARG A C 1
ATOM 2824 O O . ARG A 1 518 ? 109.670 132.028 114.378 1.00 154.65 517 ARG A O 1
ATOM 2832 N N . ASN A 1 519 ? 111.915 131.949 114.399 1.00 164.08 518 ASN A N 1
ATOM 2833 C CA . ASN A 1 519 ? 112.040 132.014 112.948 1.00 161.86 518 ASN A CA 1
ATOM 2834 C C . ASN A 1 519 ? 111.725 130.664 112.313 1.00 167.49 518 ASN A C 1
ATOM 2835 O O . ASN A 1 519 ? 110.606 130.426 111.859 1.00 165.24 518 ASN A O 1
ATOM 2840 N N . GLY B 1 8 ? 124.880 102.124 116.562 1.00 147.99 7 GLY B N 1
ATOM 2841 C CA . GLY B 1 8 ? 124.514 103.503 116.298 1.00 143.89 7 GLY B CA 1
ATOM 2842 C C . GLY B 1 8 ? 123.330 103.978 117.117 1.00 146.53 7 GLY B C 1
ATOM 2843 O O . GLY B 1 8 ? 122.573 103.172 117.657 1.00 146.70 7 GLY B O 1
ATOM 2844 N N . SER B 1 9 ? 123.170 105.299 117.208 1.00 142.95 8 SER B N 1
ATOM 2845 C CA . SER B 1 9 ? 122.080 105.895 117.960 1.00 144.20 8 SER B CA 1
ATOM 2846 C C . SER B 1 9 ? 120.916 106.234 117.038 1.00 144.55 8 SER B C 1
ATOM 2847 O O . SER B 1 9 ? 121.115 106.879 116.002 1.00 144.01 8 SER B O 1
ATOM 2850 N N . PRO B 1 10 ? 119.701 105.806 117.378 1.00 145.73 9 PRO B N 1
ATOM 2851 C CA . PRO B 1 10 ? 118.548 106.102 116.520 1.00 139.86 9 PRO B CA 1
ATOM 2852 C C . PRO B 1 10 ? 118.295 107.598 116.412 1.00 141.53 9 PRO B C 1
ATOM 2853 O O . PRO B 1 10 ? 118.519 108.361 117.354 1.00 136.86 9 PRO B O 1
ATOM 2857 N N . SER B 1 11 ? 117.822 108.012 115.239 1.00 154.01 10 SER B N 1
ATOM 2858 C CA . SER B 1 11 ? 117.489 109.411 115.016 1.00 154.74 10 SER B CA 1
ATOM 2859 C C . SER B 1 11 ? 116.256 109.797 115.822 1.00 152.00 10 SER B C 1
ATOM 2860 O O . SER B 1 11 ? 115.318 109.010 115.964 1.00 151.67 10 SER B O 1
ATOM 2863 N N . VAL B 1 12 ? 116.264 111.017 116.354 1.00 140.34 11 VAL B N 1
ATOM 2864 C CA . VAL B 1 12 ? 115.157 111.552 117.139 1.00 133.40 11 VAL B CA 1
ATOM 2865 C C . VAL B 1 12 ? 114.697 112.850 116.494 1.00 136.01 11 VAL B C 1
ATOM 2866 O O . VAL B 1 12 ? 115.512 113.743 116.237 1.00 138.24 11 VAL B O 1
ATOM 2870 N N . VAL B 1 13 ? 113.392 112.955 116.233 1.00 141.16 12 VAL B N 1
ATOM 2871 C CA . VAL B 1 13 ? 112.813 114.140 115.616 1.00 140.66 12 VAL B CA 1
ATOM 2872 C C . VAL B 1 13 ? 111.551 114.535 116.371 1.00 138.04 12 VAL B C 1
ATOM 2873 O O . VAL B 1 13 ? 110.978 113.752 117.131 1.00 145.43 12 VAL B O 1
ATOM 2877 N N . ASP B 1 14 ? 111.123 115.777 116.147 1.00 138.23 13 ASP B N 1
ATOM 2878 C CA . ASP B 1 14 ? 109.880 116.300 116.716 1.00 141.41 13 ASP B CA 1
ATOM 2879 C C . ASP B 1 14 ? 109.152 117.043 115.600 1.00 147.20 13 ASP B C 1
ATOM 2880 O O . ASP B 1 14 ? 109.552 118.148 115.223 1.00 156.13 13 ASP B O 1
ATOM 2885 N N . TYR B 1 15 ? 108.094 116.433 115.073 1.00 135.64 14 TYR B N 1
ATOM 2886 C CA . TYR B 1 15 ? 107.347 116.994 113.956 1.00 137.75 14 TYR B CA 1
ATOM 2887 C C . TYR B 1 15 ? 106.272 117.950 114.455 1.00 139.12 14 TYR B C 1
ATOM 2888 O O . TYR B 1 15 ? 105.592 117.675 115.447 1.00 136.40 14 TYR B O 1
ATOM 2897 N N . PHE B 1 16 ? 106.123 119.081 113.760 1.00 156.40 15 PHE B N 1
ATOM 2898 C CA . PHE B 1 16 ? 105.093 120.048 114.116 1.00 155.03 15 PHE B CA 1
ATOM 2899 C C . PHE B 1 16 ? 104.376 120.524 112.859 1.00 160.06 15 PHE B C 1
ATOM 2900 O O . PHE B 1 16 ? 104.968 121.236 112.038 1.00 162.19 15 PHE B O 1
ATOM 2908 N N . PRO B 1 17 ? 103.113 120.150 112.670 1.00 160.60 16 PRO B N 1
ATOM 2909 C CA . PRO B 1 17 ? 102.388 120.584 111.472 1.00 163.83 16 PRO B CA 1
ATOM 2910 C C . PRO B 1 17 ? 102.146 122.084 111.471 1.00 166.67 16 PRO B C 1
ATOM 2911 O O . PRO B 1 17 ? 102.020 122.721 112.520 1.00 162.26 16 PRO B O 1
ATOM 2915 N N . SER B 1 18 ? 102.082 122.648 110.267 1.00 182.56 17 SER B N 1
ATOM 2916 C CA . SER B 1 18 ? 101.838 124.071 110.069 1.00 181.88 17 SER B CA 1
ATOM 2917 C C . SER B 1 18 ? 100.539 124.241 109.297 1.00 182.52 17 SER B C 1
ATOM 2918 O O . SER B 1 18 ? 100.407 123.731 108.179 1.00 179.59 17 SER B O 1
ATOM 2921 N N . GLU B 1 19 ? 99.586 124.955 109.891 1.00 207.95 18 GLU B N 1
ATOM 2922 C CA . GLU B 1 19 ? 98.290 125.200 109.276 1.00 207.51 18 GLU B CA 1
ATOM 2923 C C . GLU B 1 19 ? 98.206 126.554 108.584 1.00 205.60 18 GLU B C 1
ATOM 2924 O O . GLU B 1 19 ? 97.130 126.923 108.104 1.00 203.53 18 GLU B O 1
ATOM 2930 N N . ASP B 1 20 ? 99.307 127.299 108.520 1.00 199.86 19 ASP B N 1
ATOM 2931 C CA . ASP B 1 20 ? 99.319 128.624 107.921 1.00 201.52 19 ASP B CA 1
ATOM 2932 C C . ASP B 1 20 ? 100.404 128.701 106.857 1.00 200.66 19 ASP B C 1
ATOM 2933 O O . ASP B 1 20 ? 101.426 128.015 106.935 1.00 200.43 19 ASP B O 1
ATOM 2938 N N . PHE B 1 21 ? 100.166 129.545 105.857 1.00 184.67 20 PHE B N 1
ATOM 2939 C CA . PHE B 1 21 ? 101.106 129.717 104.763 1.00 183.09 20 PHE B CA 1
ATOM 2940 C C . PHE B 1 21 ? 102.239 130.656 105.169 1.00 182.97 20 PHE B C 1
ATOM 2941 O O . PHE B 1 21 ? 102.196 131.324 106.205 1.00 184.43 20 PHE B O 1
ATOM 2949 N N . TYR B 1 22 ? 103.266 130.701 104.329 1.00 187.35 21 TYR B N 1
ATOM 2950 C CA . TYR B 1 22 ? 104.412 131.580 104.506 1.00 189.87 21 TYR B CA 1
ATOM 2951 C C . TYR B 1 22 ? 104.592 132.434 103.255 1.00 191.34 21 TYR B C 1
ATOM 2952 O O . TYR B 1 22 ? 103.855 132.304 102.274 1.00 191.40 21 TYR B O 1
ATOM 2961 N N . ARG B 1 23 ? 105.585 133.316 103.296 1.00 193.26 22 ARG B N 1
ATOM 2962 C CA . ARG B 1 23 ? 105.908 134.196 102.180 1.00 192.02 22 ARG B CA 1
ATOM 2963 C C . ARG B 1 23 ? 107.159 133.671 101.490 1.00 191.94 22 ARG B C 1
ATOM 2964 O O . ARG B 1 23 ? 108.225 133.588 102.110 1.00 191.09 22 ARG B O 1
ATOM 2972 N N . CYS B 1 24 ? 107.028 133.320 100.216 1.00 206.16 23 CYS B N 1
ATOM 2973 C CA . CYS B 1 24 ? 108.144 132.802 99.442 1.00 207.15 23 CYS B CA 1
ATOM 2974 C C . CYS B 1 24 ? 108.905 133.940 98.776 1.00 206.11 23 CYS B C 1
ATOM 2975 O O . CYS B 1 24 ? 108.347 134.999 98.478 1.00 205.05 23 CYS B O 1
ATOM 2978 N N . GLY B 1 25 ? 110.195 133.709 98.546 1.00 197.54 24 GLY B N 1
ATOM 2979 C CA . GLY B 1 25 ? 111.053 134.681 97.906 1.00 199.40 24 GLY B CA 1
ATOM 2980 C C . GLY B 1 25 ? 111.026 134.669 96.397 1.00 199.81 24 GLY B C 1
ATOM 2981 O O . GLY B 1 25 ? 111.792 135.403 95.767 1.00 198.37 24 GLY B O 1
ATOM 2982 N N . TYR B 1 26 ? 110.163 133.855 95.792 1.00 191.19 25 TYR B N 1
ATOM 2983 C CA . TYR B 1 26 ? 110.068 133.740 94.344 1.00 186.91 25 TYR B CA 1
ATOM 2984 C C . TYR B 1 26 ? 108.800 134.369 93.788 1.00 186.66 25 TYR B C 1
ATOM 2985 O O . TYR B 1 26 ? 108.872 135.243 92.919 1.00 185.67 25 TYR B O 1
ATOM 2994 N N . CYS B 1 27 ? 107.632 133.946 94.270 1.00 200.84 26 CYS B N 1
ATOM 2995 C CA . CYS B 1 27 ? 106.367 134.523 93.840 1.00 200.02 26 CYS B CA 1
ATOM 2996 C C . CYS B 1 27 ? 105.933 135.708 94.692 1.00 200.25 26 CYS B C 1
ATOM 2997 O O . CYS B 1 27 ? 104.971 136.392 94.324 1.00 199.59 26 CYS B O 1
ATOM 3000 N N . LYS B 1 28 ? 106.619 135.964 95.809 1.00 186.35 27 LYS B N 1
ATOM 3001 C CA . LYS B 1 28 ? 106.302 137.079 96.705 1.00 183.75 27 LYS B CA 1
ATOM 3002 C C . LYS B 1 28 ? 104.848 137.029 97.170 1.00 183.37 27 LYS B C 1
ATOM 3003 O O . LYS B 1 28 ? 104.167 138.053 97.254 1.00 182.27 27 LYS B O 1
ATOM 3009 N N . ASN B 1 29 ? 104.370 135.826 97.476 1.00 206.08 28 ASN B N 1
ATOM 3010 C CA . ASN B 1 29 ? 103.009 135.606 97.944 1.00 208.20 28 ASN B CA 1
ATOM 3011 C C . ASN B 1 29 ? 103.058 134.980 99.330 1.00 208.84 28 ASN B C 1
ATOM 3012 O O . ASN B 1 29 ? 103.843 134.058 99.572 1.00 209.89 28 ASN B O 1
ATOM 3017 N N . GLU B 1 30 ? 102.221 135.487 100.236 1.00 194.92 29 GLU B N 1
ATOM 3018 C CA . GLU B 1 30 ? 102.185 135.037 101.620 1.00 192.72 29 GLU B CA 1
ATOM 3019 C C . GLU B 1 30 ? 101.038 134.070 101.892 1.00 191.26 29 GLU B C 1
ATOM 3020 O O . GLU B 1 30 ? 100.729 133.795 103.056 1.00 189.81 29 GLU B O 1
ATOM 3026 N N . SER B 1 31 ? 100.400 133.549 100.841 1.00 204.88 30 SER B N 1
ATOM 3027 C CA . SER B 1 31 ? 99.300 132.610 101.019 1.00 206.81 30 SER B CA 1
ATOM 3028 C C . SER B 1 31 ? 99.451 131.351 100.173 1.00 210.09 30 SER B C 1
ATOM 3029 O O . SER B 1 31 ? 98.475 130.605 100.025 1.00 210.30 30 SER B O 1
ATOM 3032 N N . GLY B 1 32 ? 100.626 131.095 99.605 1.00 210.07 31 GLY B N 1
ATOM 3033 C CA . GLY B 1 32 ? 100.819 129.938 98.753 1.00 207.89 31 GLY B CA 1
ATOM 3034 C C . GLY B 1 32 ? 102.113 129.194 99.008 1.00 208.89 31 GLY B C 1
ATOM 3035 O O . GLY B 1 32 ? 102.700 128.630 98.080 1.00 207.46 31 GLY B O 1
ATOM 3036 N N . SER B 1 33 ? 102.576 129.190 100.255 1.00 197.12 32 SER B N 1
ATOM 3037 C CA . SER B 1 33 ? 103.837 128.554 100.623 1.00 194.52 32 SER B CA 1
ATOM 3038 C C . SER B 1 33 ? 103.663 127.700 101.873 1.00 191.21 32 SER B C 1
ATOM 3039 O O . SER B 1 33 ? 104.423 127.800 102.838 1.00 190.83 32 SER B O 1
ATOM 3042 N N . ARG B 1 34 ? 102.643 126.845 101.872 1.00 174.05 33 ARG B N 1
ATOM 3043 C CA . ARG B 1 34 ? 102.437 125.932 102.989 1.00 173.39 33 ARG B CA 1
ATOM 3044 C C . ARG B 1 34 ? 103.475 124.815 102.963 1.00 171.90 33 ARG B C 1
ATOM 3045 O O . ARG B 1 34 ? 103.845 124.312 101.899 1.00 171.56 33 ARG B O 1
ATOM 3053 N N . SER B 1 35 ? 103.945 124.428 104.147 1.00 157.24 34 SER B N 1
ATOM 3054 C CA . SER B 1 35 ? 104.943 123.374 104.265 1.00 157.56 34 SER B CA 1
ATOM 3055 C C . SER B 1 35 ? 104.853 122.761 105.653 1.00 160.97 34 SER B C 1
ATOM 3056 O O . SER B 1 35 ? 104.277 123.347 106.574 1.00 161.33 34 SER B O 1
ATOM 3059 N N . ASN B 1 36 ? 105.432 121.572 105.792 1.00 153.49 35 ASN B N 1
ATOM 3060 C CA . ASN B 1 36 ? 105.497 120.873 107.066 1.00 150.33 35 ASN B CA 1
ATOM 3061 C C . ASN B 1 36 ? 106.939 120.847 107.555 1.00 145.81 35 ASN B C 1
ATOM 3062 O O . ASN B 1 36 ? 107.877 120.919 106.759 1.00 143.80 35 ASN B O 1
ATOM 3067 N N . GLY B 1 37 ? 107.114 120.751 108.870 1.00 137.00 36 GLY B N 1
ATOM 3068 C CA . GLY B 1 37 ? 108.447 120.840 109.437 1.00 139.79 36 GLY B CA 1
ATOM 3069 C C . GLY B 1 37 ? 108.627 119.981 110.669 1.00 143.76 36 GLY B C 1
ATOM 3070 O O . GLY B 1 37 ? 107.663 119.563 111.320 1.00 150.92 36 GLY B O 1
ATOM 3071 N N . MET B 1 38 ? 109.896 119.723 110.982 1.00 150.26 37 MET B N 1
ATOM 3072 C CA . MET B 1 38 ? 110.256 118.957 112.163 1.00 154.93 37 MET B CA 1
ATOM 3073 C C . MET B 1 38 ? 111.623 119.404 112.660 1.00 155.53 37 MET B C 1
ATOM 3074 O O . MET B 1 38 ? 112.549 119.611 111.869 1.00 156.22 37 MET B O 1
ATOM 3079 N N . TRP B 1 39 ? 111.737 119.553 113.976 1.00 166.85 38 TRP B N 1
ATOM 3080 C CA . TRP B 1 39 ? 113.021 119.831 114.607 1.00 164.74 38 TRP B CA 1
ATOM 3081 C C . TRP B 1 39 ? 113.786 118.525 114.779 1.00 161.15 38 TRP B C 1
ATOM 3082 O O . TRP B 1 39 ? 113.283 117.580 115.398 1.00 161.37 38 TRP B O 1
ATOM 3093 N N . ALA B 1 40 ? 114.995 118.470 114.227 1.00 140.89 39 ALA B N 1
ATOM 3094 C CA . ALA B 1 40 ? 115.843 117.283 114.299 1.00 142.62 39 ALA B CA 1
ATOM 3095 C C . ALA B 1 40 ? 116.831 117.482 115.443 1.00 146.69 39 ALA B C 1
ATOM 3096 O O . ALA B 1 40 ? 117.882 118.102 115.281 1.00 151.43 39 ALA B O 1
ATOM 3098 N N . HIS B 1 41 ? 116.479 116.953 116.618 1.00 154.98 40 HIS B N 1
ATOM 3099 C CA . HIS B 1 41 ? 117.373 117.050 117.767 1.00 154.70 40 HIS B CA 1
ATOM 3100 C C . HIS B 1 41 ? 118.674 116.298 117.514 1.00 151.63 40 HIS B C 1
ATOM 3101 O O . HIS B 1 41 ? 119.760 116.794 117.836 1.00 152.05 40 HIS B O 1
ATOM 3108 N N . SER B 1 42 ? 118.583 115.103 116.935 1.00 147.56 41 SER B N 1
ATOM 3109 C CA . SER B 1 42 ? 119.765 114.314 116.595 1.00 148.86 41 SER B CA 1
ATOM 3110 C C . SER B 1 42 ? 119.354 113.268 115.574 1.00 156.76 41 SER B C 1
ATOM 3111 O O . SER B 1 42 ? 118.450 112.469 115.839 1.00 165.10 41 SER B O 1
ATOM 3114 N N . MET B 1 43 ? 120.008 113.270 114.414 1.00 155.20 42 MET B N 1
ATOM 3115 C CA . MET B 1 43 ? 119.702 112.333 113.345 1.00 152.76 42 MET B CA 1
ATOM 3116 C C . MET B 1 43 ? 120.986 111.733 112.796 1.00 151.05 42 MET B C 1
ATOM 3117 O O . MET B 1 43 ? 122.063 112.327 112.895 1.00 153.56 42 MET B O 1
ATOM 3122 N N . THR B 1 44 ? 120.860 110.544 112.218 1.00 140.70 43 THR B N 1
ATOM 3123 C CA . THR B 1 44 ? 121.963 109.875 111.549 1.00 144.37 43 THR B CA 1
ATOM 3124 C C . THR B 1 44 ? 121.845 110.055 110.040 1.00 147.81 43 THR B C 1
ATOM 3125 O O . THR B 1 44 ? 120.774 110.358 109.506 1.00 153.83 43 THR B O 1
ATOM 3129 N N . VAL B 1 45 ? 122.974 109.872 109.355 1.00 138.69 44 VAL B N 1
ATOM 3130 C CA . VAL B 1 45 ? 123.002 110.060 107.908 1.00 139.96 44 VAL B CA 1
ATOM 3131 C C . VAL B 1 45 ? 122.161 109.004 107.201 1.00 144.23 44 VAL B C 1
ATOM 3132 O O . VAL B 1 45 ? 121.540 109.287 106.169 1.00 145.78 44 VAL B O 1
ATOM 3136 N N . GLN B 1 46 ? 122.126 107.778 107.735 1.00 153.73 45 GLN B N 1
ATOM 3137 C CA . GLN B 1 46 ? 121.365 106.705 107.101 1.00 156.85 45 GLN B CA 1
ATOM 3138 C C . GLN B 1 46 ? 119.882 107.038 107.016 1.00 153.90 45 GLN B C 1
ATOM 3139 O O . GLN B 1 46 ? 119.201 106.604 106.079 1.00 159.97 45 GLN B O 1
ATOM 3145 N N . ASP B 1 47 ? 119.361 107.794 107.980 1.00 141.94 46 ASP B N 1
ATOM 3146 C CA . ASP B 1 47 ? 117.973 108.234 107.929 1.00 142.59 46 ASP B CA 1
ATOM 3147 C C . ASP B 1 47 ? 117.797 109.518 107.134 1.00 150.28 46 ASP B C 1
ATOM 3148 O O . ASP B 1 47 ? 116.773 109.686 106.461 1.00 155.42 46 ASP B O 1
ATOM 3153 N N . TYR B 1 48 ? 118.774 110.427 107.189 1.00 142.78 47 TYR B N 1
ATOM 3154 C CA . TYR B 1 48 ? 118.648 111.685 106.462 1.00 141.30 47 TYR B CA 1
ATOM 3155 C C . TYR B 1 48 ? 118.696 111.476 104.954 1.00 143.74 47 TYR B C 1
ATOM 3156 O O . TYR B 1 48 ? 118.013 112.191 104.212 1.00 147.04 47 TYR B O 1
ATOM 3165 N N . GLN B 1 49 ? 119.494 110.515 104.479 1.00 145.71 48 GLN B N 1
ATOM 3166 C CA . GLN B 1 49 ? 119.510 110.232 103.046 1.00 139.09 48 GLN B CA 1
ATOM 3167 C C . GLN B 1 49 ? 118.151 109.727 102.573 1.00 140.09 48 GLN B C 1
ATOM 3168 O O . GLN B 1 49 ? 117.656 110.148 101.521 1.00 140.83 48 GLN B O 1
ATOM 3174 N N . ASP B 1 50 ? 117.519 108.845 103.350 1.00 161.28 49 ASP B N 1
ATOM 3175 C CA . ASP B 1 50 ? 116.176 108.391 103.004 1.00 166.01 49 ASP B CA 1
ATOM 3176 C C . ASP B 1 50 ? 115.174 109.538 103.068 1.00 160.72 49 ASP B C 1
ATOM 3177 O O . ASP B 1 50 ? 114.268 109.626 102.230 1.00 167.55 49 ASP B O 1
ATOM 3182 N N . LEU B 1 51 ? 115.320 110.423 104.056 1.00 136.55 50 LEU B N 1
ATOM 3183 C CA . LEU B 1 51 ? 114.409 111.558 104.176 1.00 144.41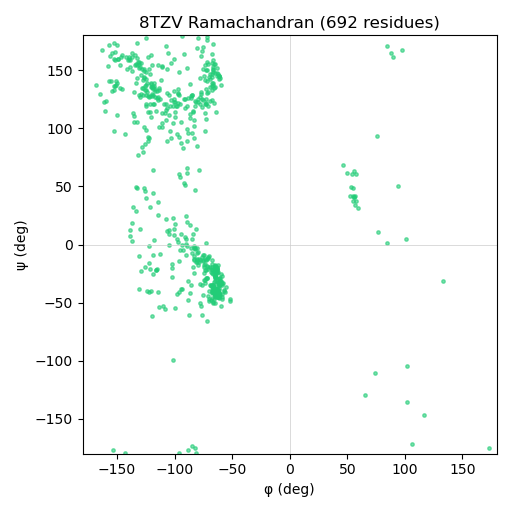 50 LEU B CA 1
ATOM 3184 C C . LEU B 1 51 ? 114.503 112.473 102.961 1.00 150.84 50 LEU B C 1
ATOM 3185 O O . LEU B 1 51 ? 113.481 112.910 102.418 1.00 155.87 50 LEU B O 1
ATOM 3190 N N . ILE B 1 52 ? 115.725 112.776 102.515 1.00 150.75 51 ILE B N 1
ATOM 3191 C CA . ILE B 1 52 ? 115.866 113.639 101.344 1.00 143.71 51 ILE B CA 1
ATOM 3192 C C . ILE B 1 52 ? 115.443 112.902 100.078 1.00 145.60 51 ILE B C 1
ATOM 3193 O O . ILE B 1 52 ? 114.979 113.528 99.117 1.00 149.10 51 ILE B O 1
ATOM 3198 N N . ASP B 1 53 ? 115.594 111.574 100.043 1.00 147.61 52 ASP B N 1
ATOM 3199 C CA . ASP B 1 53 ? 115.024 110.804 98.942 1.00 147.05 52 ASP B CA 1
ATOM 3200 C C . ASP B 1 53 ? 113.504 110.877 98.950 1.00 146.54 52 ASP B C 1
ATOM 3201 O O . ASP B 1 53 ? 112.868 110.734 97.899 1.00 150.04 52 ASP B O 1
ATOM 3206 N N . ARG B 1 54 ? 112.907 111.093 100.120 1.00 144.70 53 ARG B N 1
ATOM 3207 C CA . ARG B 1 54 ? 111.470 111.300 100.235 1.00 143.41 53 ARG B CA 1
ATOM 3208 C C . ARG B 1 54 ? 111.056 112.735 99.936 1.00 142.46 53 ARG B C 1
ATOM 3209 O O . ARG B 1 54 ? 109.856 113.030 99.943 1.00 141.36 53 ARG B O 1
ATOM 3217 N N . GLY B 1 55 ? 112.009 113.628 99.678 1.00 142.85 54 GLY B N 1
ATOM 3218 C CA . GLY B 1 55 ? 111.692 115.007 99.361 1.00 144.12 54 GLY B CA 1
ATOM 3219 C C . GLY B 1 55 ? 111.723 115.928 100.562 1.00 146.89 54 GLY B C 1
ATOM 3220 O O . GLY B 1 55 ? 110.774 116.680 100.800 1.00 152.01 54 GLY B O 1
ATOM 3221 N N . TRP B 1 56 ? 112.812 115.882 101.327 1.00 149.64 55 TRP B N 1
ATOM 3222 C CA . TRP B 1 56 ? 112.965 116.695 102.524 1.00 151.03 55 TRP B CA 1
ATOM 3223 C C . TRP B 1 56 ? 114.269 117.476 102.460 1.00 153.43 55 TRP B C 1
ATOM 3224 O O . TRP B 1 56 ? 115.275 116.983 101.941 1.00 158.23 55 TRP B O 1
ATOM 3235 N N . ARG B 1 57 ? 114.241 118.697 102.989 1.00 154.20 56 ARG B N 1
ATOM 3236 C CA . ARG B 1 57 ? 115.432 119.522 103.127 1.00 155.10 56 ARG B CA 1
ATOM 3237 C C . ARG B 1 57 ? 115.391 120.216 104.479 1.00 155.60 56 ARG B C 1
ATOM 3238 O O . ARG B 1 57 ? 114.329 120.372 105.087 1.00 154.30 56 ARG B O 1
ATOM 3246 N N . ARG B 1 58 ? 116.563 120.633 104.950 1.00 150.11 57 ARG B N 1
ATOM 3247 C CA . ARG B 1 58 ? 116.704 121.245 106.262 1.00 145.30 57 ARG B CA 1
ATOM 3248 C C . ARG B 1 58 ? 117.245 122.662 106.132 1.00 148.61 57 ARG B C 1
ATOM 3249 O O . ARG B 1 58 ? 118.175 122.917 105.360 1.00 151.58 57 ARG B O 1
ATOM 3257 N N . SER B 1 59 ? 116.643 123.585 106.881 1.00 161.47 58 SER B N 1
ATOM 3258 C CA . SER B 1 59 ? 117.160 124.947 107.004 1.00 162.43 58 SER B CA 1
ATOM 3259 C C . SER B 1 59 ? 118.037 125.060 108.252 1.00 159.93 58 SER B C 1
ATOM 3260 O O . SER B 1 59 ? 117.804 125.866 109.153 1.00 155.60 58 SER B O 1
ATOM 3263 N N . GLY B 1 60 ? 119.067 124.220 108.287 1.00 160.59 59 GLY B N 1
ATOM 3264 C CA . GLY B 1 60 ? 119.918 124.110 109.454 1.00 158.69 59 GLY B CA 1
ATOM 3265 C C . GLY B 1 60 ? 119.590 122.884 110.279 1.00 160.33 59 GLY B C 1
ATOM 3266 O O . GLY B 1 60 ? 119.939 121.762 109.900 1.00 166.21 59 GLY B O 1
ATOM 3267 N N . LYS B 1 61 ? 118.919 123.083 111.413 1.00 149.10 60 LYS B N 1
ATOM 3268 C CA . LYS B 1 61 ? 118.489 121.988 112.272 1.00 147.83 60 LYS B CA 1
ATOM 3269 C C . LYS B 1 61 ? 116.991 121.724 112.167 1.00 146.84 60 LYS B C 1
ATOM 3270 O O . LYS B 1 61 ? 116.450 120.940 112.954 1.00 147.72 60 LYS B O 1
ATOM 3276 N N . TYR B 1 62 ? 116.311 122.355 111.212 1.00 162.51 61 TYR B N 1
ATOM 3277 C CA . TYR B 1 62 ? 114.867 122.234 111.042 1.00 162.69 61 TYR B CA 1
ATOM 3278 C C . TYR B 1 62 ? 114.597 121.687 109.646 1.00 166.55 61 TYR B C 1
ATOM 3279 O O . TYR B 1 62 ? 114.798 122.390 108.651 1.00 170.13 61 TYR B O 1
ATOM 3288 N N . VAL B 1 63 ? 114.139 120.440 109.572 1.00 159.32 62 VAL B N 1
ATOM 3289 C CA . VAL B 1 63 ? 113.915 119.771 108.296 1.00 157.91 62 VAL B CA 1
ATOM 3290 C C . VAL B 1 63 ? 112.481 120.026 107.854 1.00 153.94 62 VAL B C 1
ATOM 3291 O O . VAL B 1 63 ? 111.533 119.741 108.595 1.00 152.37 62 VAL B O 1
ATOM 3295 N N . TYR B 1 64 ? 112.319 120.553 106.642 1.00 153.87 63 TYR B N 1
ATOM 3296 C CA . TYR B 1 64 ? 111.011 120.937 106.135 1.00 154.99 63 TYR B CA 1
ATOM 3297 C C . TYR B 1 64 ? 110.738 120.255 104.802 1.00 161.95 63 TYR B C 1
ATOM 3298 O O . TYR B 1 64 ? 111.652 119.993 104.015 1.00 163.31 63 TYR B O 1
ATOM 3307 N N . LYS B 1 65 ? 109.460 119.968 104.565 1.00 157.49 64 LYS B N 1
ATOM 3308 C CA . LYS B 1 65 ? 108.990 119.405 103.304 1.00 151.14 64 LYS B CA 1
ATOM 3309 C C . LYS B 1 65 ? 107.891 120.309 102.762 1.00 154.66 64 LYS B C 1
ATOM 3310 O O . LYS B 1 65 ? 106.877 120.536 103.457 1.00 155.51 64 LYS B O 1
ATOM 3316 N N . PRO B 1 66 ? 108.047 120.864 101.563 1.00 145.10 65 PRO B N 1
ATOM 3317 C CA . PRO B 1 66 ? 106.977 121.683 100.985 1.00 143.30 65 PRO B CA 1
ATOM 3318 C C . PRO B 1 66 ? 105.786 120.835 100.571 1.00 142.04 65 PRO B C 1
ATOM 3319 O O . PRO B 1 66 ? 105.906 119.639 100.296 1.00 142.11 65 PRO B O 1
ATOM 3323 N N . VAL B 1 67 ? 104.620 121.476 100.530 1.00 159.79 66 VAL B N 1
ATOM 3324 C CA . VAL B 1 67 ? 103.394 120.841 100.058 1.00 159.40 66 VAL B CA 1
ATOM 3325 C C . VAL B 1 67 ? 103.333 121.074 98.552 1.00 158.34 66 VAL B C 1
ATOM 3326 O O . VAL B 1 67 ? 102.932 122.143 98.090 1.00 160.55 66 VAL B O 1
ATOM 3330 N N . MET B 1 68 ? 103.733 120.058 97.781 1.00 143.50 67 MET B N 1
ATOM 3331 C CA . MET B 1 68 ? 103.902 120.234 96.341 1.00 146.63 67 MET B CA 1
ATOM 3332 C C . MET B 1 68 ? 102.585 120.572 95.652 1.00 147.90 67 MET B C 1
ATOM 3333 O O . MET B 1 68 ? 102.540 121.452 94.785 1.00 150.36 67 MET B O 1
ATOM 3338 N N . ASN B 1 69 ? 101.504 119.887 96.022 1.00 157.97 68 ASN B N 1
ATOM 3339 C CA . ASN B 1 69 ? 100.225 120.080 95.350 1.00 161.89 68 ASN B CA 1
ATOM 3340 C C . ASN B 1 69 ? 99.523 121.373 95.747 1.00 160.02 68 ASN B C 1
ATOM 3341 O O . ASN B 1 69 ? 98.514 121.722 95.125 1.00 158.76 68 ASN B O 1
ATOM 3346 N N . GLN B 1 70 ? 100.021 122.089 96.757 1.00 166.45 69 GLN B N 1
ATOM 3347 C CA . GLN B 1 70 ? 99.379 123.309 97.222 1.00 169.89 69 GLN B CA 1
ATOM 3348 C C . GLN B 1 70 ? 100.245 124.555 97.105 1.00 173.55 69 GLN B C 1
ATOM 3349 O O . GLN B 1 70 ? 99.692 125.656 96.999 1.00 175.00 69 GLN B O 1
ATOM 3355 N N . THR B 1 71 ? 101.569 124.422 97.113 1.00 169.93 70 THR B N 1
ATOM 3356 C CA . THR B 1 71 ? 102.438 125.589 97.030 1.00 167.36 70 THR B CA 1
ATOM 3357 C C . THR B 1 71 ? 102.314 126.267 95.672 1.00 169.79 70 THR B C 1
ATOM 3358 O O . THR B 1 71 ? 102.231 125.608 94.632 1.00 173.62 70 THR B O 1
ATOM 3362 N N . CYS B 1 72 ? 102.300 127.603 95.689 1.00 193.35 71 CYS B N 1
ATOM 3363 C CA . CYS B 1 72 ? 102.262 128.368 94.449 1.00 197.21 71 CYS B CA 1
ATOM 3364 C C . CYS B 1 72 ? 103.546 128.226 93.644 1.00 196.37 71 CYS B C 1
ATOM 3365 O O . CYS B 1 72 ? 103.520 128.401 92.421 1.00 193.51 71 CYS B O 1
ATOM 3368 N N . CYS B 1 73 ? 104.664 127.913 94.300 1.00 187.71 72 CYS B N 1
ATOM 3369 C CA . CYS B 1 73 ? 105.962 127.746 93.648 1.00 186.63 72 CYS B CA 1
ATOM 3370 C C . CYS B 1 73 ? 106.476 126.349 93.967 1.00 185.72 72 CYS B C 1
ATOM 3371 O O . CYS B 1 73 ? 107.171 126.148 94.976 1.00 185.56 72 CYS B O 1
ATOM 3374 N N . PRO B 1 74 ? 106.146 125.351 93.147 1.00 164.68 73 PRO B N 1
ATOM 3375 C CA . PRO B 1 74 ? 106.621 123.988 93.414 1.00 160.85 73 PRO B CA 1
ATOM 3376 C C . PRO B 1 74 ? 108.140 123.911 93.394 1.00 158.80 73 PRO B C 1
ATOM 3377 O O . PRO B 1 74 ? 108.808 124.596 92.616 1.00 158.27 73 PRO B O 1
ATOM 3381 N N . GLN B 1 75 ? 108.683 123.062 94.264 1.00 149.53 74 GLN B N 1
ATOM 3382 C CA . GLN B 1 75 ? 110.127 122.888 94.416 1.00 150.23 74 GLN B CA 1
ATOM 3383 C C . GLN B 1 75 ? 110.440 121.402 94.272 1.00 152.39 74 GLN B C 1
ATOM 3384 O O . GLN B 1 75 ? 110.244 120.626 95.212 1.00 150.44 74 GLN B O 1
ATOM 3390 N N . TYR B 1 76 ? 110.930 121.010 93.100 1.00 148.03 75 TYR B N 1
ATOM 3391 C CA . TYR B 1 76 ? 111.238 119.617 92.804 1.00 142.47 75 TYR B CA 1
ATOM 3392 C C . TYR B 1 76 ? 112.720 119.357 93.036 1.00 136.32 75 TYR B C 1
ATOM 3393 O O . TYR B 1 76 ? 113.572 120.099 92.535 1.00 141.70 75 TYR B O 1
ATOM 3402 N N . THR B 1 77 ? 113.020 118.308 93.796 1.00 113.01 76 THR B N 1
ATOM 3403 C CA . THR B 1 77 ? 114.405 117.929 94.037 1.00 115.23 76 THR B CA 1
ATOM 3404 C C . THR B 1 77 ? 115.049 117.440 92.745 1.00 120.95 76 THR B C 1
ATOM 3405 O O . THR B 1 77 ? 114.443 116.692 91.973 1.00 137.21 76 THR B O 1
ATOM 3409 N N . ILE B 1 78 ? 116.287 117.869 92.511 1.00 135.46 77 ILE B N 1
ATOM 3410 C CA . ILE B 1 78 ? 117.032 117.516 91.310 1.00 143.98 77 ILE B CA 1
ATOM 3411 C C . ILE B 1 78 ? 118.283 116.750 91.722 1.00 139.84 77 ILE B C 1
ATOM 3412 O O . ILE B 1 78 ? 118.968 117.126 92.679 1.00 142.92 77 ILE B O 1
ATOM 3417 N N . ARG B 1 79 ? 118.565 115.662 91.008 1.00 130.46 78 ARG B N 1
ATOM 3418 C CA . ARG B 1 79 ? 119.678 114.775 91.325 1.00 133.06 78 ARG B CA 1
ATOM 3419 C C . ARG B 1 79 ? 120.608 114.695 90.125 1.00 136.39 78 ARG B C 1
ATOM 3420 O O . ARG B 1 79 ? 120.160 114.412 89.010 1.00 140.93 78 ARG B O 1
ATOM 3428 N N . CYS B 1 80 ? 121.894 114.934 90.353 1.00 149.90 79 CYS B N 1
ATOM 3429 C CA . CYS B 1 80 ? 122.891 114.838 89.298 1.00 151.26 79 CYS B CA 1
ATOM 3430 C C . CYS B 1 80 ? 123.486 113.434 89.248 1.00 149.51 79 CYS B C 1
ATOM 3431 O O . CYS B 1 80 ? 123.352 112.640 90.181 1.00 154.19 79 CYS B O 1
ATOM 3434 N N . ARG B 1 81 ? 124.155 113.137 88.133 1.00 141.15 80 ARG B N 1
ATOM 3435 C CA . ARG B 1 81 ? 124.805 111.846 87.908 1.00 142.96 80 ARG B CA 1
ATOM 3436 C C . ARG B 1 81 ? 126.269 112.085 87.565 1.00 146.65 80 ARG B C 1
ATOM 3437 O O . ARG B 1 81 ? 126.633 112.171 86.382 1.00 150.57 80 ARG B O 1
ATOM 3445 N N . PRO B 1 82 ? 127.145 112.202 88.568 1.00 136.93 81 PRO B N 1
ATOM 3446 C CA . PRO B 1 82 ? 128.573 112.407 88.276 1.00 138.18 81 PRO B CA 1
ATOM 3447 C C . PRO B 1 82 ? 129.232 111.230 87.576 1.00 142.38 81 PRO B C 1
ATOM 3448 O O . PRO B 1 82 ? 130.318 111.404 87.010 1.00 146.05 81 PRO B O 1
ATOM 3452 N N . LEU B 1 83 ? 128.621 110.042 87.604 1.00 146.95 82 LEU B N 1
ATOM 3453 C CA . LEU B 1 83 ? 129.219 108.883 86.949 1.00 150.50 82 LEU B CA 1
ATOM 3454 C C . LEU B 1 83 ? 129.345 109.095 85.445 1.00 154.39 82 LEU B C 1
ATOM 3455 O O . LEU B 1 83 ? 130.384 108.784 84.851 1.00 155.74 82 LEU B O 1
ATOM 3460 N N . GLN B 1 84 ? 128.299 109.624 84.813 1.00 164.33 83 GLN B N 1
ATOM 3461 C CA . GLN B 1 84 ? 128.286 109.863 83.375 1.00 165.51 83 GLN B CA 1
ATOM 3462 C C . GLN B 1 84 ? 128.057 111.337 83.060 1.00 165.22 83 GLN B C 1
ATOM 3463 O O . GLN B 1 84 ? 127.453 111.676 82.041 1.00 166.97 83 GLN B O 1
ATOM 3469 N N . PHE B 1 85 ? 128.540 112.222 83.927 1.00 155.14 84 PHE B N 1
ATOM 3470 C CA . PHE B 1 85 ? 128.352 113.655 83.742 1.00 155.31 84 PHE B CA 1
ATOM 3471 C C . PHE B 1 85 ? 129.325 114.175 82.692 1.00 157.04 84 PHE B C 1
ATOM 3472 O O . PHE B 1 85 ? 130.544 114.045 82.845 1.00 156.41 84 PHE B O 1
ATOM 3480 N N . GLN B 1 86 ? 128.785 114.762 81.628 1.00 176.51 85 GLN B N 1
ATOM 3481 C CA . GLN B 1 86 ? 129.594 115.413 80.605 1.00 177.50 85 GLN B CA 1
ATOM 3482 C C . GLN B 1 86 ? 129.420 116.919 80.727 1.00 175.91 85 GLN B C 1
ATOM 3483 O O . GLN B 1 86 ? 128.311 117.428 80.495 1.00 174.93 85 GLN B O 1
ATOM 3489 N N . PRO B 1 87 ? 130.459 117.665 81.101 1.00 168.88 86 PRO B N 1
ATOM 3490 C CA . PRO B 1 87 ? 130.301 119.115 81.268 1.00 169.52 86 PRO B CA 1
ATOM 3491 C C . PRO B 1 87 ? 129.898 119.789 79.965 1.00 168.64 86 PRO B C 1
ATOM 3492 O O . PRO B 1 87 ? 130.353 119.415 78.881 1.00 169.71 86 PRO B O 1
ATOM 3496 N N . SER B 1 88 ? 129.034 120.793 80.083 1.00 169.39 87 SER B N 1
ATOM 3497 C CA . SER B 1 88 ? 128.562 121.522 78.918 1.00 168.84 87 SER B CA 1
ATOM 3498 C C . SER B 1 88 ? 129.646 122.467 78.405 1.00 171.48 87 SER B C 1
ATOM 3499 O O . SER B 1 88 ? 130.679 122.687 79.046 1.00 172.93 87 SER B O 1
ATOM 3502 N N . LYS B 1 89 ? 129.401 123.025 77.217 1.00 172.38 88 LYS B N 1
ATOM 3503 C CA . LYS B 1 89 ? 130.348 123.972 76.638 1.00 170.18 88 LYS B CA 1
ATOM 3504 C C . LYS B 1 89 ? 130.479 125.219 77.502 1.00 172.99 88 LYS B C 1
ATOM 3505 O O . LYS B 1 89 ? 131.580 125.759 77.660 1.00 174.28 88 LYS B O 1
ATOM 3511 N N . SER B 1 90 ? 129.366 125.694 78.066 1.00 173.45 89 SER B N 1
ATOM 3512 C CA . SER B 1 90 ? 129.418 126.865 78.935 1.00 170.15 89 SER B CA 1
ATOM 3513 C C . SER B 1 90 ? 130.249 126.594 80.184 1.00 168.32 89 SER B C 1
ATOM 3514 O O . SER B 1 90 ? 131.051 127.437 80.600 1.00 168.80 89 SER B O 1
ATOM 3517 N N . HIS B 1 91 ? 130.069 125.421 80.797 1.00 163.86 90 HIS B N 1
ATOM 3518 C CA . HIS B 1 91 ? 130.835 125.085 81.994 1.00 165.76 90 HIS B CA 1
ATOM 3519 C C . HIS B 1 91 ? 132.323 124.972 81.687 1.00 168.09 90 HIS B C 1
ATOM 3520 O O . HIS B 1 91 ? 133.162 125.455 82.458 1.00 171.38 90 HIS B O 1
ATOM 3527 N N . LYS B 1 92 ? 132.671 124.336 80.565 1.00 177.40 91 LYS B N 1
ATOM 3528 C CA . LYS B 1 92 ? 134.074 124.229 80.181 1.00 178.19 91 LYS B CA 1
ATOM 3529 C C . LYS B 1 92 ? 134.667 125.600 79.885 1.00 177.95 91 LYS B C 1
ATOM 3530 O O . LYS B 1 92 ? 135.822 125.875 80.232 1.00 175.23 91 LYS B O 1
ATOM 3536 N N . LYS B 1 93 ? 133.890 126.475 79.240 1.00 187.46 92 LYS B N 1
ATOM 3537 C CA . LYS B 1 93 ? 134.357 127.832 78.980 1.00 186.65 92 LYS B CA 1
ATOM 3538 C C . LYS B 1 93 ? 134.593 128.591 80.280 1.00 187.03 92 LYS B C 1
ATOM 3539 O O . LYS B 1 93 ? 135.581 129.321 80.407 1.00 191.59 92 LYS B O 1
ATOM 3545 N N . VAL B 1 94 ? 133.696 128.431 81.255 1.00 170.48 93 VAL B N 1
ATOM 3546 C CA . VAL B 1 94 ? 133.874 129.085 82.550 1.00 169.70 93 VAL B CA 1
ATOM 3547 C C . VAL B 1 94 ? 135.127 128.564 83.245 1.00 169.29 93 VAL B C 1
ATOM 3548 O O . VAL B 1 94 ? 135.901 129.336 83.826 1.00 169.48 93 VAL B O 1
ATOM 3552 N N . LEU B 1 95 ? 135.341 127.246 83.203 1.00 166.54 94 LEU B N 1
ATOM 3553 C CA . LEU B 1 95 ? 136.533 126.671 83.820 1.00 163.75 94 LEU B CA 1
ATOM 3554 C C . LEU B 1 95 ? 137.804 127.184 83.155 1.00 168.58 94 LEU B C 1
ATOM 3555 O O . LEU B 1 95 ? 138.782 127.512 83.837 1.00 169.40 94 LEU B O 1
ATOM 3560 N N . LYS B 1 96 ? 137.811 127.260 81.823 1.00 182.48 95 LYS B N 1
ATOM 3561 C CA . LYS B 1 96 ? 138.978 127.780 81.118 1.00 182.72 95 LYS B CA 1
ATOM 3562 C C . LYS B 1 96 ? 139.207 129.253 81.437 1.00 189.09 95 LYS B C 1
ATOM 3563 O O . LYS B 1 96 ? 140.353 129.686 81.607 1.00 190.70 95 LYS B O 1
ATOM 3569 N N . LYS B 1 97 ? 138.129 130.037 81.519 1.00 205.83 96 LYS B N 1
ATOM 3570 C CA . LYS B 1 97 ? 138.259 131.458 81.817 1.00 202.89 96 LYS B CA 1
ATOM 3571 C C . LYS B 1 97 ? 138.814 131.683 83.217 1.00 199.95 96 LYS B C 1
ATOM 3572 O O . LYS B 1 97 ? 139.688 132.535 83.416 1.00 200.87 96 LYS B O 1
ATOM 3578 N N . MET B 1 98 ? 138.320 130.929 84.203 1.00 179.79 97 MET B N 1
ATOM 3579 C CA . MET B 1 98 ? 138.833 131.090 85.559 1.00 180.05 97 MET B CA 1
ATOM 3580 C C . MET B 1 98 ? 140.243 130.531 85.695 1.00 179.20 97 MET B C 1
ATOM 3581 O O . MET B 1 98 ? 141.018 131.008 86.531 1.00 179.98 97 MET B O 1
ATOM 3586 N N . LEU B 1 99 ? 140.593 129.522 84.892 1.00 181.93 98 LEU B N 1
ATOM 3587 C CA . LEU B 1 99 ? 141.973 129.051 84.861 1.00 183.51 98 LEU B CA 1
ATOM 3588 C C . LEU B 1 99 ? 142.906 130.142 84.353 1.00 185.08 98 LEU B C 1
ATOM 3589 O O . LEU B 1 99 ? 144.017 130.312 84.868 1.00 184.48 98 LEU B O 1
ATOM 3594 N N . LYS B 1 100 ? 142.469 130.889 83.335 1.00 207.53 99 LYS B N 1
ATOM 3595 C CA . LYS B 1 100 ? 143.241 132.035 82.868 1.00 209.12 99 LYS B CA 1
ATOM 3596 C C . LYS B 1 100 ? 143.354 133.098 83.954 1.00 209.93 99 LYS B C 1
ATOM 3597 O O . LYS B 1 100 ? 144.403 133.736 84.103 1.00 210.92 99 LYS B O 1
ATOM 3603 N N . PHE B 1 101 ? 142.278 133.304 84.718 1.00 196.52 100 PHE B N 1
ATOM 3604 C CA . PHE B 1 101 ? 142.308 134.278 85.804 1.00 196.57 100 PHE B CA 1
ATOM 3605 C C . PHE B 1 101 ? 143.307 133.876 86.883 1.00 194.53 100 PHE B C 1
ATOM 3606 O O . PHE B 1 101 ? 143.999 134.731 87.445 1.00 193.89 100 PHE B O 1
ATOM 3614 N N . LEU B 1 102 ? 143.394 132.583 87.186 1.00 182.16 101 LEU B N 1
ATOM 3615 C CA . LEU B 1 102 ? 144.322 132.095 88.199 1.00 180.06 101 LEU B CA 1
ATOM 3616 C C . LEU B 1 102 ? 145.738 131.914 87.670 1.00 181.23 101 LEU B C 1
ATOM 3617 O O . LEU B 1 102 ? 146.633 131.575 88.451 1.00 178.20 101 LEU B O 1
ATOM 3622 N N . ALA B 1 103 ? 145.963 132.128 86.377 1.00 206.15 102 ALA B N 1
ATOM 3623 C CA . ALA B 1 103 ? 147.285 131.994 85.778 1.00 207.07 102 ALA B CA 1
ATOM 3624 C C . ALA B 1 103 ? 147.842 133.305 85.252 1.00 206.92 102 ALA B C 1
ATOM 3625 O O . ALA B 1 103 ? 149.033 133.576 85.427 1.00 206.30 102 ALA B O 1
ATOM 3627 N N . LYS B 1 104 ? 147.015 134.131 84.611 1.00 204.92 103 LYS B N 1
ATOM 3628 C CA . LYS B 1 104 ? 147.461 135.403 84.061 1.00 204.30 103 LYS B CA 1
ATOM 3629 C C . LYS B 1 104 ? 146.690 136.598 84.601 1.00 202.78 103 LYS B C 1
ATOM 3630 O O . LYS B 1 104 ? 146.993 137.734 84.217 1.00 202.29 103 LYS B O 1
ATOM 3636 N N . GLY B 1 105 ? 145.709 136.384 85.472 1.00 176.50 104 GLY B N 1
ATOM 3637 C CA . GLY B 1 105 ? 144.933 137.477 86.026 1.00 177.00 104 GLY B CA 1
ATOM 3638 C C . GLY B 1 105 ? 143.910 138.039 85.058 1.00 176.15 104 GLY B C 1
ATOM 3639 O O . GLY B 1 105 ? 142.829 137.476 84.887 1.00 172.71 104 GLY B O 1
ATOM 3640 N N . LYS B 1 270 ? 145.774 130.682 93.381 1.00 184.33 269 LYS B N 1
ATOM 3641 C CA . LYS B 1 270 ? 146.069 129.447 94.098 1.00 185.77 269 LYS B CA 1
ATOM 3642 C C . LYS B 1 270 ? 144.906 129.048 94.998 1.00 183.54 269 LYS B C 1
ATOM 3643 O O . LYS B 1 270 ? 145.035 129.020 96.222 1.00 181.24 269 LYS B O 1
ATOM 3649 N N . LEU B 1 271 ? 143.768 128.742 94.381 1.00 170.73 270 LEU B N 1
ATOM 3650 C CA . LEU B 1 271 ? 142.583 128.363 95.138 1.00 170.04 270 LEU B CA 1
ATOM 3651 C C . LEU B 1 271 ? 142.748 126.969 95.731 1.00 171.22 270 LEU B C 1
ATOM 3652 O O . LEU B 1 271 ? 143.297 126.065 95.094 1.00 174.58 270 LEU B O 1
ATOM 3657 N N . GLU B 1 272 ? 142.268 126.799 96.961 1.00 179.56 271 GLU B N 1
ATOM 3658 C CA . GLU B 1 272 ? 142.303 125.517 97.648 1.00 177.87 271 GLU B CA 1
ATOM 3659 C C . GLU B 1 272 ? 140.948 125.251 98.284 1.00 173.99 271 GLU B C 1
ATOM 3660 O O . GLU B 1 272 ? 140.198 126.180 98.589 1.00 173.77 271 GLU B O 1
ATOM 3666 N N . VAL B 1 273 ? 140.637 123.975 98.485 1.00 161.12 272 VAL B N 1
ATOM 3667 C CA . VAL B 1 273 ? 139.359 123.554 99.048 1.00 164.05 272 VAL B CA 1
ATOM 3668 C C . VAL B 1 273 ? 139.623 122.915 100.404 1.00 169.84 272 VAL B C 1
ATOM 3669 O O . VAL B 1 273 ? 140.411 121.967 100.509 1.00 171.10 272 VAL B O 1
ATOM 3673 N N . ARG B 1 274 ? 138.967 123.433 101.438 1.00 190.59 273 ARG B N 1
ATOM 3674 C CA . ARG B 1 274 ? 139.083 122.910 102.794 1.00 189.63 273 ARG B CA 1
ATOM 3675 C C . ARG B 1 274 ? 137.732 122.357 103.225 1.00 184.80 273 ARG B C 1
ATOM 3676 O O . ARG B 1 274 ? 136.721 123.065 103.168 1.00 183.80 273 ARG B O 1
ATOM 3684 N N . LEU B 1 275 ? 137.718 121.098 103.654 1.00 142.34 274 LEU B N 1
ATOM 3685 C CA . LEU B 1 275 ? 136.509 120.442 104.135 1.00 142.79 274 LEU B CA 1
ATOM 3686 C C . LEU B 1 275 ? 136.533 120.434 105.658 1.00 148.37 274 LEU B C 1
ATOM 3687 O O . LEU B 1 275 ? 137.444 119.858 106.263 1.00 148.91 274 LEU B O 1
ATOM 3692 N N . VAL B 1 276 ? 135.540 121.067 106.273 1.00 143.08 275 VAL B N 1
ATOM 3693 C CA . VAL B 1 276 ? 135.515 121.189 107.729 1.00 141.15 275 VAL B CA 1
ATOM 3694 C C . VAL B 1 276 ? 134.174 120.701 108.270 1.00 143.66 275 VAL B C 1
ATOM 3695 O O . VAL B 1 276 ? 133.118 121.048 107.722 1.00 142.59 275 VAL B O 1
ATOM 3699 N N . PRO B 1 277 ? 134.165 119.890 109.326 1.00 137.93 276 PRO B N 1
ATOM 3700 C CA . PRO B 1 277 ? 132.896 119.469 109.928 1.00 132.10 276 PRO B CA 1
ATOM 3701 C C . PRO B 1 277 ? 132.182 120.643 110.583 1.00 132.09 276 PRO B C 1
ATOM 3702 O O . PRO B 1 277 ? 132.758 121.701 110.844 1.00 143.01 276 PRO B O 1
ATOM 3706 N N . VAL B 1 278 ? 130.893 120.440 110.849 1.00 120.73 277 VAL B N 1
ATOM 3707 C CA . VAL B 1 278 ? 130.057 121.493 111.413 1.00 126.95 277 VAL B CA 1
ATOM 3708 C C . VAL B 1 278 ? 129.841 121.237 112.898 1.00 133.32 277 VAL B C 1
ATOM 3709 O O . VAL B 1 278 ? 128.902 120.535 113.291 1.00 135.84 277 VAL B O 1
ATOM 3713 N N . SER B 1 279 ? 130.707 121.812 113.729 1.00 155.15 278 SER B N 1
ATOM 3714 C CA . SER B 1 279 ? 130.617 121.695 115.178 1.00 152.35 278 SER B CA 1
ATOM 3715 C C . SER B 1 279 ? 131.577 122.696 115.800 1.00 154.20 278 SER B C 1
ATOM 3716 O O . SER B 1 279 ? 132.709 122.844 115.335 1.00 156.20 278 SER B O 1
ATOM 3719 N N . PHE B 1 280 ? 131.116 123.380 116.850 1.00 152.16 279 PHE B N 1
ATOM 3720 C CA . PHE B 1 280 ? 131.949 124.378 117.511 1.00 153.25 279 PHE B CA 1
ATOM 3721 C C . PHE B 1 280 ? 133.147 123.762 118.220 1.00 155.62 279 PHE B C 1
ATOM 3722 O O . PHE B 1 280 ? 134.127 124.469 118.480 1.00 156.48 279 PHE B O 1
ATOM 3730 N N . GLU B 1 281 ? 133.094 122.466 118.538 1.00 156.93 280 GLU B N 1
ATOM 3731 C CA . GLU B 1 281 ? 134.211 121.816 119.211 1.00 160.62 280 GLU B CA 1
ATOM 3732 C C . GLU B 1 281 ? 135.436 121.688 118.315 1.00 158.83 280 GLU B C 1
ATOM 3733 O O . GLU B 1 281 ? 136.554 121.579 118.829 1.00 158.94 280 GLU B O 1
ATOM 3739 N N . ASP B 1 282 ? 135.255 121.699 117.001 1.00 160.10 281 ASP B N 1
ATOM 3740 C CA . ASP B 1 282 ? 136.390 121.598 116.093 1.00 161.94 281 ASP B CA 1
ATOM 3741 C C . ASP B 1 282 ? 137.170 122.907 116.091 1.00 166.86 281 ASP B C 1
ATOM 3742 O O . ASP B 1 282 ? 136.585 123.971 115.857 1.00 171.42 281 ASP B O 1
ATOM 3747 N N . PRO B 1 283 ? 138.479 122.877 116.359 1.00 179.68 282 PRO B N 1
ATOM 3748 C CA . PRO B 1 283 ? 139.255 124.129 116.327 1.00 181.11 282 PRO B CA 1
ATOM 3749 C C . PRO B 1 283 ? 139.250 124.807 114.968 1.00 180.24 282 PRO B C 1
ATOM 3750 O O . PRO B 1 283 ? 139.258 126.043 114.897 1.00 176.28 282 PRO B O 1
ATOM 3754 N N . GLU B 1 284 ? 139.239 124.029 113.883 1.00 180.88 283 GLU B N 1
ATOM 3755 C CA . GLU B 1 284 ? 139.222 124.620 112.548 1.00 180.79 283 GLU B CA 1
ATOM 3756 C C . GLU B 1 284 ? 137.935 125.397 112.301 1.00 179.56 283 GLU B C 1
ATOM 3757 O O . GLU B 1 284 ? 137.967 126.498 111.739 1.00 184.81 283 GLU B O 1
ATOM 3763 N N . PHE B 1 285 ? 136.794 124.837 112.708 1.00 138.33 284 PHE B N 1
ATOM 3764 C CA . PHE B 1 285 ? 135.524 125.537 112.538 1.00 137.09 284 PHE B CA 1
ATOM 3765 C C . PHE B 1 285 ? 135.473 126.804 113.383 1.00 141.57 284 PHE B C 1
ATOM 3766 O O . PHE B 1 285 ? 134.980 127.842 112.926 1.00 146.88 284 PHE B O 1
ATOM 3774 N N . LYS B 1 286 ? 135.972 126.737 114.619 1.00 145.51 285 LYS B N 1
ATOM 3775 C CA . LYS B 1 286 ? 135.957 127.907 115.492 1.00 145.99 285 LYS B CA 1
ATOM 3776 C C . LYS B 1 286 ? 136.867 129.009 114.962 1.00 150.43 285 LYS B C 1
ATOM 3777 O O . LYS B 1 286 ? 136.512 130.193 115.014 1.00 149.98 285 LYS B O 1
ATOM 3783 N N . SER B 1 287 ? 138.046 128.641 114.454 1.00 163.00 286 SER B N 1
ATOM 3784 C CA . SER B 1 287 ? 138.991 129.641 113.966 1.00 162.95 286 SER B CA 1
ATOM 3785 C C . SER B 1 287 ? 138.446 130.383 112.751 1.00 160.92 286 SER B C 1
ATOM 3786 O O . SER B 1 287 ? 138.634 131.598 112.624 1.00 162.47 286 SER B O 1
ATOM 3789 N N . SER B 1 288 ? 137.770 129.673 111.851 1.00 150.91 287 SER B N 1
ATOM 3790 C CA . SER B 1 288 ? 137.262 130.256 110.617 1.00 152.52 287 SER B CA 1
ATOM 3791 C C . SER B 1 288 ? 135.849 130.809 110.759 1.00 152.04 287 SER B C 1
ATOM 3792 O O . SER B 1 288 ? 135.269 131.252 109.762 1.00 160.72 287 SER B O 1
ATOM 3795 N N . PHE B 1 289 ? 135.284 130.791 111.968 1.00 137.85 288 PHE B N 1
ATOM 3796 C CA . PHE B 1 289 ? 133.930 131.296 112.168 1.00 138.30 288 PHE B CA 1
ATOM 3797 C C . PHE B 1 289 ? 133.830 132.800 111.949 1.00 148.32 288 PHE B C 1
ATOM 3798 O O . PHE B 1 289 ? 132.748 133.292 111.609 1.00 148.61 288 PHE B O 1
ATOM 3806 N N . SER B 1 290 ? 134.926 133.539 112.127 1.00 168.22 289 SER B N 1
ATOM 3807 C CA . SER B 1 290 ? 134.879 134.990 111.975 1.00 165.77 289 SER B CA 1
ATOM 3808 C C . SER B 1 290 ? 134.876 135.399 110.506 1.00 163.14 289 SER B C 1
ATOM 3809 O O . SER B 1 290 ? 134.040 136.204 110.081 1.00 162.70 289 SER B O 1
ATOM 3812 N N . GLN B 1 291 ? 135.810 134.859 109.719 1.00 151.94 290 GLN B N 1
ATOM 3813 C CA . GLN B 1 291 ? 135.873 135.203 108.301 1.00 148.23 290 GLN B CA 1
ATOM 3814 C C . GLN B 1 291 ? 134.629 134.730 107.561 1.00 146.68 290 GLN B C 1
ATOM 3815 O O . GLN B 1 291 ? 134.109 135.436 106.687 1.00 152.37 290 GLN B O 1
ATOM 3821 N N . SER B 1 292 ? 134.141 133.531 107.892 1.00 148.04 291 SER B N 1
ATOM 3822 C CA . SER B 1 292 ? 132.940 133.015 107.246 1.00 154.50 291 SER B CA 1
ATOM 3823 C C . SER B 1 292 ? 131.732 133.893 107.546 1.00 152.50 291 SER B C 1
ATOM 3824 O O . SER B 1 292 ? 130.883 134.113 106.675 1.00 158.65 291 SER B O 1
ATOM 3827 N N . PHE B 1 293 ? 131.634 134.398 108.778 1.00 133.81 292 PHE B N 1
ATOM 3828 C CA . PHE B 1 293 ? 130.535 135.293 109.126 1.00 138.99 292 PHE B CA 1
ATOM 3829 C C . PHE B 1 293 ? 130.576 136.570 108.295 1.00 149.78 292 PHE B C 1
ATOM 3830 O O . PHE B 1 293 ? 129.543 137.021 107.785 1.00 154.23 292 PHE B O 1
ATOM 3838 N N . SER B 1 294 ? 131.762 137.165 108.144 1.00 157.52 293 SER B N 1
ATOM 3839 C CA . SER B 1 294 ? 131.886 138.374 107.335 1.00 154.81 293 SER B CA 1
ATOM 3840 C C . SER B 1 294 ? 131.556 138.095 105.874 1.00 153.47 293 SER B C 1
ATOM 3841 O O . SER B 1 294 ? 130.901 138.909 105.210 1.00 151.93 293 SER B O 1
ATOM 3844 N N . LEU B 1 295 ? 132.006 136.950 105.355 1.00 142.11 294 LEU B N 1
ATOM 3845 C CA . LEU B 1 295 ? 131.690 136.586 103.978 1.00 137.49 294 LEU B CA 1
ATOM 3846 C C . LEU B 1 295 ? 130.188 136.419 103.784 1.00 138.51 294 LEU B C 1
ATOM 3847 O O . LEU B 1 295 ? 129.629 136.871 102.777 1.00 144.70 294 LEU B O 1
ATOM 3852 N N . TYR B 1 296 ? 129.519 135.769 104.740 1.00 129.00 295 TYR B N 1
ATOM 3853 C CA . TYR B 1 296 ? 128.072 135.609 104.658 1.00 130.23 295 TYR B CA 1
ATOM 3854 C C . TYR B 1 296 ? 127.363 136.956 104.718 1.00 135.50 295 TYR B C 1
ATOM 3855 O O . TYR B 1 296 ? 126.388 137.184 103.992 1.00 139.87 295 TYR B O 1
ATOM 3864 N N . VAL B 1 297 ? 127.836 137.859 105.581 1.00 143.35 296 VAL B N 1
ATOM 3865 C CA . VAL B 1 297 ? 127.237 139.189 105.670 1.00 143.33 296 VAL B CA 1
ATOM 3866 C C . VAL B 1 297 ? 127.375 139.922 104.341 1.00 146.11 296 VAL B C 1
ATOM 3867 O O . VAL B 1 297 ? 126.421 140.534 103.845 1.00 149.75 296 VAL B O 1
ATOM 3871 N N . LYS B 1 298 ? 128.569 139.867 103.744 1.00 141.57 297 LYS B N 1
ATOM 3872 C CA . LYS B 1 298 ? 128.786 140.530 102.462 1.00 140.91 297 LYS B CA 1
ATOM 3873 C C . LYS B 1 298 ? 127.899 139.936 101.376 1.00 139.71 297 LYS B C 1
ATOM 3874 O O . LYS B 1 298 ? 127.308 140.671 100.574 1.00 138.50 297 LYS B O 1
ATOM 3880 N N . TYR B 1 299 ? 127.789 138.605 101.336 1.00 134.29 298 TYR B N 1
ATOM 3881 C CA . TYR B 1 299 ? 126.951 137.963 100.329 1.00 139.60 298 TYR B CA 1
ATOM 3882 C C . TYR B 1 299 ? 125.488 138.351 100.497 1.00 141.96 298 TYR B C 1
ATOM 3883 O O . TYR B 1 299 ? 124.797 138.635 99.512 1.00 142.96 298 TYR B O 1
ATOM 3892 N N . GLN B 1 300 ? 124.996 138.368 101.737 1.00 144.79 299 GLN B N 1
ATOM 3893 C CA . GLN B 1 300 ? 123.601 138.727 101.966 1.00 147.43 299 GLN B CA 1
ATOM 3894 C C . GLN B 1 300 ? 123.328 140.187 101.629 1.00 148.92 299 GLN B C 1
ATOM 3895 O O . GLN B 1 300 ? 122.276 140.501 101.060 1.00 153.82 299 GLN B O 1
ATOM 3901 N N . VAL B 1 301 ? 124.248 141.090 101.973 1.00 150.85 300 VAL B N 1
ATOM 3902 C CA . VAL B 1 301 ? 124.022 142.508 101.713 1.00 149.56 300 VAL B CA 1
ATOM 3903 C C . VAL B 1 301 ? 124.084 142.800 100.218 1.00 154.65 300 VAL B C 1
ATOM 3904 O O . VAL B 1 301 ? 123.201 143.464 99.662 1.00 160.50 300 VAL B O 1
ATOM 3908 N N . ALA B 1 302 ? 125.127 142.312 99.543 1.00 153.33 301 ALA B N 1
ATOM 3909 C CA . ALA B 1 302 ? 125.336 142.692 98.148 1.00 154.28 301 ALA B CA 1
ATOM 3910 C C . ALA B 1 302 ? 124.370 141.976 97.210 1.00 151.94 301 ALA B C 1
ATOM 3911 O O . ALA B 1 302 ? 123.811 142.597 96.298 1.00 145.62 301 ALA B O 1
ATOM 3913 N N . ILE B 1 303 ? 124.158 140.677 97.413 1.00 149.55 302 ILE B N 1
ATOM 3914 C CA . ILE B 1 303 ? 123.399 139.873 96.459 1.00 151.91 302 ILE B CA 1
ATOM 3915 C C . ILE B 1 303 ? 121.911 139.932 96.773 1.00 154.29 302 ILE B C 1
ATOM 3916 O O . ILE B 1 303 ? 121.109 140.387 95.949 1.00 153.14 302 ILE B O 1
ATOM 3921 N N . HIS B 1 304 ? 121.530 139.475 97.963 1.00 162.68 303 HIS B N 1
ATOM 3922 C CA . HIS B 1 304 ? 120.128 139.392 98.349 1.00 163.17 303 HIS B CA 1
ATOM 3923 C C . HIS B 1 304 ? 119.576 140.705 98.885 1.00 164.15 303 HIS B C 1
ATOM 3924 O O . HIS B 1 304 ? 118.391 140.762 99.232 1.00 162.74 303 HIS B O 1
ATOM 3931 N N . GLN B 1 305 ? 120.402 141.751 98.965 1.00 176.07 304 GLN B N 1
ATOM 3932 C CA . GLN B 1 305 ? 119.986 143.063 99.463 1.00 176.57 304 GLN B CA 1
ATOM 3933 C C . GLN B 1 305 ? 119.457 142.983 100.892 1.00 174.38 304 GLN B C 1
ATOM 3934 O O . GLN B 1 305 ? 118.578 143.754 101.286 1.00 174.08 304 GLN B O 1
ATOM 3940 N N . ASP B 1 306 ? 119.987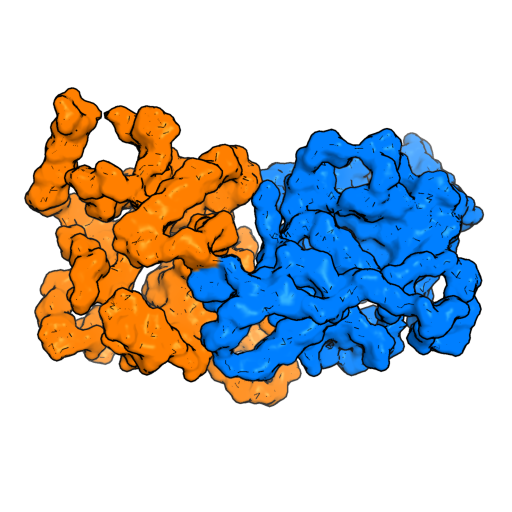 142.053 101.676 1.00 162.61 305 ASP B N 1
ATOM 3941 C CA . ASP B 1 306 ? 119.564 141.906 103.062 1.00 160.64 305 ASP B CA 1
ATOM 3942 C C . ASP B 1 306 ? 120.253 142.953 103.930 1.00 162.93 305 ASP B C 1
ATOM 3943 O O . ASP B 1 306 ? 121.485 143.045 103.917 1.00 163.07 305 ASP B O 1
ATOM 3948 N N . PRO B 1 307 ? 119.505 143.753 104.682 1.00 180.57 306 PRO B N 1
ATOM 3949 C CA . PRO B 1 307 ? 120.126 144.754 105.554 1.00 180.55 306 PRO B CA 1
ATOM 3950 C C . PRO B 1 307 ? 120.896 144.088 106.679 1.00 181.56 306 PRO B C 1
ATOM 3951 O O . PRO B 1 307 ? 120.613 142.934 107.036 1.00 185.82 306 PRO B O 1
ATOM 3955 N N . PRO B 1 308 ? 121.886 144.776 107.254 1.00 172.90 307 PRO B N 1
ATOM 3956 C CA . PRO B 1 308 ? 122.656 144.168 108.353 1.00 175.30 307 PRO B CA 1
ATOM 3957 C C . PRO B 1 308 ? 121.805 143.793 109.553 1.00 174.59 307 PRO B C 1
ATOM 3958 O O . PRO B 1 308 ? 122.184 142.890 110.310 1.00 173.63 307 PRO B O 1
ATOM 3962 N N . ASP B 1 309 ? 120.667 144.462 109.755 1.00 181.63 308 ASP B N 1
ATOM 3963 C CA . ASP B 1 309 ? 119.779 144.098 110.854 1.00 179.97 308 ASP B CA 1
ATOM 3964 C C . ASP B 1 309 ? 119.221 142.691 110.682 1.00 178.68 308 ASP 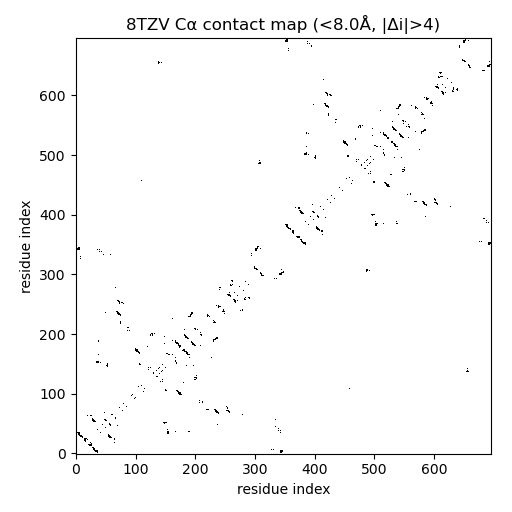B C 1
ATOM 3965 O O . ASP B 1 309 ? 118.912 142.021 111.673 1.00 179.52 308 ASP B O 1
ATOM 3970 N N . GLU B 1 310 ? 119.086 142.227 109.439 1.00 179.47 309 GLU B N 1
ATOM 3971 C CA . GLU B 1 310 ? 118.583 140.893 109.146 1.00 178.81 309 GLU B CA 1
ATOM 3972 C C . GLU B 1 310 ? 119.693 139.850 109.064 1.00 176.70 309 GLU B C 1
ATOM 3973 O O . GLU B 1 310 ? 119.520 138.826 108.394 1.00 178.04 309 GLU B O 1
ATOM 3979 N N . CYS B 1 311 ? 120.826 140.091 109.718 1.00 160.73 310 CYS B N 1
ATOM 3980 C CA . CYS B 1 311 ? 121.921 139.133 109.725 1.00 160.88 310 CYS B CA 1
ATOM 3981 C C . CYS B 1 311 ? 122.711 139.290 111.015 1.00 162.98 310 CYS B C 1
ATOM 3982 O O . CYS B 1 311 ? 122.661 140.331 111.675 1.00 165.00 310 CYS B O 1
ATOM 3985 N N . GLY B 1 312 ? 123.444 138.241 111.365 1.00 157.13 311 GLY B N 1
ATOM 3986 C CA . GLY B 1 312 ? 124.239 138.258 112.575 1.00 154.12 311 GLY B CA 1
ATOM 3987 C C . GLY B 1 312 ? 124.843 136.896 112.835 1.00 154.43 311 GLY B C 1
ATOM 3988 O O . GLY B 1 312 ? 124.724 135.968 112.029 1.00 165.13 311 GLY B O 1
ATOM 3989 N N . LYS B 1 313 ? 125.510 136.799 113.989 1.00 148.20 312 LYS B N 1
ATOM 3990 C CA . LYS B 1 313 ? 126.157 135.545 114.364 1.00 150.13 312 LYS B CA 1
ATOM 3991 C C . LYS B 1 313 ? 125.137 134.429 114.549 1.00 155.13 312 LYS B C 1
ATOM 3992 O O . LYS B 1 313 ? 125.357 133.298 114.101 1.00 161.64 312 LYS B O 1
ATOM 3998 N N . THR B 1 314 ? 124.015 134.726 115.210 1.00 152.09 313 THR B N 1
ATOM 3999 C CA . THR B 1 314 ? 122.966 133.723 115.372 1.00 151.69 313 THR B CA 1
ATOM 4000 C C . THR B 1 314 ? 122.351 133.347 114.030 1.00 151.09 313 THR B C 1
ATOM 4001 O O . THR B 1 314 ? 122.035 132.176 113.791 1.00 151.27 313 THR B O 1
ATOM 4005 N N . GLU B 1 315 ? 122.167 134.330 113.145 1.00 150.45 314 GLU B N 1
ATOM 4006 C CA . GLU B 1 315 ? 121.636 134.046 111.816 1.00 142.09 314 GLU B CA 1
ATOM 4007 C C . GLU B 1 315 ? 122.571 133.131 111.037 1.00 136.08 314 GLU B C 1
ATOM 4008 O O . GLU B 1 315 ? 122.121 132.208 110.349 1.00 143.57 314 GLU B O 1
ATOM 4014 N N . PHE B 1 316 ? 123.879 133.374 111.133 1.00 124.73 315 PHE B N 1
ATOM 4015 C CA . PHE B 1 316 ? 124.852 132.510 110.477 1.00 123.04 315 PHE B CA 1
ATOM 4016 C C . PHE B 1 316 ? 124.984 131.161 111.171 1.00 129.86 315 PHE B C 1
ATOM 4017 O O . PHE B 1 316 ? 125.426 130.195 110.541 1.00 141.16 315 PHE B O 1
ATOM 4025 N N . THR B 1 317 ? 124.600 131.069 112.443 1.00 140.72 316 THR B N 1
ATOM 4026 C CA . THR B 1 317 ? 124.714 129.836 113.214 1.00 144.48 316 THR B CA 1
ATOM 4027 C C . THR B 1 317 ? 123.493 128.935 113.090 1.00 141.17 316 THR B C 1
ATOM 4028 O O . THR B 1 317 ? 123.639 127.735 112.840 1.00 140.15 316 THR B O 1
ATOM 4032 N N . ARG B 1 318 ? 122.291 129.483 113.247 1.00 146.91 317 ARG B N 1
ATOM 4033 C CA . ARG B 1 318 ? 121.071 128.690 113.236 1.00 148.02 317 ARG B CA 1
ATOM 4034 C C . ARG B 1 318 ? 120.605 128.336 111.830 1.00 152.99 317 ARG B C 1
ATOM 4035 O O . ARG B 1 318 ? 119.645 127.574 111.682 1.00 157.42 317 ARG B O 1
ATOM 4043 N N . PHE B 1 319 ? 121.257 128.872 110.799 1.00 135.91 318 PHE B N 1
ATOM 4044 C CA . PHE B 1 319 ? 120.911 128.555 109.420 1.00 132.18 318 PHE B CA 1
ATOM 4045 C C . PHE B 1 319 ? 122.017 127.846 108.654 1.00 137.47 318 PHE B C 1
ATOM 4046 O O . PHE B 1 319 ? 121.712 127.165 107.668 1.00 146.61 318 PHE B O 1
ATOM 4054 N N . LEU B 1 320 ? 123.279 127.965 109.070 1.00 125.12 319 LEU B N 1
ATOM 4055 C CA . LEU B 1 320 ? 124.385 127.323 108.375 1.00 126.14 319 LEU B CA 1
ATOM 4056 C C . LEU B 1 320 ? 125.326 126.544 109.283 1.00 124.93 319 LEU B C 1
ATOM 4057 O O . LEU B 1 320 ? 126.175 125.811 108.766 1.00 121.52 319 LEU B O 1
ATOM 4062 N N . CYS B 1 321 ? 125.206 126.672 110.606 1.00 144.23 320 CYS B N 1
ATOM 4063 C CA . CYS B 1 321 ? 126.104 125.991 111.530 1.00 145.57 320 CYS B CA 1
ATOM 4064 C C . CYS B 1 321 ? 125.378 125.007 112.440 1.00 147.13 320 CYS B C 1
ATOM 4065 O O . CYS B 1 321 ? 126.012 124.421 113.326 1.00 145.64 320 CYS B O 1
ATOM 4068 N N . SER B 1 322 ? 124.076 124.810 112.252 1.00 148.80 321 SER B N 1
ATOM 4069 C CA . SER B 1 322 ? 123.300 123.855 113.040 1.00 147.00 321 SER B CA 1
ATOM 4070 C C . SER B 1 322 ? 123.264 122.540 112.269 1.00 150.01 321 SER B C 1
ATOM 4071 O O . SER B 1 322 ? 122.547 122.409 111.274 1.00 152.02 321 SER B O 1
ATOM 4074 N N . SER B 1 323 ? 124.043 121.564 112.733 1.00 157.54 322 SER B N 1
ATOM 4075 C CA . SER B 1 323 ? 124.144 120.282 112.053 1.00 157.49 322 SER B CA 1
ATOM 4076 C C . SER B 1 323 ? 123.484 119.203 112.895 1.00 158.67 322 SER B C 1
ATOM 4077 O O . SER B 1 323 ? 124.072 118.768 113.896 1.00 158.69 322 SER B O 1
ATOM 4080 N N . PRO B 1 324 ? 122.285 118.742 112.543 1.00 151.09 323 PRO B N 1
ATOM 4081 C CA . PRO B 1 324 ? 121.654 117.634 113.274 1.00 148.95 323 PRO B CA 1
ATOM 4082 C C . PRO B 1 324 ? 122.088 116.245 112.826 1.00 146.15 323 PRO B C 1
ATOM 4083 O O . PRO B 1 324 ? 121.488 115.263 113.272 1.00 146.21 323 PRO B O 1
ATOM 4087 N N . LEU B 1 325 ? 123.100 116.139 111.970 1.00 147.55 324 LEU B N 1
ATOM 4088 C CA . LEU B 1 325 ? 123.543 114.857 111.439 1.00 148.06 324 LEU B CA 1
ATOM 4089 C C . LEU B 1 325 ? 124.638 114.288 112.333 1.00 142.48 324 LEU B C 1
ATOM 4090 O O . LEU B 1 325 ? 125.645 114.956 112.593 1.00 143.44 324 LEU B O 1
ATOM 4095 N N . GLU B 1 326 ? 124.439 113.059 112.801 1.00 139.16 325 GLU B N 1
ATOM 4096 C CA . GLU B 1 326 ? 125.447 112.394 113.613 1.00 142.49 325 GLU B CA 1
ATOM 4097 C C . GLU B 1 326 ? 126.680 112.081 112.774 1.00 144.47 325 GLU B C 1
ATOM 4098 O O . GLU B 1 326 ? 126.578 111.753 111.588 1.00 147.16 325 GLU B O 1
ATOM 4104 N N . ALA B 1 327 ? 127.853 112.183 113.398 1.00 133.78 326 ALA B N 1
ATOM 4105 C CA . ALA B 1 327 ? 129.123 111.958 112.709 1.00 131.01 326 ALA B CA 1
ATOM 4106 C C . ALA B 1 327 ? 129.399 110.459 112.556 1.00 134.81 326 ALA B C 1
ATOM 4107 O O . ALA B 1 327 ? 130.351 109.905 113.104 1.00 134.56 326 ALA B O 1
ATOM 4109 N N . GLU B 1 328 ? 128.532 109.804 111.788 1.00 150.34 327 GLU B N 1
ATOM 4110 C CA . GLU B 1 328 ? 128.702 108.385 111.510 1.00 149.55 327 GLU B CA 1
ATOM 4111 C C . GLU B 1 328 ? 129.809 108.186 110.482 1.00 153.18 327 GLU B C 1
ATOM 4112 O O . GLU B 1 328 ? 129.767 108.758 109.389 1.00 160.16 327 GLU B O 1
ATOM 4118 N N . THR B 1 329 ? 130.801 107.371 110.833 1.00 158.95 328 THR B N 1
ATOM 4119 C CA . THR B 1 329 ? 131.951 107.122 109.962 1.00 161.20 328 THR B CA 1
ATOM 4120 C C . THR B 1 329 ? 132.209 105.626 109.871 1.00 161.76 328 THR B C 1
ATOM 4121 O O . THR B 1 329 ? 133.134 105.093 110.498 1.00 162.52 328 THR B O 1
ATOM 4125 N N . PRO B 1 330 ? 131.403 104.908 109.093 1.00 170.20 329 PRO B N 1
ATOM 4126 C CA . PRO B 1 330 ? 131.653 103.479 108.881 1.00 171.76 329 PRO B CA 1
ATOM 4127 C C . PRO B 1 330 ? 132.945 103.268 108.113 1.00 173.40 329 PRO B C 1
ATOM 4128 O O . PRO B 1 330 ? 133.372 104.149 107.351 1.00 170.20 329 PRO B O 1
ATOM 4132 N N . PRO B 1 331 ? 133.606 102.123 108.298 1.00 187.10 330 PRO B N 1
ATOM 4133 C CA . PRO B 1 331 ? 134.855 101.876 107.559 1.00 185.38 330 PRO B CA 1
ATOM 4134 C C . PRO B 1 331 ? 134.676 101.879 106.051 1.00 185.08 330 PRO B C 1
ATOM 4135 O O . PRO B 1 331 ? 135.599 102.274 105.327 1.00 186.17 330 PRO B O 1
ATOM 4139 N N . ASN B 1 332 ? 133.514 101.450 105.553 1.00 171.83 331 ASN B N 1
ATOM 4140 C CA . ASN B 1 332 ? 133.269 101.463 104.116 1.00 171.06 331 ASN B CA 1
ATOM 4141 C C . ASN B 1 332 ? 133.022 102.867 103.581 1.00 171.25 331 ASN B C 1
ATOM 4142 O O . ASN B 1 332 ? 133.104 103.077 102.366 1.00 168.58 331 ASN B O 1
ATOM 4147 N N . GLY B 1 333 ? 132.724 103.829 104.454 1.00 176.18 332 GLY B N 1
ATOM 4148 C CA . GLY B 1 333 ? 132.459 105.181 104.026 1.00 171.60 332 GLY B CA 1
ATOM 4149 C C . GLY B 1 333 ? 133.728 105.950 103.733 1.00 169.32 332 GLY B C 1
ATOM 4150 O O . GLY B 1 333 ? 134.853 105.454 103.885 1.00 171.72 332 GLY B O 1
ATOM 4151 N N . PRO B 1 334 ? 133.553 107.194 103.288 1.00 144.39 333 PRO B N 1
ATOM 4152 C CA . PRO B 1 334 ? 134.713 108.040 102.987 1.00 144.59 333 PRO B CA 1
ATOM 4153 C C . PRO B 1 334 ? 135.542 108.315 104.232 1.00 143.69 333 PRO B C 1
ATOM 4154 O O . PRO B 1 334 ? 135.035 108.325 105.356 1.00 143.37 333 PRO B O 1
ATOM 4158 N N . ASP B 1 335 ? 136.843 108.532 104.014 1.00 184.05 334 ASP B N 1
ATOM 4159 C CA . ASP B 1 335 ? 137.748 108.807 105.126 1.00 189.21 334 ASP B CA 1
ATOM 4160 C C . ASP B 1 335 ? 137.359 110.079 105.868 1.00 191.13 334 ASP B C 1
ATOM 4161 O O . ASP B 1 335 ? 137.610 110.195 107.073 1.00 193.17 334 ASP B O 1
ATOM 4166 N N . CYS B 1 336 ? 136.747 111.039 105.173 1.00 163.45 335 CYS B N 1
ATOM 4167 C CA . CYS B 1 336 ? 136.304 112.273 105.810 1.00 161.36 335 CYS B CA 1
ATOM 4168 C C . CYS B 1 336 ? 135.043 112.090 106.643 1.00 157.92 335 CYS B C 1
ATOM 4169 O O . CYS B 1 336 ? 134.710 112.981 107.432 1.00 158.25 335 CYS B O 1
ATOM 4172 N N . GLY B 1 337 ? 134.343 110.974 106.492 1.00 133.82 336 GLY B N 1
ATOM 4173 C CA . GLY B 1 337 ? 133.147 110.712 107.260 1.00 130.70 336 GLY B CA 1
ATOM 4174 C C . GLY B 1 337 ? 131.906 111.336 106.645 1.00 127.74 336 GLY B C 1
ATOM 4175 O O . GLY B 1 337 ? 131.961 112.117 105.697 1.00 131.45 336 GLY B O 1
ATOM 4176 N N . TYR B 1 338 ? 130.758 110.972 107.211 1.00 125.76 337 TYR B N 1
ATOM 4177 C CA . TYR B 1 338 ? 129.477 111.488 106.762 1.00 128.95 337 TYR B CA 1
ATOM 4178 C C . TYR B 1 338 ? 129.050 112.671 107.630 1.00 130.68 337 TYR B C 1
ATOM 4179 O O . TYR B 1 338 ? 129.747 113.079 108.562 1.00 136.39 337 TYR B O 1
ATOM 4188 N N . GLY B 1 339 ? 127.887 113.229 107.321 1.00 138.13 338 GLY B N 1
ATOM 4189 C CA . GLY B 1 339 ? 127.320 114.320 108.087 1.00 139.75 338 GLY B CA 1
ATOM 4190 C C . GLY B 1 339 ? 127.417 115.644 107.350 1.00 137.09 338 GLY B C 1
ATOM 4191 O O . GLY B 1 339 ? 127.763 115.716 106.168 1.00 143.06 338 GLY B O 1
ATOM 4192 N N . SER B 1 340 ? 127.080 116.709 108.074 1.00 131.72 339 SER B N 1
ATOM 4193 C CA . SER B 1 340 ? 127.172 118.051 107.517 1.00 136.54 339 SER B CA 1
ATOM 4194 C C . SER B 1 340 ? 128.627 118.493 107.430 1.00 133.85 339 SER B C 1
ATOM 4195 O O . SER B 1 340 ? 129.447 118.160 108.290 1.00 142.10 339 SER B O 1
ATOM 4198 N N . PHE B 1 341 ? 128.945 119.252 106.384 1.00 124.37 340 PHE B N 1
ATOM 4199 C CA . PHE B 1 341 ? 130.300 119.734 106.169 1.00 130.79 340 PHE B CA 1
ATOM 4200 C C . PHE B 1 341 ? 130.247 121.080 105.463 1.00 141.78 340 PHE B C 1
ATOM 4201 O O . PHE B 1 341 ? 129.245 121.443 104.839 1.00 149.62 340 PHE B O 1
ATOM 4209 N N . HIS B 1 342 ? 131.344 121.824 105.580 1.00 146.90 341 HIS B N 1
ATOM 4210 C CA . HIS B 1 342 ? 131.529 123.087 104.883 1.00 145.54 341 HIS B CA 1
ATOM 4211 C C . HIS B 1 342 ? 132.752 122.981 103.986 1.00 147.07 341 HIS B C 1
ATOM 4212 O O . HIS B 1 342 ? 133.832 122.591 104.446 1.00 150.70 341 HIS B O 1
ATOM 4219 N N . GLN B 1 343 ? 132.576 123.315 102.711 1.00 144.43 342 GLN B N 1
ATOM 4220 C CA . GLN B 1 343 ? 133.677 123.425 101.762 1.00 145.79 342 GLN B CA 1
ATOM 4221 C C . GLN B 1 343 ? 134.020 124.903 101.622 1.00 147.03 342 GLN B C 1
ATOM 4222 O O . GLN B 1 343 ? 133.205 125.693 101.135 1.00 151.32 342 GLN B O 1
ATOM 4228 N N . GLN B 1 344 ? 135.218 125.273 102.062 1.00 149.73 343 GLN B N 1
ATOM 4229 C CA . GLN B 1 344 ? 135.688 126.649 102.006 1.00 154.79 343 GLN B CA 1
ATOM 4230 C C . GLN B 1 344 ? 136.743 126.777 100.917 1.00 156.06 343 GLN B C 1
ATOM 4231 O O . GLN B 1 344 ? 137.687 125.981 100.863 1.00 158.71 343 GLN B O 1
ATOM 4237 N N . TYR B 1 345 ? 136.574 127.772 100.049 1.00 151.25 344 TYR B N 1
ATOM 4238 C CA . TYR B 1 345 ? 137.490 128.017 98.938 1.00 153.56 344 TYR B CA 1
ATOM 4239 C C . TYR B 1 345 ? 138.478 129.093 99.379 1.00 158.68 344 TYR B C 1
ATOM 4240 O O . TYR B 1 345 ? 138.232 130.290 99.235 1.00 159.04 344 TYR B O 1
ATOM 4249 N N . TRP B 1 346 ? 139.606 128.650 99.925 1.00 175.09 345 TRP B N 1
ATOM 4250 C CA . TRP B 1 346 ? 140.637 129.574 100.376 1.00 174.58 345 TRP B CA 1
ATOM 4251 C C . TRP B 1 346 ? 141.420 130.110 99.184 1.00 174.47 345 TRP B C 1
ATOM 4252 O O . TRP B 1 346 ? 141.869 129.343 98.326 1.00 177.50 345 TRP B O 1
ATOM 4263 N N . LEU B 1 347 ? 141.586 131.430 99.136 1.00 162.42 346 LEU B N 1
ATOM 4264 C CA . LEU B 1 347 ? 142.353 132.096 98.088 1.00 163.55 346 LEU B CA 1
ATOM 4265 C C . LEU B 1 347 ? 143.299 133.083 98.756 1.00 166.96 346 LEU B C 1
ATOM 4266 O O . LEU B 1 347 ? 142.865 134.139 99.228 1.00 166.18 346 LEU B O 1
ATOM 4271 N N . ASP B 1 348 ? 144.588 132.737 98.793 1.00 180.83 347 ASP B N 1
ATOM 4272 C CA . ASP B 1 348 ? 145.617 133.563 99.428 1.00 180.54 347 ASP B CA 1
ATOM 4273 C C . ASP B 1 348 ? 145.267 133.863 100.885 1.00 181.08 347 ASP B C 1
ATOM 4274 O O . ASP B 1 348 ? 145.458 134.978 101.373 1.00 178.78 347 ASP B O 1
ATOM 4279 N N . GLY B 1 349 ? 144.749 132.856 101.584 1.00 170.34 348 GLY B N 1
ATOM 4280 C CA . GLY B 1 349 ? 144.370 133.015 102.972 1.00 167.34 348 GLY B CA 1
ATOM 4281 C C . GLY B 1 349 ? 143.070 133.749 103.205 1.00 164.72 348 GLY B C 1
ATOM 4282 O O . GLY B 1 349 ? 142.776 134.103 104.352 1.00 164.31 348 GLY B O 1
ATOM 4283 N N . LYS B 1 350 ? 142.284 133.989 102.160 1.00 166.50 349 LYS B N 1
ATOM 4284 C CA . LYS B 1 350 ? 141.024 134.709 102.268 1.00 166.81 349 LYS B CA 1
ATOM 4285 C C . LYS B 1 350 ? 139.862 133.774 101.966 1.00 166.92 349 LYS B C 1
ATOM 4286 O O . LYS B 1 350 ? 139.906 133.005 101.000 1.00 166.10 349 LYS B O 1
ATOM 4292 N N . ILE B 1 351 ? 138.824 133.845 102.797 1.00 153.35 350 ILE B N 1
ATOM 4293 C CA . ILE B 1 351 ? 137.628 133.022 102.628 1.00 150.84 350 ILE B CA 1
ATOM 4294 C C . ILE B 1 351 ? 136.735 133.727 101.611 1.00 152.63 350 ILE B C 1
ATOM 4295 O O . ILE B 1 351 ? 136.053 134.700 101.936 1.00 154.84 350 ILE B O 1
ATOM 4300 N N . ILE B 1 352 ? 136.735 133.236 100.371 1.00 143.97 351 ILE B N 1
ATOM 4301 C CA . ILE B 1 352 ? 135.980 133.879 99.303 1.00 143.53 351 ILE B CA 1
ATOM 4302 C C . ILE B 1 352 ? 134.668 133.167 98.984 1.00 142.54 351 ILE B C 1
ATOM 4303 O O . ILE B 1 352 ? 133.773 133.787 98.389 1.00 145.00 351 ILE B O 1
ATOM 4308 N N . ALA B 1 353 ? 134.524 131.896 99.356 1.00 142.36 352 ALA B N 1
ATOM 4309 C CA . ALA B 1 353 ? 133.296 131.163 99.083 1.00 142.40 352 ALA B CA 1
ATOM 4310 C C . ALA B 1 353 ? 133.177 130.005 100.064 1.00 143.60 352 ALA B C 1
ATOM 4311 O O . ALA B 1 353 ? 134.173 129.355 100.390 1.00 145.15 352 ALA B O 1
ATOM 4313 N N . VAL B 1 354 ? 131.955 129.763 100.534 1.00 146.05 353 VAL B N 1
ATOM 4314 C CA . VAL B 1 354 ? 131.666 128.662 101.447 1.00 150.90 353 VAL B CA 1
ATOM 4315 C C . VAL B 1 354 ? 130.401 127.957 100.978 1.00 152.80 353 VAL B C 1
ATOM 4316 O O . VAL B 1 354 ? 129.383 128.604 100.702 1.00 152.31 353 VAL B O 1
ATOM 4320 N N . GLY B 1 355 ? 130.468 126.631 100.892 1.00 145.50 354 GLY B N 1
ATOM 4321 C CA . GLY B 1 355 ? 129.313 125.817 100.575 1.00 141.52 354 GLY B CA 1
ATOM 4322 C C . GLY B 1 355 ? 129.004 124.803 101.658 1.00 135.33 354 GLY B C 1
ATOM 4323 O O . GLY B 1 355 ? 129.847 123.966 101.994 1.00 132.12 354 GLY B O 1
ATOM 4324 N N . VAL B 1 356 ? 127.803 124.878 102.219 1.00 133.34 355 VAL B N 1
ATOM 4325 C CA . VAL B 1 356 ? 127.351 123.938 103.237 1.00 137.55 355 VAL B CA 1
ATOM 4326 C C . VAL B 1 356 ? 126.686 122.765 102.531 1.00 143.61 355 VAL B C 1
ATOM 4327 O O . VAL B 1 356 ? 125.692 122.944 101.816 1.00 143.99 355 VAL B O 1
ATOM 4331 N N . ILE B 1 357 ? 127.234 121.564 102.730 1.00 142.49 356 ILE B N 1
ATOM 4332 C CA . ILE B 1 357 ? 126.768 120.358 102.062 1.00 135.59 356 ILE B CA 1
ATOM 4333 C C . ILE B 1 357 ? 126.619 119.248 103.096 1.00 142.04 356 ILE B C 1
ATOM 4334 O O . ILE B 1 357 ? 126.986 119.396 104.261 1.00 149.94 356 ILE B O 1
ATOM 4339 N N . ASP B 1 358 ? 126.069 118.123 102.646 1.00 146.34 357 ASP B N 1
ATOM 4340 C CA . ASP B 1 358 ? 125.914 116.933 103.472 1.00 144.62 357 ASP B CA 1
ATOM 4341 C C . ASP B 1 358 ? 126.486 115.735 102.730 1.00 144.00 357 ASP B C 1
ATOM 4342 O O . ASP B 1 358 ? 126.151 115.508 101.563 1.00 152.76 357 ASP B O 1
ATOM 4347 N N . ILE B 1 359 ? 127.343 114.974 103.404 1.00 139.01 358 ILE B N 1
ATOM 4348 C CA . ILE B 1 359 ? 127.905 113.744 102.859 1.00 141.93 358 ILE B CA 1
ATOM 4349 C C . ILE B 1 359 ? 127.113 112.578 103.431 1.00 146.20 358 ILE B C 1
ATOM 4350 O O . ILE B 1 359 ? 127.073 112.383 104.653 1.00 158.02 358 ILE B O 1
ATOM 4355 N N . LEU B 1 360 ? 126.484 111.806 102.555 1.00 147.13 359 LEU B N 1
ATOM 4356 C CA . LEU B 1 360 ? 125.591 110.721 102.923 1.00 148.96 359 LEU B CA 1
ATOM 4357 C C . LEU B 1 360 ? 125.967 109.465 102.154 1.00 154.66 359 LEU B C 1
ATOM 4358 O O . LEU B 1 360 ? 126.573 109.543 101.080 1.00 156.16 359 LEU B O 1
ATOM 4363 N N . PRO B 1 361 ? 125.634 108.284 102.688 1.00 148.41 360 PRO B N 1
ATOM 4364 C CA . PRO B 1 361 ? 126.006 107.039 101.990 1.00 147.43 360 PRO B CA 1
ATOM 4365 C C . PRO B 1 361 ? 125.432 106.919 100.588 1.00 151.02 360 PRO B C 1
ATOM 4366 O O . PRO B 1 361 ? 126.094 106.363 99.703 1.00 150.83 360 PRO B O 1
ATOM 4370 N N . ASN B 1 362 ? 124.220 107.422 100.354 1.00 150.76 361 ASN B N 1
ATOM 4371 C CA . ASN B 1 362 ? 123.599 107.286 99.041 1.00 145.64 361 ASN B CA 1
ATOM 4372 C C . ASN B 1 362 ? 123.992 108.405 98.084 1.00 146.80 361 ASN B C 1
ATOM 4373 O O . ASN B 1 362 ? 124.245 108.143 96.903 1.00 150.55 361 ASN B O 1
ATOM 4378 N N . CYS B 1 363 ? 124.050 109.645 98.562 1.00 139.80 362 CYS B N 1
ATOM 4379 C CA . CYS B 1 363 ? 124.326 110.781 97.694 1.00 145.19 362 CYS B CA 1
ATOM 4380 C C . CYS B 1 363 ? 124.970 111.892 98.513 1.00 140.91 362 CYS B C 1
ATOM 4381 O O . CYS B 1 363 ? 125.243 111.737 99.706 1.00 143.41 362 CYS B O 1
ATOM 4384 N N . VAL B 1 364 ? 125.216 113.021 97.853 1.00 134.13 363 VAL B N 1
ATOM 4385 C CA . VAL B 1 364 ? 125.770 114.213 98.483 1.00 133.83 363 VAL B CA 1
ATOM 4386 C C . VAL B 1 364 ? 124.797 115.361 98.256 1.00 132.52 363 VAL B C 1
ATOM 4387 O O . VAL B 1 364 ? 124.407 115.633 97.115 1.00 137.59 363 VAL B O 1
ATOM 4391 N N . SER B 1 365 ? 124.407 116.026 99.337 1.00 134.80 364 SER B N 1
ATOM 4392 C CA . SER B 1 365 ? 123.471 117.135 99.259 1.00 137.84 364 SER B CA 1
ATOM 4393 C C . SER B 1 365 ? 124.218 118.462 99.148 1.00 147.63 364 SER B C 1
ATOM 4394 O O . SER B 1 365 ? 125.449 118.518 99.141 1.00 152.21 364 SER B O 1
ATOM 4397 N N . SER B 1 366 ? 123.445 119.546 99.054 1.00 147.16 365 SER B N 1
ATOM 4398 C CA . SER B 1 366 ? 123.984 120.908 98.992 1.00 142.65 365 SER B CA 1
ATOM 4399 C C . SER B 1 366 ? 123.033 121.799 99.790 1.00 140.78 365 SER B C 1
ATOM 4400 O O . SER B 1 366 ? 122.020 122.270 99.265 1.00 140.86 365 SER B O 1
ATOM 4403 N N . VAL B 1 367 ? 123.365 122.020 101.064 1.00 136.71 366 VAL B N 1
ATOM 4404 C CA . VAL B 1 367 ? 122.478 122.779 101.941 1.00 138.68 366 VAL B CA 1
ATOM 4405 C C . VAL B 1 367 ? 122.391 124.232 101.489 1.00 142.37 366 VAL B C 1
ATOM 4406 O O . VAL B 1 367 ? 121.296 124.789 101.348 1.00 142.41 366 VAL B O 1
ATOM 4410 N N . TYR B 1 368 ? 123.537 124.866 101.248 1.00 145.56 367 TYR B N 1
ATOM 4411 C CA . TYR B 1 368 ? 123.546 126.272 100.863 1.00 147.89 367 TYR B CA 1
ATOM 4412 C C . TYR B 1 368 ? 124.900 126.607 100.255 1.00 148.93 367 TYR B C 1
ATOM 4413 O O . TYR B 1 368 ? 125.856 125.837 100.359 1.00 148.93 367 TYR B O 1
ATOM 4422 N N . LEU B 1 369 ? 124.971 127.774 99.620 1.00 143.45 368 LEU B N 1
ATOM 4423 C CA . LEU B 1 369 ? 126.205 128.238 99.003 1.00 138.76 368 LEU B CA 1
ATOM 4424 C C . LEU B 1 369 ? 126.238 129.759 99.030 1.00 149.40 368 LEU B C 1
ATOM 4425 O O . LEU B 1 369 ? 125.221 130.410 98.778 1.00 154.93 368 LEU B O 1
ATOM 4430 N N . TYR B 1 370 ? 127.408 130.319 99.334 1.00 151.23 369 TYR B N 1
ATOM 4431 C CA . TYR B 1 370 ? 127.601 131.757 99.211 1.00 144.11 369 TYR B CA 1
ATOM 4432 C C . TYR B 1 370 ? 129.055 132.026 98.853 1.00 140.87 369 TYR B C 1
ATOM 4433 O O . TYR B 1 370 ? 129.930 131.182 99.059 1.00 139.50 369 TYR B O 1
ATOM 4442 N N . TYR B 1 371 ? 129.301 133.209 98.297 1.00 133.59 370 TYR B N 1
ATOM 4443 C CA . TYR B 1 371 ? 130.624 133.546 97.792 1.00 135.68 370 TYR B CA 1
ATOM 4444 C C . TYR B 1 371 ? 130.843 135.047 97.906 1.00 143.01 370 TYR B C 1
ATOM 4445 O O . TYR B 1 371 ? 129.929 135.810 98.227 1.00 141.47 370 TYR B O 1
ATOM 4454 N N . ASP B 1 372 ? 132.075 135.460 97.639 1.00 159.63 371 ASP B N 1
ATOM 4455 C CA . ASP B 1 372 ? 132.438 136.871 97.702 1.00 152.09 371 ASP B CA 1
ATOM 4456 C C . ASP B 1 372 ? 131.831 137.614 96.520 1.00 150.20 371 ASP B C 1
ATOM 4457 O O . ASP B 1 372 ? 132.107 137.255 95.368 1.00 150.99 371 ASP B O 1
ATOM 4462 N N . PRO B 1 373 ? 131.002 138.636 96.749 1.00 146.38 372 PRO B N 1
ATOM 4463 C CA . PRO B 1 373 ? 130.448 139.395 95.616 1.00 145.13 372 PRO B CA 1
ATOM 4464 C C . PRO B 1 373 ? 131.507 140.049 94.747 1.00 147.17 372 PRO B C 1
ATOM 4465 O O . PRO B 1 373 ? 131.309 140.169 93.531 1.00 151.41 372 PRO B O 1
ATOM 4469 N N . ASP B 1 374 ? 132.630 140.473 95.334 1.00 162.70 373 ASP B N 1
ATOM 4470 C CA . ASP B 1 374 ? 133.694 141.093 94.551 1.00 163.86 373 ASP B CA 1
ATOM 4471 C C . ASP B 1 374 ? 134.288 140.137 93.527 1.00 164.73 373 ASP B C 1
ATOM 4472 O O . ASP B 1 374 ? 134.885 140.591 92.545 1.00 166.96 373 ASP B O 1
ATOM 4477 N N . TYR B 1 375 ? 134.140 138.828 93.732 1.00 151.89 374 TYR B N 1
ATOM 4478 C CA . TYR B 1 375 ? 134.589 137.826 92.777 1.00 153.63 374 TYR B CA 1
ATOM 4479 C C . TYR B 1 375 ? 133.450 137.302 91.908 1.00 156.30 374 TYR B C 1
ATOM 4480 O O . TYR B 1 375 ? 133.587 136.241 91.290 1.00 159.52 374 TYR B O 1
ATOM 4489 N N . SER B 1 376 ? 132.332 138.032 91.843 1.00 151.96 375 SER B N 1
ATOM 4490 C CA . SER B 1 376 ? 131.224 137.626 90.986 1.00 148.86 375 SER B CA 1
ATOM 4491 C C . SER B 1 376 ? 131.615 137.607 89.516 1.00 149.41 375 SER B C 1
ATOM 4492 O O . SER B 1 376 ? 130.907 137.000 88.704 1.00 150.99 375 SER B O 1
ATOM 4495 N N . PHE B 1 377 ? 132.719 138.266 89.156 1.00 167.01 376 PHE B N 1
ATOM 4496 C CA . PHE B 1 377 ? 133.244 138.164 87.799 1.00 171.07 376 PHE B CA 1
ATOM 4497 C C . PHE B 1 377 ? 133.589 136.724 87.440 1.00 173.63 376 PHE B C 1
ATOM 4498 O O . PHE B 1 377 ? 133.478 136.332 86.273 1.00 172.77 376 PHE B O 1
ATOM 4506 N N . LEU B 1 378 ? 134.000 135.922 88.424 1.00 170.11 377 LEU B N 1
ATOM 4507 C CA . LEU B 1 378 ? 134.326 134.524 88.175 1.00 169.10 377 LEU B CA 1
ATOM 4508 C C . LEU B 1 378 ? 133.097 133.626 88.114 1.00 166.22 377 LEU B C 1
ATOM 4509 O O . LEU B 1 378 ? 133.216 132.479 87.670 1.00 163.69 377 LEU B O 1
ATOM 4514 N N . SER B 1 379 ? 131.933 134.117 88.541 1.00 167.12 378 SER B N 1
ATOM 4515 C CA . SER B 1 379 ? 130.686 133.353 88.537 1.00 166.94 378 SER B CA 1
ATOM 4516 C C . SER B 1 379 ? 130.847 132.043 89.311 1.00 164.92 378 SER B C 1
ATOM 4517 O O . SER B 1 379 ? 130.734 130.943 88.768 1.00 170.26 378 SER B O 1
ATOM 4520 N N . LEU B 1 380 ? 131.119 132.187 90.609 1.00 139.20 379 LEU B N 1
ATOM 4521 C CA . LEU B 1 380 ? 131.374 131.034 91.464 1.00 145.20 379 LEU B CA 1
ATOM 4522 C C . LEU B 1 380 ? 130.127 130.205 91.743 1.00 147.33 379 LEU B C 1
ATOM 4523 O O . LEU B 1 380 ? 130.256 129.091 92.261 1.00 146.50 379 LEU B O 1
ATOM 4528 N N . GLY B 1 381 ? 128.937 130.710 91.411 1.00 153.07 380 GLY B N 1
ATOM 4529 C CA . GLY B 1 381 ? 127.723 129.955 91.680 1.00 154.17 380 GLY B CA 1
ATOM 4530 C C . GLY B 1 381 ? 127.678 128.628 90.946 1.00 152.66 380 GLY B C 1
ATOM 4531 O O . GLY B 1 381 ? 127.200 127.626 91.482 1.00 150.41 380 GLY B O 1
ATOM 4532 N N . VAL B 1 382 ? 128.172 128.604 89.711 1.00 159.24 381 VAL B N 1
ATOM 4533 C CA . VAL B 1 382 ? 128.221 127.363 88.947 1.00 162.95 381 VAL B CA 1
ATOM 4534 C C . VAL B 1 382 ? 129.515 126.593 89.210 1.00 163.93 381 VAL B C 1
ATOM 4535 O O . VAL B 1 382 ? 129.517 125.355 89.184 1.00 167.90 381 VAL B O 1
ATOM 4539 N N . TYR B 1 383 ? 130.615 127.299 89.485 1.00 142.92 382 TYR B N 1
ATOM 4540 C CA . TYR B 1 383 ? 131.882 126.626 89.747 1.00 142.57 382 TYR B CA 1
ATOM 4541 C C . TYR B 1 383 ? 131.830 125.821 91.038 1.00 146.50 382 TYR B C 1
ATOM 4542 O O . TYR B 1 383 ? 132.403 124.729 91.115 1.00 149.88 382 TYR B O 1
ATOM 4551 N N . SER B 1 384 ? 131.158 126.343 92.066 1.00 148.81 383 SER B N 1
ATOM 4552 C CA . SER B 1 384 ? 131.029 125.593 93.311 1.00 151.77 383 SER B CA 1
ATOM 4553 C C . SER B 1 384 ? 130.220 124.319 93.104 1.00 152.88 383 SER B C 1
ATOM 4554 O O . SER B 1 384 ? 130.563 123.262 93.647 1.00 151.78 383 SER B O 1
ATOM 4557 N N . ALA B 1 385 ? 129.141 124.398 92.321 1.00 141.28 384 ALA B N 1
ATOM 4558 C CA . ALA B 1 385 ? 128.363 123.202 92.015 1.00 137.03 384 ALA B CA 1
ATOM 4559 C C . ALA B 1 385 ? 129.191 122.193 91.229 1.00 139.25 384 ALA B C 1
ATOM 4560 O O . ALA B 1 385 ? 129.112 120.984 91.478 1.00 149.55 384 ALA B O 1
ATOM 4562 N N . LEU B 1 386 ? 129.991 122.672 90.273 1.00 143.91 385 LEU B N 1
ATOM 4563 C CA . LEU B 1 386 ? 130.859 121.772 89.519 1.00 145.41 385 LEU B CA 1
ATOM 4564 C C . LEU B 1 386 ? 131.882 121.102 90.430 1.00 146.62 385 LEU B C 1
ATOM 4565 O O . LEU B 1 386 ? 132.163 119.905 90.292 1.00 152.96 385 LEU B O 1
ATOM 4570 N N . ARG B 1 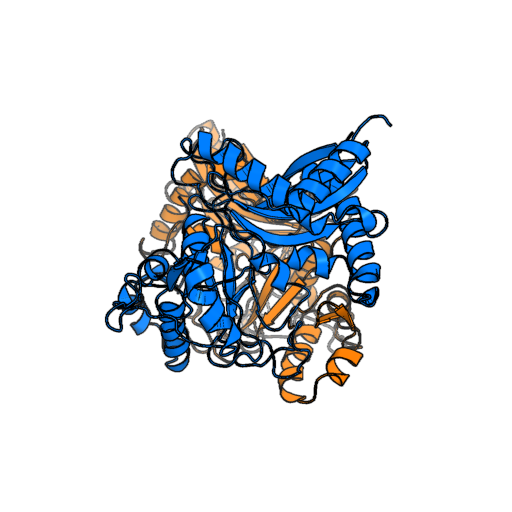387 ? 132.451 121.862 91.369 1.00 146.81 386 ARG B N 1
ATOM 4571 C CA . ARG B 1 387 ? 133.403 121.287 92.315 1.00 151.67 386 ARG B CA 1
ATOM 4572 C C . ARG B 1 387 ? 132.734 120.258 93.216 1.00 154.25 386 ARG B C 1
ATOM 4573 O O . ARG B 1 387 ? 133.335 119.230 93.545 1.00 154.63 386 ARG B O 1
ATOM 4581 N N . GLU B 1 388 ? 131.496 120.522 93.637 1.00 153.72 387 GLU B N 1
ATOM 4582 C CA . GLU B 1 388 ? 130.770 119.545 94.443 1.00 152.07 387 GLU B CA 1
ATOM 4583 C C . GLU B 1 388 ? 130.489 118.274 93.650 1.00 152.14 387 GLU B C 1
ATOM 4584 O O . GLU B 1 388 ? 130.568 117.166 94.193 1.00 151.58 387 GLU B O 1
ATOM 4590 N N . ILE B 1 389 ? 130.160 118.413 92.363 1.00 146.24 388 ILE B N 1
ATOM 4591 C CA . ILE B 1 389 ? 129.962 117.240 91.514 1.00 137.97 388 ILE B CA 1
ATOM 4592 C C . ILE B 1 389 ? 131.257 116.444 91.393 1.00 138.47 388 ILE B C 1
ATOM 4593 O O . ILE B 1 389 ? 131.255 115.208 91.462 1.00 144.22 388 ILE B O 1
ATOM 4598 N N . ALA B 1 390 ? 132.381 117.140 91.205 1.00 137.71 389 ALA B N 1
ATOM 4599 C CA . ALA B 1 390 ? 133.670 116.458 91.127 1.00 138.69 389 ALA B CA 1
ATOM 4600 C C . ALA B 1 390 ? 134.000 115.748 92.435 1.00 144.08 389 ALA B C 1
ATOM 4601 O O . ALA B 1 390 ? 134.531 114.631 92.429 1.00 148.94 389 ALA B O 1
ATOM 4603 N N . PHE B 1 391 ? 133.702 116.388 93.567 1.00 147.10 390 PHE B N 1
ATOM 4604 C CA . PHE B 1 391 ? 133.934 115.766 94.867 1.00 148.96 390 PHE B CA 1
ATOM 4605 C C . PHE B 1 391 ? 133.070 114.523 95.047 1.00 149.39 390 PHE B C 1
ATOM 4606 O O . PHE B 1 391 ? 133.532 113.508 95.582 1.00 149.76 390 PHE B O 1
ATOM 4614 N N . THR B 1 392 ? 131.811 114.586 94.608 1.00 141.69 391 THR B N 1
ATOM 4615 C CA . THR B 1 392 ? 130.944 113.413 94.667 1.00 135.75 391 THR B CA 1
ATOM 4616 C C . THR B 1 392 ? 131.487 112.283 93.799 1.00 134.61 391 THR B C 1
ATOM 4617 O O . THR B 1 392 ? 131.490 111.116 94.212 1.00 136.34 391 THR B O 1
ATOM 4621 N N . ARG B 1 393 ? 131.959 112.614 92.595 1.00 159.74 392 ARG B N 1
ATOM 4622 C CA . ARG B 1 393 ? 132.544 111.599 91.724 1.00 159.55 392 ARG B CA 1
ATOM 4623 C C . ARG B 1 393 ? 133.781 110.977 92.360 1.00 159.43 392 ARG B C 1
ATOM 4624 O O . ARG B 1 393 ? 133.989 109.760 92.274 1.00 160.63 392 ARG B O 1
ATOM 4632 N N . GLN B 1 394 ? 134.616 111.799 92.999 1.00 171.08 393 GLN B N 1
ATOM 4633 C CA . GLN B 1 394 ? 135.789 111.276 93.694 1.00 172.09 393 GLN B CA 1
ATOM 4634 C C . GLN B 1 394 ? 135.386 110.355 94.839 1.00 170.29 393 GLN B C 1
ATOM 4635 O O . GLN B 1 394 ? 136.012 109.311 95.056 1.00 169.34 393 GLN B O 1
ATOM 4641 N N . LEU B 1 395 ? 134.345 110.730 95.587 1.00 150.84 394 LEU B N 1
ATOM 4642 C CA . LEU B 1 395 ? 133.851 109.867 96.656 1.00 148.19 394 LEU B CA 1
ATOM 4643 C C . LEU B 1 395 ? 133.315 108.551 96.112 1.00 150.37 394 LEU B C 1
ATOM 4644 O O . LEU B 1 395 ? 133.414 107.517 96.783 1.00 148.91 394 LEU B O 1
ATOM 4649 N N . HIS B 1 396 ? 132.740 108.567 94.907 1.00 160.42 395 HIS B N 1
ATOM 4650 C CA . HIS B 1 396 ? 132.209 107.342 94.319 1.00 157.28 395 HIS B CA 1
ATOM 4651 C C . HIS B 1 396 ? 133.293 106.304 94.053 1.00 160.32 395 HIS B C 1
ATOM 4652 O O . HIS B 1 396 ? 132.982 105.110 93.968 1.00 161.97 395 HIS B O 1
ATOM 4659 N N . GLU B 1 397 ? 134.553 106.727 93.923 1.00 171.72 396 GLU B N 1
ATOM 4660 C CA . GLU B 1 397 ? 135.620 105.789 93.591 1.00 172.58 396 GLU B CA 1
ATOM 4661 C C . GLU B 1 397 ? 135.777 104.718 94.664 1.00 173.24 396 GLU B C 1
ATOM 4662 O O . GLU B 1 397 ? 135.969 103.538 94.349 1.00 171.58 396 GLU B O 1
ATOM 4668 N N . LYS B 1 398 ? 135.698 105.107 95.935 1.00 159.14 397 LYS B N 1
ATOM 4669 C CA . LYS B 1 398 ? 135.833 104.147 97.023 1.00 158.42 397 LYS B CA 1
ATOM 4670 C C . LYS B 1 398 ? 134.486 103.611 97.494 1.00 158.40 397 LYS B C 1
ATOM 4671 O O . LYS B 1 398 ? 134.370 102.421 97.809 1.00 157.57 397 LYS B O 1
ATOM 4677 N N . THR B 1 399 ? 133.463 104.462 97.547 1.00 148.19 398 THR B N 1
ATOM 4678 C CA . THR B 1 399 ? 132.128 104.067 97.983 1.00 147.40 398 THR B CA 1
ATOM 4679 C C . THR B 1 399 ? 131.263 103.832 96.750 1.00 146.74 398 THR B C 1
ATOM 4680 O O . THR B 1 399 ? 130.904 104.781 96.044 1.00 151.39 398 THR B O 1
ATOM 4684 N N . SER B 1 400 ? 130.929 102.566 96.492 1.00 162.25 399 SER B N 1
ATOM 4685 C CA . SER B 1 400 ? 130.106 102.238 95.332 1.00 167.21 399 SER B CA 1
ATOM 4686 C C . SER B 1 400 ? 128.677 102.737 95.505 1.00 165.91 399 SER B C 1
ATOM 4687 O O . SER B 1 400 ? 128.033 103.141 94.529 1.00 167.73 399 SER B O 1
ATOM 4690 N N . GLN B 1 401 ? 128.160 102.708 96.736 1.00 150.37 400 GLN B N 1
ATOM 4691 C CA . GLN B 1 401 ? 126.789 103.147 96.977 1.00 151.61 400 GLN B CA 1
ATOM 4692 C C . GLN B 1 401 ? 126.622 104.633 96.683 1.00 152.47 400 GLN B C 1
ATOM 4693 O O . GLN B 1 401 ? 125.601 105.052 96.123 1.00 154.09 400 GLN B O 1
ATOM 4699 N N . LEU B 1 402 ? 127.610 105.443 97.049 1.00 152.25 401 LEU B N 1
ATOM 4700 C CA . LEU B 1 402 ? 127.560 106.885 96.819 1.00 152.96 401 LEU B CA 1
ATOM 4701 C C . LEU B 1 402 ? 127.774 107.147 95.334 1.00 148.31 401 LEU B C 1
ATOM 4702 O O . LEU B 1 402 ? 128.908 107.183 94.853 1.00 143.03 401 LEU B O 1
ATOM 4707 N N . SER B 1 403 ? 126.675 107.332 94.595 1.00 150.85 402 SER B N 1
ATOM 4708 C CA . SER B 1 403 ? 126.765 107.546 93.156 1.00 150.88 402 SER B CA 1
ATOM 4709 C C . SER B 1 403 ? 125.836 108.655 92.673 1.00 148.21 402 SER B C 1
ATOM 4710 O O . SER B 1 403 ? 125.537 108.721 91.474 1.00 151.73 402 SER B O 1
ATOM 4713 N N . TYR B 1 404 ? 125.371 109.526 93.566 1.00 138.03 403 TYR B N 1
ATOM 4714 C CA . TYR B 1 404 ? 124.451 110.590 93.196 1.00 143.75 403 TYR B CA 1
ATOM 4715 C C . TYR B 1 404 ? 124.833 111.868 93.928 1.00 151.15 403 TYR B C 1
ATOM 4716 O O . TYR B 1 404 ? 125.552 111.845 94.929 1.00 156.35 403 TYR B O 1
ATOM 4725 N N . TYR B 1 405 ? 124.343 112.991 93.408 1.00 140.15 404 TYR B N 1
ATOM 4726 C CA . TYR B 1 405 ? 124.589 114.295 94.010 1.00 131.89 404 TYR B CA 1
ATOM 4727 C C . TYR B 1 405 ? 123.365 115.171 93.800 1.00 135.42 404 TYR B C 1
ATOM 4728 O O . TYR B 1 405 ? 122.828 115.231 92.690 1.00 135.21 404 TYR B O 1
ATOM 4737 N N . TYR B 1 406 ? 122.931 115.845 94.860 1.00 140.83 405 TYR B N 1
ATOM 4738 C CA . TYR B 1 406 ? 121.745 116.687 94.818 1.00 141.98 405 TYR B CA 1
ATOM 4739 C C . TYR B 1 406 ? 122.135 118.159 94.741 1.00 144.99 405 TYR B C 1
ATOM 4740 O O . TYR B 1 406 ? 123.231 118.560 95.139 1.00 148.94 405 TYR B O 1
ATOM 4749 N N . MET B 1 407 ? 121.212 118.963 94.219 1.00 147.94 406 MET B N 1
ATOM 4750 C CA . MET B 1 407 ? 121.363 120.412 94.150 1.00 145.16 406 MET B CA 1
ATOM 4751 C C . MET B 1 407 ? 120.183 121.101 94.819 1.00 143.11 406 MET B C 1
ATOM 4752 O O . MET B 1 407 ? 119.679 122.120 94.339 1.00 143.88 406 MET B O 1
ATOM 4757 N N . GLY B 1 408 ? 119.733 120.555 95.944 1.00 142.72 407 GLY B N 1
ATOM 4758 C CA . GLY B 1 408 ? 118.595 121.140 96.637 1.00 138.80 407 GLY B CA 1
ATOM 4759 C C . GLY B 1 408 ? 117.333 121.027 95.806 1.00 138.26 407 GLY B C 1
ATOM 4760 O O . GLY B 1 408 ? 116.978 119.949 95.316 1.00 147.00 407 GLY B O 1
ATOM 4761 N N . PHE B 1 409 ? 116.642 122.150 95.641 1.00 137.71 408 PHE B N 1
ATOM 4762 C CA . PHE B 1 409 ? 115.403 122.213 94.883 1.00 145.91 408 PHE B CA 1
ATOM 4763 C C . PHE B 1 409 ? 115.634 122.915 93.551 1.00 147.28 408 PHE B C 1
ATOM 4764 O O . PHE B 1 409 ? 116.507 123.778 93.425 1.00 143.31 408 PHE B O 1
ATOM 4772 N N . TYR B 1 410 ? 114.838 122.532 92.554 1.00 153.09 409 TYR B N 1
ATOM 4773 C CA . TYR B 1 410 ? 114.909 123.101 91.212 1.00 152.11 409 TYR B CA 1
ATOM 4774 C C . TYR B 1 410 ? 113.547 123.691 90.871 1.00 153.19 409 TYR B C 1
ATOM 4775 O O . TYR B 1 410 ? 112.561 122.956 90.742 1.00 152.48 409 TYR B O 1
ATOM 4784 N N . ILE B 1 411 ? 113.492 125.011 90.726 1.00 174.03 410 ILE B N 1
ATOM 4785 C CA . ILE B 1 411 ? 112.266 125.718 90.379 1.00 175.71 410 ILE B CA 1
ATOM 4786 C C . ILE B 1 411 ? 112.376 126.183 88.934 1.00 175.05 410 ILE B C 1
ATOM 4787 O O . ILE B 1 411 ? 113.254 126.986 88.597 1.00 174.21 410 ILE B O 1
ATOM 4792 N N . HIS B 1 412 ? 111.487 125.674 88.079 1.00 161.09 411 HIS B N 1
ATOM 4793 C CA . HIS B 1 412 ? 111.503 126.066 86.673 1.00 162.48 411 HIS B CA 1
ATOM 4794 C C . HIS B 1 412 ? 111.114 127.529 86.500 1.00 166.87 411 HIS B C 1
ATOM 4795 O O . HIS B 1 412 ? 111.688 128.235 85.663 1.00 167.67 411 HIS B O 1
ATOM 4802 N N . SER B 1 413 ? 110.134 127.998 87.277 1.00 181.25 412 SER B N 1
ATOM 4803 C CA . SER B 1 413 ? 109.675 129.377 87.144 1.00 180.38 412 SER B CA 1
ATOM 4804 C C . SER B 1 413 ? 110.763 130.371 87.537 1.00 180.85 412 SER B C 1
ATOM 4805 O O . SER B 1 413 ? 110.941 131.398 86.872 1.00 181.44 412 SER B O 1
ATOM 4808 N N . CYS B 1 414 ? 111.495 130.087 88.608 1.00 182.12 413 CYS B N 1
ATOM 4809 C CA . CYS B 1 414 ? 112.512 131.015 89.090 1.00 183.08 413 CYS B CA 1
ATOM 4810 C C . CYS B 1 414 ? 113.802 130.837 88.300 1.00 184.21 413 CYS B C 1
ATOM 4811 O O . CYS B 1 414 ? 114.381 129.745 88.318 1.00 185.22 413 CYS B O 1
ATOM 4814 N N . PRO B 1 415 ? 114.279 131.865 87.594 1.00 170.76 414 PRO B N 1
ATOM 4815 C CA . PRO B 1 415 ? 115.563 131.734 86.886 1.00 169.49 414 PRO B CA 1
ATOM 4816 C C . PRO B 1 415 ? 116.738 131.464 87.809 1.00 170.85 414 PRO B C 1
ATOM 4817 O O . PRO B 1 415 ? 117.671 130.751 87.414 1.00 171.57 414 PRO B O 1
ATOM 4821 N N . LYS B 1 416 ? 116.718 132.006 89.030 1.00 182.09 415 LYS B N 1
ATOM 4822 C CA . LYS B 1 416 ? 117.854 131.850 89.935 1.00 183.15 415 LYS B CA 1
ATOM 4823 C C . LYS B 1 416 ? 118.104 130.385 90.266 1.00 186.72 415 LYS B C 1
ATOM 4824 O O . LYS B 1 416 ? 119.257 129.950 90.360 1.00 187.26 415 LYS B O 1
ATOM 4830 N N . MET B 1 417 ? 117.039 129.610 90.453 1.00 185.01 416 MET B N 1
ATOM 4831 C CA . MET B 1 417 ? 117.159 128.178 90.680 1.00 183.32 416 MET B CA 1
ATOM 4832 C C . MET B 1 417 ? 117.130 127.373 89.388 1.00 180.43 416 MET B C 1
ATOM 4833 O O . MET B 1 417 ? 117.219 126.142 89.439 1.00 178.06 416 MET B O 1
ATOM 4838 N N . LYS B 1 418 ? 117.009 128.035 88.235 1.00 168.47 417 LYS B N 1
ATOM 4839 C CA . LYS B 1 418 ? 116.942 127.326 86.963 1.00 167.90 417 LYS B CA 1
ATOM 4840 C C . LYS B 1 418 ? 118.316 126.952 86.423 1.00 168.47 417 LYS B C 1
ATOM 4841 O O . LYS B 1 418 ? 118.422 125.993 85.650 1.00 170.28 417 LYS B O 1
ATOM 4847 N N . TYR B 1 419 ? 119.369 127.673 86.820 1.00 164.65 418 TYR B N 1
ATOM 4848 C CA . TYR B 1 419 ? 120.704 127.388 86.305 1.00 163.88 418 TYR B CA 1
ATOM 4849 C C . TYR B 1 419 ? 121.193 126.003 86.705 1.00 166.47 418 TYR B C 1
ATOM 4850 O O . TYR B 1 419 ? 122.086 125.459 86.046 1.00 166.34 418 TYR B O 1
ATOM 4859 N N . LYS B 1 420 ? 120.633 125.423 87.769 1.00 152.36 419 LYS B N 1
ATOM 4860 C CA . LYS B 1 420 ? 120.985 124.061 88.149 1.00 149.41 419 LYS B CA 1
ATOM 4861 C C . LYS B 1 420 ? 120.542 123.041 87.109 1.00 155.30 419 LYS B C 1
ATOM 4862 O O . LYS B 1 420 ? 121.086 121.932 87.077 1.00 151.54 419 LYS B O 1
ATOM 4868 N N . GLY B 1 421 ? 119.574 123.390 86.258 1.00 170.60 420 GLY B N 1
ATOM 4869 C CA . GLY B 1 421 ? 119.137 122.479 85.216 1.00 166.51 420 GLY B CA 1
ATOM 4870 C C . GLY B 1 421 ? 120.120 122.335 84.074 1.00 166.29 420 GLY B C 1
ATOM 4871 O O . GLY B 1 421 ? 119.967 121.428 83.250 1.00 167.16 420 GLY B O 1
ATOM 4872 N N . GLN B 1 422 ? 121.126 123.211 84.006 1.00 182.74 421 GLN B N 1
ATOM 4873 C CA . GLN B 1 422 ? 122.140 123.109 82.964 1.00 183.92 421 GLN B CA 1
ATOM 4874 C C . GLN B 1 422 ? 123.007 121.867 83.119 1.00 183.39 421 GLN B C 1
ATOM 4875 O O . GLN B 1 422 ? 123.646 121.449 82.147 1.00 185.48 421 GLN B O 1
ATOM 4881 N N . TYR B 1 423 ? 123.045 121.272 84.308 1.00 162.87 422 TYR B N 1
ATOM 4882 C CA . TYR B 1 423 ? 123.822 120.060 84.533 1.00 164.04 422 TYR B CA 1
ATOM 4883 C C . TYR B 1 423 ? 123.053 118.855 84.004 1.00 164.31 422 TYR B C 1
ATOM 4884 O O . TYR B 1 423 ? 121.919 118.602 84.423 1.00 165.93 422 TYR B O 1
ATOM 4893 N N . ARG B 1 424 ? 123.668 118.117 83.087 1.00 155.55 423 ARG B N 1
ATOM 4894 C CA . ARG B 1 424 ? 123.082 116.913 82.521 1.00 153.36 423 ARG B CA 1
ATOM 4895 C C . ARG B 1 424 ? 124.147 115.830 82.436 1.00 153.68 423 ARG B C 1
ATOM 4896 O O . ARG B 1 424 ? 125.332 116.136 82.260 1.00 152.33 423 ARG B O 1
ATOM 4904 N N . PRO B 1 425 ? 123.756 114.552 82.558 1.00 154.72 424 PRO B N 1
ATOM 4905 C CA . PRO B 1 425 ? 122.397 114.036 82.783 1.00 155.91 424 PRO B CA 1
ATOM 4906 C C . PRO B 1 425 ? 121.930 114.231 84.221 1.00 154.43 424 PRO B C 1
ATOM 4907 O O . PRO B 1 425 ? 122.736 114.253 85.147 1.00 159.51 424 PRO B O 1
ATOM 4911 N N . SER B 1 426 ? 120.624 114.376 84.433 1.00 146.26 425 SER B N 1
ATOM 4912 C CA . SER B 1 426 ? 120.083 114.587 85.767 1.00 149.95 425 SER B CA 1
ATOM 4913 C C . SER B 1 426 ? 118.643 114.099 85.801 1.00 151.72 425 SER B C 1
ATOM 4914 O O . SER B 1 426 ? 118.014 113.880 84.762 1.00 150.27 425 SER B O 1
ATOM 4917 N N . ASP B 1 427 ? 118.128 113.933 87.016 1.00 148.63 426 ASP B N 1
ATOM 4918 C CA . ASP B 1 427 ? 116.798 113.386 87.237 1.00 146.64 426 ASP B CA 1
ATOM 4919 C C . ASP B 1 427 ? 116.019 114.275 88.196 1.00 139.91 426 ASP B C 1
ATOM 4920 O O . ASP B 1 427 ? 116.589 115.031 88.987 1.00 132.34 426 ASP B O 1
ATOM 4925 N N . LEU B 1 428 ? 114.696 114.170 88.111 1.00 136.19 427 LEU B N 1
ATOM 4926 C CA . LEU B 1 428 ? 113.778 114.867 88.996 1.00 130.06 427 LEU B CA 1
ATOM 4927 C C . LEU B 1 428 ? 112.934 113.851 89.753 1.00 138.80 427 LEU B C 1
ATOM 4928 O O . LEU B 1 428 ? 112.710 112.731 89.283 1.00 146.48 427 LEU B O 1
ATOM 4933 N N . LEU B 1 429 ? 112.460 114.257 90.928 1.00 138.40 428 LEU B N 1
ATOM 4934 C CA . LEU B 1 429 ? 111.715 113.382 91.823 1.00 138.36 428 LEU B CA 1
ATOM 4935 C C . LEU B 1 429 ? 110.225 113.670 91.686 1.00 141.10 428 LEU B C 1
ATOM 4936 O O . LEU B 1 429 ? 109.794 114.818 91.836 1.00 142.44 428 LEU B O 1
ATOM 4941 N N . CYS B 1 430 ? 109.448 112.633 91.403 1.00 147.04 429 CYS B N 1
ATOM 4942 C CA . CYS B 1 430 ? 108.003 112.786 91.266 1.00 148.99 429 CYS B CA 1
ATOM 4943 C C . CYS B 1 430 ? 107.365 112.943 92.640 1.00 151.43 429 CYS B C 1
ATOM 4944 O O . CYS B 1 430 ? 107.567 112.083 93.507 1.00 156.28 429 CYS B O 1
ATOM 4947 N N . PRO B 1 431 ? 106.606 114.014 92.889 1.00 154.97 430 PRO B N 1
ATOM 4948 C CA . PRO B 1 431 ? 105.990 114.176 94.218 1.00 153.22 430 PRO B CA 1
ATOM 4949 C C . PRO B 1 431 ? 105.019 113.066 94.583 1.00 159.47 430 PRO B C 1
ATOM 4950 O O . PRO B 1 431 ? 104.933 112.688 95.758 1.00 162.45 430 PRO B O 1
ATOM 4954 N N . GLU B 1 432 ? 104.284 112.530 93.610 1.00 162.69 431 GLU B N 1
ATOM 4955 C CA . GLU B 1 432 ? 103.281 111.509 93.878 1.00 159.70 431 GLU B CA 1
ATOM 4956 C C . GLU B 1 432 ? 103.811 110.088 93.739 1.00 155.33 431 GLU B C 1
ATOM 4957 O O . GLU B 1 432 ? 103.073 109.139 94.024 1.00 157.28 431 GLU B O 1
ATOM 4963 N N . THR B 1 433 ? 105.061 109.916 93.312 1.00 140.83 432 THR B N 1
ATOM 4964 C CA . THR B 1 433 ? 105.639 108.590 93.134 1.00 144.69 432 THR B CA 1
ATOM 4965 C C . THR B 1 433 ? 106.988 108.408 93.814 1.00 143.94 432 THR B C 1
ATOM 4966 O O . THR B 1 433 ? 107.358 107.262 94.099 1.00 146.29 432 THR B O 1
ATOM 4970 N N . TYR B 1 434 ? 107.724 109.486 94.093 1.00 150.45 433 TYR B N 1
ATOM 4971 C CA . TYR B 1 434 ? 109.041 109.416 94.726 1.00 152.91 433 TYR B CA 1
ATOM 4972 C C . TYR B 1 434 ? 110.008 108.550 93.923 1.00 153.32 433 TYR B C 1
ATOM 4973 O O . TYR B 1 434 ? 110.820 107.814 94.489 1.00 151.07 433 TYR B O 1
ATOM 4982 N N . VAL B 1 435 ? 109.925 108.636 92.599 1.00 151.00 434 VAL B N 1
ATOM 4983 C CA . VAL B 1 435 ? 110.820 107.922 91.699 1.00 148.86 434 VAL B CA 1
ATOM 4984 C C . VAL B 1 435 ? 111.529 108.944 90.821 1.00 149.06 434 VAL B C 1
ATOM 4985 O O . VAL B 1 435 ? 110.975 109.997 90.484 1.00 144.82 434 VAL B O 1
ATOM 4989 N N . TRP B 1 436 ? 112.773 108.637 90.465 1.00 138.51 435 TRP B N 1
ATOM 4990 C CA . TRP B 1 436 ? 113.597 109.546 89.681 1.00 137.87 435 TRP B CA 1
ATOM 4991 C C . TRP B 1 436 ? 113.329 109.348 88.195 1.00 141.86 435 TRP B C 1
ATOM 4992 O O . TRP B 1 436 ? 113.390 108.223 87.689 1.00 142.56 435 TRP B O 1
ATOM 5003 N N . VAL B 1 437 ? 113.036 110.444 87.503 1.00 143.94 436 VAL B N 1
ATOM 5004 C CA . VAL B 1 437 ? 112.753 110.406 86.070 1.00 142.32 436 VAL B CA 1
ATOM 5005 C C . VAL B 1 437 ? 113.662 111.404 85.360 1.00 139.92 436 VAL B C 1
ATOM 5006 O O . VAL B 1 437 ? 113.943 112.479 85.907 1.00 140.18 436 VAL B O 1
ATOM 5010 N N . PRO B 1 438 ? 114.140 111.097 84.153 1.00 147.55 437 PRO B N 1
ATOM 5011 C CA . PRO B 1 438 ? 115.095 111.992 83.487 1.00 150.36 437 PRO B CA 1
ATOM 5012 C C . PRO B 1 438 ? 114.494 113.359 83.194 1.00 152.72 437 PRO B C 1
ATOM 5013 O O . PRO B 1 438 ? 113.299 113.496 82.926 1.00 155.58 437 PRO B O 1
ATOM 5017 N N . ILE B 1 439 ? 115.353 114.381 83.251 1.00 153.27 438 ILE B N 1
ATOM 5018 C CA . ILE B 1 439 ? 114.927 115.742 82.938 1.00 152.09 438 ILE B CA 1
ATOM 5019 C C . ILE B 1 439 ? 114.518 115.856 81.475 1.00 156.12 438 ILE B C 1
ATOM 5020 O O . ILE B 1 439 ? 113.674 116.687 81.119 1.00 158.16 438 ILE B O 1
ATOM 5025 N N . GLU B 1 440 ? 115.100 115.027 80.605 1.00 176.08 439 GLU B N 1
ATOM 5026 C CA . GLU B 1 440 ? 114.703 115.038 79.200 1.00 176.08 439 GLU B CA 1
ATOM 5027 C C . GLU B 1 440 ? 113.231 114.685 79.031 1.00 177.30 439 GLU B C 1
ATOM 5028 O O . GLU B 1 440 ? 112.588 115.141 78.079 1.00 175.38 439 GLU B O 1
ATOM 5034 N N . GLN B 1 441 ? 112.681 113.884 79.940 1.00 175.57 440 GLN B N 1
ATOM 5035 C CA . GLN B 1 441 ? 111.273 113.516 79.910 1.00 176.01 440 GLN B CA 1
ATOM 5036 C C . GLN B 1 441 ? 110.400 114.427 80.763 1.00 173.94 440 GLN B C 1
ATOM 5037 O O . GLN B 1 441 ? 109.183 114.223 80.813 1.00 175.74 440 GLN B O 1
ATOM 5043 N N . CYS B 1 442 ? 110.984 115.420 81.433 1.00 160.02 441 CYS B N 1
ATOM 5044 C CA . CYS B 1 442 ? 110.234 116.324 82.296 1.00 159.95 441 CYS B CA 1
ATOM 5045 C C . CYS B 1 442 ? 110.236 117.769 81.826 1.00 160.66 441 CYS B C 1
ATOM 5046 O O . CYS B 1 442 ? 109.350 118.531 82.217 1.00 159.17 441 CYS B O 1
ATOM 5049 N N . LEU B 1 443 ? 111.213 118.167 81.013 1.00 166.36 442 LEU B N 1
ATOM 5050 C CA . LEU B 1 443 ? 111.271 119.550 80.544 1.00 165.07 442 LEU B CA 1
ATOM 5051 C C . LEU B 1 443 ? 110.041 119.940 79.734 1.00 169.61 442 LEU B C 1
ATOM 5052 O O . LEU B 1 443 ? 109.492 121.029 79.980 1.00 167.35 442 LEU B O 1
ATOM 5057 N N . PRO B 1 444 ? 109.549 119.134 78.768 1.00 179.71 443 PRO B N 1
ATOM 5058 C CA . PRO B 1 444 ? 108.275 119.487 78.128 1.00 178.65 443 PRO B CA 1
ATOM 5059 C C . PRO B 1 444 ? 107.066 119.040 78.935 1.00 177.39 443 PRO B C 1
ATOM 5060 O O . PRO B 1 444 ? 106.119 118.467 78.388 1.00 177.06 443 PRO B O 1
ATOM 5064 N N . SER B 1 445 ? 107.087 119.304 80.231 1.00 162.58 444 SER B N 1
ATOM 5065 C CA . SER B 1 445 ? 105.943 119.094 81.110 1.00 159.90 444 SER B CA 1
ATOM 5066 C C . SER B 1 445 ? 105.658 120.307 81.979 1.00 158.89 444 SER B C 1
ATOM 5067 O O . SER B 1 445 ? 104.491 120.637 82.204 1.00 155.65 444 SER B O 1
ATOM 5070 N N . LEU B 1 446 ? 106.698 120.989 82.459 1.00 161.73 445 LEU B N 1
ATOM 5071 C CA . LEU B 1 446 ? 106.533 122.182 83.276 1.00 164.50 445 LEU B CA 1
ATOM 5072 C C . LEU B 1 446 ? 106.196 123.420 82.458 1.00 166.73 445 LEU B C 1
ATOM 5073 O O . LEU B 1 446 ? 105.789 124.431 83.040 1.00 167.07 445 LEU B O 1
ATOM 5078 N N . GLU B 1 447 ? 106.352 123.370 81.134 1.00 185.74 446 GLU B N 1
ATOM 5079 C CA . GLU B 1 447 ? 105.991 124.509 80.298 1.00 187.87 446 GLU B CA 1
ATOM 5080 C C . GLU B 1 447 ? 104.483 124.701 80.201 1.00 187.79 446 GLU B C 1
ATOM 5081 O O . GLU B 1 447 ? 104.032 125.788 79.823 1.00 187.55 446 GLU B O 1
ATOM 5087 N N . ASN B 1 448 ? 103.696 123.676 80.529 1.00 172.55 447 ASN B N 1
ATOM 5088 C CA . ASN B 1 448 ? 102.243 123.757 80.459 1.00 170.75 447 ASN B CA 1
ATOM 5089 C C . ASN B 1 448 ? 101.582 123.944 81.817 1.00 170.18 447 ASN B C 1
ATOM 5090 O O . ASN B 1 448 ? 100.493 124.522 81.887 1.00 171.80 447 ASN B O 1
ATOM 5095 N N . SER B 1 449 ? 102.210 123.474 82.890 1.00 167.74 448 SER B N 1
ATOM 5096 C CA . SER B 1 449 ? 101.656 123.600 84.232 1.00 168.92 448 SER B CA 1
ATOM 5097 C C . SER B 1 449 ? 102.804 123.512 85.230 1.00 169.96 448 SER B C 1
ATOM 5098 O O . SER B 1 449 ? 103.946 123.214 84.868 1.00 170.86 448 SER B O 1
ATOM 5101 N N . LYS B 1 450 ? 102.492 123.774 86.500 1.00 169.11 449 LYS B N 1
ATOM 5102 C CA . LYS B 1 450 ? 103.493 123.751 87.556 1.00 167.49 449 LYS B CA 1
ATOM 5103 C C . LYS B 1 450 ? 103.450 122.497 88.416 1.00 168.13 449 LYS B C 1
ATOM 5104 O O . LYS B 1 450 ? 104.430 122.217 89.113 1.00 171.24 449 LYS B O 1
ATOM 5110 N N . TYR B 1 451 ? 102.356 121.739 88.383 1.00 156.47 450 TYR B N 1
ATOM 5111 C CA . TYR B 1 451 ? 102.233 120.513 89.167 1.00 158.44 450 TYR B CA 1
ATOM 5112 C C . TYR B 1 451 ? 101.620 119.440 88.278 1.00 158.02 450 TYR B C 1
ATOM 5113 O O . TYR B 1 451 ? 100.453 119.547 87.888 1.00 161.07 450 TYR B O 1
ATOM 5122 N N . CYS B 1 452 ? 102.403 118.410 87.964 1.00 163.03 451 CYS B N 1
ATOM 5123 C CA . CYS B 1 452 ? 101.949 117.330 87.101 1.00 163.81 451 CYS B CA 1
ATOM 5124 C C . CYS B 1 452 ? 102.588 116.027 87.559 1.00 164.59 451 CYS B C 1
ATOM 5125 O O . CYS B 1 452 ? 103.563 116.022 88.314 1.00 165.89 451 CYS B O 1
ATOM 5128 N N . ARG B 1 453 ? 102.016 114.918 87.098 1.00 172.46 452 ARG B N 1
ATOM 5129 C CA . ARG B 1 453 ? 102.544 113.595 87.413 1.00 171.81 452 ARG B CA 1
ATOM 5130 C C . ARG B 1 453 ? 103.824 113.356 86.622 1.00 171.54 452 ARG B C 1
ATOM 5131 O O . ARG B 1 453 ? 103.794 113.261 85.391 1.00 173.06 452 ARG B O 1
ATOM 5139 N N . PHE B 1 454 ? 104.949 113.259 87.324 1.00 149.64 453 PHE B N 1
ATOM 5140 C CA . PHE B 1 454 ? 106.233 112.962 86.690 1.00 150.45 453 PHE B CA 1
ATOM 5141 C C . PHE B 1 454 ? 106.507 111.461 86.668 1.00 152.59 453 PHE B C 1
ATOM 5142 O O . PHE B 1 454 ? 107.550 110.987 87.117 1.00 152.25 453 PHE B O 1
ATOM 5150 N N . ASN B 1 455 ? 105.552 110.702 86.137 1.00 161.68 454 ASN B N 1
ATOM 5151 C CA . ASN B 1 455 ? 105.676 109.255 86.035 1.00 158.16 454 ASN B CA 1
ATOM 5152 C C . ASN B 1 455 ? 104.838 108.781 84.859 1.00 157.23 454 ASN B C 1
ATOM 5153 O O . ASN B 1 455 ? 103.682 109.191 84.715 1.00 158.90 454 ASN B O 1
ATOM 5158 N N . GLN B 1 456 ? 105.420 107.921 84.026 1.00 165.68 455 GLN B N 1
ATOM 5159 C CA . GLN B 1 456 ? 104.735 107.421 82.841 1.00 169.73 455 GLN B CA 1
ATOM 5160 C C . GLN B 1 456 ? 103.818 106.242 83.135 1.00 170.50 455 GLN B C 1
ATOM 5161 O O . GLN B 1 456 ? 103.133 105.769 82.222 1.00 168.60 455 GLN B O 1
ATOM 5167 N N . ASP B 1 457 ? 103.786 105.757 84.376 1.00 167.37 456 ASP B N 1
ATOM 5168 C CA . ASP B 1 457 ? 102.930 104.637 84.752 1.00 164.90 456 ASP B CA 1
ATOM 5169 C C . ASP B 1 457 ? 101.864 105.119 85.725 1.00 166.85 456 ASP B C 1
ATOM 5170 O O . ASP B 1 457 ? 102.151 105.298 86.920 1.00 167.92 456 ASP B O 1
ATOM 5175 N N . PRO B 1 458 ? 100.631 105.357 85.272 1.00 170.15 457 PRO B N 1
ATOM 5176 C CA . PRO B 1 458 ? 99.570 105.752 86.214 1.00 172.72 457 PRO B CA 1
ATOM 5177 C C . PRO B 1 458 ? 99.300 104.713 87.286 1.00 174.67 457 PRO B C 1
ATOM 5178 O O . PRO B 1 458 ? 98.968 105.077 88.421 1.00 174.52 457 PRO B O 1
ATOM 5182 N N . GLU B 1 459 ? 99.433 103.428 86.961 1.00 187.86 458 GLU B N 1
ATOM 5183 C CA . GLU B 1 459 ? 99.220 102.354 87.931 1.00 187.57 458 GLU B CA 1
ATOM 5184 C C . GLU B 1 459 ? 100.530 102.026 88.651 1.00 185.99 458 GLU B C 1
ATOM 5185 O O . GLU B 1 459 ? 101.065 100.920 88.579 1.00 187.31 458 GLU B O 1
ATOM 5191 N N . ALA B 1 460 ? 101.050 103.031 89.353 1.00 155.29 459 ALA B N 1
ATOM 5192 C CA . ALA B 1 460 ? 102.289 102.884 90.099 1.00 153.40 459 ALA B CA 1
ATOM 5193 C C . ALA B 1 460 ? 102.228 103.755 91.344 1.00 152.46 459 ALA B C 1
ATOM 5194 O O . ALA B 1 460 ? 101.816 104.916 91.278 1.00 152.56 459 ALA B O 1
ATOM 5196 N N . VAL B 1 461 ? 102.640 103.184 92.477 1.00 162.26 460 VAL B N 1
ATOM 5197 C CA . VAL B 1 461 ? 102.676 103.891 93.750 1.00 166.63 460 VAL B CA 1
ATOM 5198 C C . VAL B 1 461 ? 104.025 103.639 94.408 1.00 168.12 460 VAL B C 1
ATOM 5199 O O . VAL B 1 461 ? 104.742 102.695 94.070 1.00 165.41 460 VAL B O 1
ATOM 5203 N N . ASP B 1 462 ? 104.368 104.507 95.356 1.00 172.54 461 ASP B N 1
ATOM 5204 C CA . ASP B 1 462 ? 105.628 104.374 96.074 1.00 171.30 461 ASP B CA 1
ATOM 5205 C C . ASP B 1 462 ? 105.624 103.101 96.911 1.00 172.52 461 ASP B C 1
ATOM 5206 O O . ASP B 1 462 ? 104.644 102.799 97.600 1.00 171.17 461 ASP B O 1
ATOM 5211 N N . GLU B 1 463 ? 106.725 102.353 96.851 1.00 189.09 462 GLU B N 1
ATOM 5212 C CA . GLU B 1 463 ? 106.851 101.120 97.616 1.00 189.55 462 GLU B CA 1
ATOM 5213 C C . GLU B 1 463 ? 107.299 101.355 99.051 1.00 189.48 462 GLU B C 1
ATOM 5214 O O . GLU B 1 463 ? 107.275 100.414 99.852 1.00 191.25 462 GLU B O 1
ATOM 5220 N N . ASP B 1 464 ? 107.705 102.578 99.395 1.00 177.22 463 ASP B N 1
ATOM 5221 C CA . ASP B 1 464 ? 108.140 102.915 100.744 1.00 174.95 463 ASP B CA 1
ATOM 5222 C C . ASP B 1 464 ? 107.117 103.769 101.484 1.00 171.61 463 ASP B C 1
ATOM 5223 O O . ASP B 1 464 ? 107.473 104.473 102.434 1.00 171.66 463 ASP B O 1
ATOM 5228 N N . ARG B 1 465 ? 105.855 103.724 101.066 1.00 156.77 464 ARG B N 1
ATOM 5229 C CA . ARG B 1 465 ? 104.816 104.515 101.706 1.00 157.20 464 ARG B CA 1
ATOM 5230 C C . ARG B 1 465 ? 104.493 103.946 103.088 1.00 160.96 464 ARG B C 1
ATOM 5231 O O . ARG B 1 465 ? 105.046 102.932 103.524 1.00 165.86 464 ARG B O 1
ATOM 5239 N N . SER B 1 466 ? 103.576 104.612 103.784 1.00 166.72 465 SER B N 1
ATOM 5240 C CA . SER B 1 466 ? 103.169 104.186 105.116 1.00 168.87 465 SER B CA 1
ATOM 5241 C C . SER B 1 466 ? 102.238 102.985 105.004 1.00 169.97 465 SER B C 1
ATOM 5242 O O . SER B 1 466 ? 101.154 103.083 104.418 1.00 170.52 465 SER B O 1
ATOM 5245 N N . THR B 1 467 ? 102.661 101.853 105.564 1.00 159.75 466 THR B N 1
ATOM 5246 C CA . THR B 1 467 ? 101.884 100.621 105.533 1.00 158.62 466 THR B CA 1
ATOM 5247 C C . THR B 1 467 ? 101.328 100.244 106.898 1.00 163.06 466 THR B C 1
ATOM 5248 O O . THR B 1 467 ? 100.121 100.022 107.035 1.00 165.78 466 THR B O 1
ATOM 5252 N N . GLU B 1 468 ? 102.183 100.167 107.919 1.00 182.19 467 GLU B N 1
ATOM 5253 C CA . GLU B 1 468 ? 101.773 99.837 109.283 1.00 183.60 467 GLU B CA 1
ATOM 5254 C C . GLU B 1 468 ? 102.211 100.967 110.206 1.00 186.22 467 GLU B C 1
ATOM 5255 O O . GLU B 1 468 ? 103.350 100.973 110.699 1.00 188.92 467 GLU B O 1
ATOM 5261 N N . PRO B 1 469 ? 101.343 101.949 110.459 1.00 168.31 468 PRO B N 1
ATOM 5262 C CA . PRO B 1 469 ? 101.720 103.047 111.366 1.00 164.85 468 PRO B CA 1
ATOM 5263 C C . PRO B 1 469 ? 101.986 102.596 112.791 1.00 163.65 468 PRO B C 1
ATOM 5264 O O . PRO B 1 469 ? 102.638 103.331 113.543 1.00 160.72 468 PRO B O 1
ATOM 5268 N N . ASP B 1 470 ? 101.502 101.417 113.189 1.00 170.30 469 ASP B N 1
ATOM 5269 C CA . ASP B 1 470 ? 101.687 100.953 114.559 1.00 170.93 469 ASP B CA 1
ATOM 5270 C C . ASP B 1 470 ? 103.149 100.696 114.898 1.00 170.66 469 ASP B C 1
ATOM 5271 O O . ASP B 1 470 ? 103.498 100.649 116.082 1.00 176.05 469 ASP B O 1
ATOM 5276 N N . ARG B 1 471 ? 104.011 100.527 113.895 1.00 161.65 470 ARG B N 1
ATOM 5277 C CA . ARG B 1 471 ? 105.432 100.311 114.121 1.00 162.57 470 ARG B CA 1
ATOM 5278 C C . ARG B 1 471 ? 106.212 101.615 114.255 1.00 164.22 470 ARG B C 1
ATOM 5279 O O . ARG B 1 471 ? 107.444 101.604 114.145 1.00 165.78 470 ARG B O 1
ATOM 5287 N N . LEU B 1 472 ? 105.528 102.731 114.490 1.00 147.77 471 LEU B N 1
ATOM 5288 C CA . LEU B 1 472 ? 106.202 104.006 114.691 1.00 143.99 471 LEU B CA 1
ATOM 5289 C C . LEU B 1 472 ? 106.781 104.059 116.099 1.00 144.60 471 LEU B C 1
ATOM 5290 O O . LEU B 1 472 ? 106.078 103.795 117.080 1.00 147.66 471 LEU B O 1
ATOM 5295 N N . GLN B 1 473 ? 108.062 104.400 116.196 1.00 132.95 472 GLN B N 1
ATOM 5296 C CA . GLN B 1 473 ? 108.739 104.449 117.483 1.00 134.01 472 GLN B CA 1
ATOM 5297 C C . GLN B 1 473 ? 108.508 105.800 118.148 1.00 135.78 472 GLN B C 1
ATOM 5298 O O . GLN B 1 473 ? 108.726 106.850 117.535 1.00 142.37 472 GLN B O 1
ATOM 5304 N N . VAL B 1 474 ? 108.067 105.770 119.404 1.00 141.19 473 VAL B N 1
ATOM 5305 C CA . VAL B 1 474 ? 107.790 106.971 120.180 1.00 135.06 473 VAL B CA 1
ATOM 5306 C C . VAL B 1 474 ? 108.610 106.912 121.460 1.00 140.49 473 VAL B C 1
ATOM 5307 O O . VAL B 1 474 ? 108.616 105.887 122.151 1.00 146.32 473 VAL B O 1
ATOM 5311 N N . PHE B 1 475 ? 109.307 108.004 121.767 1.00 138.42 474 PHE B N 1
ATOM 5312 C CA . PHE B 1 475 ? 110.059 108.129 123.015 1.00 134.68 474 PHE B CA 1
ATOM 5313 C C . PHE B 1 475 ? 109.156 108.831 124.021 1.00 140.83 474 PHE B C 1
ATOM 5314 O O . PHE B 1 475 ? 109.173 110.054 124.159 1.00 149.68 474 PHE B O 1
ATOM 5322 N N . HIS B 1 476 ? 108.350 108.043 124.728 1.00 130.99 475 HIS B N 1
ATOM 5323 C CA . HIS B 1 476 ? 107.368 108.563 125.667 1.00 129.94 475 HIS B CA 1
ATOM 5324 C C . HIS B 1 476 ? 107.593 107.960 127.046 1.00 132.86 475 HIS B C 1
ATOM 5325 O O . HIS B 1 476 ? 107.885 106.766 127.171 1.00 137.73 475 HIS B O 1
ATOM 5332 N N . LYS B 1 477 ? 107.458 108.801 128.074 1.00 144.99 476 LYS B N 1
ATOM 5333 C CA . LYS B 1 477 ? 107.618 108.386 129.470 1.00 145.15 476 LYS B CA 1
ATOM 5334 C C . LYS B 1 477 ? 108.945 107.665 129.684 1.00 144.65 476 LYS B C 1
ATOM 5335 O O . LYS B 1 477 ? 109.023 106.661 130.395 1.00 144.16 476 LYS B O 1
ATOM 5341 N N . ARG B 1 478 ? 109.999 108.192 129.061 1.00 153.74 477 ARG B N 1
ATOM 5342 C CA . ARG B 1 478 ? 111.331 107.595 129.109 1.00 152.26 477 ARG B CA 1
ATOM 5343 C C . ARG B 1 478 ? 111.293 106.138 128.653 1.00 159.36 477 ARG B C 1
ATOM 5344 O O . ARG B 1 478 ? 111.822 105.239 129.309 1.00 163.82 477 ARG B O 1
ATOM 5352 N N . ALA B 1 479 ? 110.646 105.905 127.512 1.00 157.98 478 ALA B N 1
ATOM 5353 C CA . ALA B 1 479 ? 110.541 104.557 126.970 1.00 157.30 478 ALA B CA 1
ATOM 5354 C C . ALA B 1 479 ? 110.363 104.634 125.463 1.00 156.55 478 ALA B C 1
ATOM 5355 O O . ALA B 1 479 ? 109.528 105.403 124.976 1.00 160.63 478 ALA B O 1
ATOM 5357 N N . ILE B 1 480 ? 111.148 103.846 124.734 1.00 134.88 479 ILE B N 1
ATOM 5358 C CA . ILE B 1 480 ? 111.000 103.711 123.289 1.00 129.17 479 ILE B CA 1
ATOM 5359 C C . ILE B 1 480 ? 109.966 102.620 123.044 1.00 123.29 479 ILE B C 1
ATOM 5360 O O . ILE B 1 480 ? 110.213 101.444 123.323 1.00 128.13 479 ILE B O 1
ATOM 5365 N N . MET B 1 481 ? 108.807 103.005 122.523 1.00 129.24 480 MET B N 1
ATOM 5366 C CA . MET B 1 481 ? 107.693 102.082 122.403 1.00 137.52 480 MET B CA 1
ATOM 5367 C C . MET B 1 481 ? 107.084 102.151 121.012 1.00 139.61 480 MET B C 1
ATOM 5368 O O . MET B 1 481 ? 107.196 103.172 120.327 1.00 144.50 480 MET B O 1
ATOM 5373 N N . PRO B 1 482 ? 106.441 101.075 120.565 1.00 140.82 481 PRO B N 1
ATOM 5374 C CA . PRO B 1 482 ? 105.703 101.133 119.300 1.00 137.04 481 PRO B CA 1
ATOM 5375 C C . PRO B 1 482 ? 104.502 102.059 119.409 1.00 140.48 481 PRO B C 1
ATOM 5376 O O . PRO B 1 482 ? 104.012 102.367 120.498 1.00 145.28 481 PRO B O 1
ATOM 5380 N N . TYR B 1 483 ? 104.035 102.516 118.246 1.00 154.96 482 TYR B N 1
ATOM 5381 C CA . TYR B 1 483 ? 102.925 103.462 118.213 1.00 157.94 482 TYR B CA 1
ATOM 5382 C C . TYR B 1 483 ? 101.638 102.876 118.780 1.00 155.40 482 TYR B C 1
ATOM 5383 O O . TYR B 1 483 ? 100.778 103.636 119.237 1.00 157.35 482 TYR B O 1
ATOM 5392 N N . GLY B 1 484 ? 101.486 101.551 118.766 1.00 151.45 483 GLY B N 1
ATOM 5393 C CA . GLY B 1 484 ? 100.247 100.957 119.248 1.00 155.14 483 GLY B CA 1
ATOM 5394 C C . GLY B 1 484 ? 100.016 101.197 120.728 1.00 159.84 483 GLY B C 1
ATOM 5395 O O . GLY B 1 484 ? 98.948 101.661 121.137 1.00 161.83 483 GLY B O 1
ATOM 5396 N N . VAL B 1 485 ? 101.021 100.897 121.554 1.00 163.73 484 VAL B N 1
ATOM 5397 C CA . VAL B 1 485 ? 100.871 101.083 122.994 1.00 165.54 484 VAL B CA 1
ATOM 5398 C C . VAL B 1 485 ? 100.784 102.566 123.338 1.00 165.17 484 VAL B C 1
ATOM 5399 O O . VAL B 1 485 ? 100.064 102.961 124.262 1.00 166.40 484 VAL B O 1
ATOM 5403 N N . TYR B 1 486 ? 101.518 103.409 122.606 1.00 155.29 485 TYR B N 1
ATOM 5404 C CA . TYR B 1 486 ? 101.436 104.848 122.836 1.00 157.79 485 TYR B CA 1
ATOM 5405 C C . TYR B 1 486 ? 100.038 105.374 122.537 1.00 160.96 485 TYR B C 1
ATOM 5406 O O . TYR B 1 486 ? 99.508 106.210 123.279 1.00 168.09 485 TYR B O 1
ATOM 5415 N N . LYS B 1 487 ? 99.424 104.898 121.451 1.00 167.23 486 LYS B N 1
ATOM 5416 C CA . LYS B 1 487 ? 98.055 105.294 121.139 1.00 168.34 486 LYS B CA 1
ATOM 5417 C C . LYS B 1 487 ? 97.076 104.745 122.169 1.00 172.49 486 LYS B C 1
ATOM 5418 O O . LYS B 1 487 ? 96.086 105.405 122.506 1.00 175.24 486 LYS B O 1
ATOM 5424 N N . LYS B 1 488 ? 97.333 103.535 122.674 1.00 177.14 487 LYS B N 1
ATOM 5425 C CA . LYS B 1 488 ? 96.486 102.980 123.726 1.00 175.53 487 LYS B CA 1
ATOM 5426 C C . LYS B 1 488 ? 96.544 103.833 124.987 1.00 175.90 487 LYS B C 1
ATOM 5427 O O . LYS B 1 488 ? 95.520 104.051 125.645 1.00 175.87 487 LYS B O 1
ATOM 5433 N N . GLN B 1 489 ? 97.736 104.318 125.343 1.00 175.20 488 GLN B N 1
ATOM 5434 C CA . GLN B 1 489 ? 97.863 105.187 126.510 1.00 173.78 488 GLN B CA 1
ATOM 5435 C C . GLN B 1 489 ? 97.091 106.487 126.319 1.00 172.02 488 GLN B C 1
ATOM 5436 O O . GLN B 1 489 ? 96.432 106.969 127.248 1.00 169.97 488 GLN B O 1
ATOM 5442 N N . GLN B 1 490 ? 97.160 107.068 125.124 1.00 182.45 489 GLN B N 1
ATOM 5443 C CA . GLN B 1 490 ? 96.431 108.291 124.833 1.00 180.93 489 GLN B CA 1
ATOM 5444 C C . GLN B 1 490 ? 94.951 107.988 124.606 1.00 182.73 489 GLN B C 1
ATOM 5445 O O . GLN B 1 490 ? 94.540 106.838 124.433 1.00 181.42 489 GLN B O 1
ATOM 5451 N N . LYS B 1 491 ? 94.146 109.040 124.612 1.00 216.83 490 LYS B N 1
ATOM 5452 C CA . LYS B 1 491 ? 92.706 108.884 124.435 1.00 217.03 490 LYS B CA 1
ATOM 5453 C C . LYS B 1 491 ? 92.154 109.705 123.279 1.00 218.24 490 LYS B C 1
ATOM 5454 O O . LYS B 1 491 ? 91.283 109.219 122.552 1.00 218.90 490 LYS B O 1
ATOM 5460 N N . ASP B 1 492 ? 92.633 110.928 123.089 1.00 220.28 491 ASP B N 1
ATOM 5461 C CA . ASP B 1 492 ? 92.106 111.789 122.038 1.00 221.79 491 ASP B CA 1
ATOM 5462 C C . ASP B 1 492 ? 92.735 111.421 120.699 1.00 224.33 491 ASP B C 1
ATOM 5463 O O . ASP B 1 492 ? 93.964 111.445 120.578 1.00 224.82 491 ASP B O 1
ATOM 5468 N N . PRO B 1 493 ? 91.943 111.070 119.682 1.00 223.86 492 PRO B N 1
ATOM 5469 C CA . PRO B 1 493 ? 92.513 110.727 118.374 1.00 220.78 492 PRO B CA 1
ATOM 5470 C C . PRO B 1 493 ? 92.687 111.898 117.420 1.00 218.92 492 PRO B C 1
ATOM 5471 O O . PRO B 1 493 ? 93.170 111.685 116.300 1.00 216.63 492 PRO B O 1
ATOM 5475 N N . SER B 1 494 ? 92.305 113.114 117.819 1.00 216.47 493 SER B N 1
ATOM 5476 C CA . SER B 1 494 ? 92.377 114.251 116.905 1.00 215.80 493 SER B CA 1
ATOM 5477 C C . SER B 1 494 ? 93.821 114.585 116.548 1.00 216.00 493 SER B C 1
ATOM 5478 O O . SER B 1 494 ? 94.151 114.786 115.373 1.00 215.90 493 SER B O 1
ATOM 5481 N N . GLU B 1 495 ? 94.701 114.646 117.550 1.00 206.15 494 GLU B N 1
ATOM 5482 C CA . GLU B 1 495 ? 96.094 114.993 117.290 1.00 204.06 494 GLU B CA 1
ATOM 5483 C C . GLU B 1 495 ? 96.883 113.845 116.677 1.00 204.81 494 GLU B C 1
ATOM 5484 O O . GLU B 1 495 ? 98.013 114.066 116.227 1.00 202.86 494 GLU B O 1
ATOM 5490 N N . GLU B 1 496 ? 96.323 112.633 116.648 1.00 203.92 495 GLU B N 1
ATOM 5491 C CA . GLU B 1 496 ? 97.015 111.507 116.032 1.00 202.64 495 GLU B CA 1
ATOM 5492 C C . GLU B 1 496 ? 97.144 111.667 114.523 1.00 202.00 495 GLU B C 1
ATOM 5493 O O . GLU B 1 496 ? 97.960 110.974 113.905 1.00 201.33 495 GLU B O 1
ATOM 5499 N N . ALA B 1 497 ? 96.354 112.558 113.918 1.00 191.88 496 ALA B N 1
ATOM 5500 C CA . ALA B 1 497 ? 96.469 112.799 112.483 1.00 190.40 496 ALA B CA 1
ATOM 5501 C C . ALA B 1 497 ? 97.834 113.374 112.129 1.00 189.37 496 ALA B C 1
ATOM 5502 O O . ALA B 1 497 ? 98.415 113.023 111.095 1.00 190.29 496 ALA B O 1
ATOM 5504 N N . ALA B 1 498 ? 98.360 114.266 112.973 1.00 173.64 497 ALA B N 1
ATOM 5505 C CA . ALA B 1 498 ? 99.681 114.834 112.724 1.00 173.88 497 ALA B CA 1
ATOM 5506 C C . ALA B 1 498 ? 100.755 113.754 112.724 1.00 175.08 497 ALA B C 1
ATOM 5507 O O . ALA B 1 498 ? 101.659 113.766 111.880 1.00 177.40 497 ALA B O 1
ATOM 5509 N N . VAL B 1 499 ? 100.674 112.811 113.665 1.00 163.17 498 VAL B N 1
ATOM 5510 C CA . VAL B 1 499 ? 101.611 111.691 113.678 1.00 163.69 498 VAL B CA 1
ATOM 5511 C C . VAL B 1 499 ? 101.425 110.831 112.434 1.00 167.35 498 VAL B C 1
ATOM 5512 O O . VAL B 1 499 ? 102.399 110.356 111.837 1.00 165.75 498 VAL B O 1
ATOM 5516 N N . LEU B 1 500 ? 100.171 110.615 112.027 1.00 177.44 499 LEU B N 1
ATOM 5517 C CA . LEU B 1 500 ? 99.908 109.857 110.808 1.00 174.90 499 LEU B CA 1
ATOM 5518 C C . LEU B 1 500 ? 100.474 110.566 109.584 1.00 174.84 499 LEU B C 1
ATOM 5519 O O . LEU B 1 500 ? 101.059 109.926 108.702 1.00 176.40 499 LEU B O 1
ATOM 5524 N N . GLN B 1 501 ? 100.307 111.890 109.512 1.00 158.49 500 GLN B N 1
ATOM 5525 C CA . GLN B 1 501 ? 100.872 112.646 108.399 1.00 156.88 500 GLN B CA 1
ATOM 5526 C C . GLN B 1 501 ? 102.393 112.563 108.393 1.00 156.58 500 GLN B C 1
ATOM 5527 O O . GLN B 1 501 ? 103.009 112.417 107.332 1.00 159.17 500 GLN B O 1
ATOM 5533 N N . TYR B 1 502 ? 103.015 112.658 109.570 1.00 141.92 501 TYR B N 1
ATOM 5534 C CA . TYR B 1 502 ? 104.467 112.536 109.660 1.00 142.17 501 TYR B CA 1
ATOM 5535 C C . TYR B 1 502 ? 104.931 111.167 109.179 1.00 140.37 501 TYR B C 1
ATOM 5536 O O . TYR B 1 502 ? 105.903 111.057 108.420 1.00 144.13 501 TYR B O 1
ATOM 5545 N N . ALA B 1 503 ? 104.239 110.108 109.608 1.00 153.26 502 ALA B N 1
ATOM 5546 C CA . ALA B 1 503 ? 104.603 108.760 109.185 1.00 157.55 502 ALA B CA 1
ATOM 5547 C C . ALA B 1 503 ? 104.440 108.589 107.681 1.00 158.05 502 ALA B C 1
ATOM 5548 O O . ALA B 1 503 ? 105.283 107.964 107.025 1.00 157.83 502 ALA B O 1
ATOM 5550 N N . SER B 1 504 ? 103.358 109.131 107.117 1.00 162.30 503 SER B N 1
ATOM 5551 C CA . SER B 1 504 ? 103.151 109.035 105.676 1.00 161.32 503 SER B CA 1
ATOM 5552 C C . SER B 1 504 ? 104.231 109.789 104.911 1.00 156.87 503 SER B C 1
ATOM 5553 O O . SER B 1 504 ? 104.724 109.308 103.884 1.00 160.11 503 SER B O 1
ATOM 5556 N N . LEU B 1 505 ? 104.609 110.975 105.394 1.00 143.43 504 LEU B N 1
ATOM 5557 C CA . LEU B 1 505 ? 105.632 111.759 104.711 1.00 145.51 504 LEU B CA 1
ATOM 5558 C C . LEU B 1 505 ? 106.995 111.080 104.780 1.00 145.70 504 LEU B C 1
ATOM 5559 O O . LEU B 1 505 ? 107.733 111.060 103.788 1.00 148.83 504 LEU B O 1
ATOM 5564 N N . VAL B 1 506 ? 107.350 110.518 105.937 1.00 138.37 505 VAL B N 1
ATOM 5565 C CA . VAL B 1 506 ? 108.660 109.885 106.063 1.00 139.08 505 VAL B CA 1
ATOM 5566 C C . VAL B 1 506 ? 108.659 108.447 105.559 1.00 144.52 505 VAL B C 1
ATOM 5567 O O . VAL B 1 506 ? 109.729 107.906 105.258 1.00 146.57 505 VAL B O 1
ATOM 5571 N N . GLY B 1 507 ? 107.496 107.816 105.454 1.00 158.91 506 GLY B N 1
ATOM 5572 C CA . GLY B 1 507 ? 107.414 106.450 104.984 1.00 159.70 506 GLY B CA 1
ATOM 5573 C C . GLY B 1 507 ? 107.553 105.434 106.105 1.00 159.47 506 GLY B C 1
ATOM 5574 O O . GLY B 1 507 ? 107.974 105.739 107.220 1.00 164.83 506 GLY B O 1
ATOM 5575 N N . GLN B 1 508 ? 107.179 104.192 105.786 1.00 154.11 507 GLN B N 1
ATOM 5576 C CA . GLN B 1 508 ? 107.239 103.120 106.774 1.00 155.66 507 GLN B CA 1
ATOM 5577 C C . GLN B 1 508 ? 108.675 102.815 107.183 1.00 156.49 507 GLN B C 1
ATOM 5578 O O . GLN B 1 508 ? 108.952 102.580 108.365 1.00 162.39 507 GLN B O 1
ATOM 5584 N N . LYS B 1 509 ? 109.601 102.805 106.220 1.00 154.20 508 LYS B N 1
ATOM 5585 C CA . LYS B 1 509 ? 110.984 102.448 106.522 1.00 155.93 508 LYS B CA 1
ATOM 5586 C C . LYS B 1 509 ? 111.623 103.445 107.482 1.00 159.78 508 LYS B C 1
ATOM 5587 O O . LYS B 1 509 ? 112.309 103.050 108.432 1.00 161.98 508 LYS B O 1
ATOM 5593 N N . CYS B 1 510 ? 111.409 104.742 107.252 1.00 161.92 509 CYS B N 1
ATOM 5594 C CA . CYS B 1 510 ? 111.986 105.750 108.135 1.00 161.08 509 CYS B CA 1
ATOM 5595 C C . CYS B 1 510 ? 111.267 105.803 109.476 1.00 160.38 509 CYS B C 1
ATOM 5596 O O . CYS B 1 510 ? 111.885 106.127 110.496 1.00 161.85 509 CYS B O 1
ATOM 5599 N N . SER B 1 511 ? 109.968 105.495 109.493 1.00 145.77 510 SER B N 1
ATOM 5600 C CA . SER B 1 511 ? 109.201 105.563 110.733 1.00 140.50 510 SER B CA 1
ATOM 5601 C C . SER B 1 511 ? 109.717 104.568 111.764 1.00 144.46 510 SER B C 1
ATOM 5602 O O . SER B 1 511 ? 109.804 104.886 112.956 1.00 146.23 510 SER B O 1
ATOM 5605 N N . GLU B 1 512 ? 110.064 103.356 111.326 1.00 153.55 511 GLU B N 1
ATOM 5606 C CA . GLU B 1 512 ? 110.505 102.322 112.255 1.00 151.53 511 GLU B CA 1
ATOM 5607 C C . GLU B 1 512 ? 111.884 102.605 112.838 1.00 151.19 511 GLU B C 1
ATOM 5608 O O . GLU B 1 512 ? 112.217 102.059 113.895 1.00 153.06 511 GLU B O 1
ATOM 5614 N N . ARG B 1 513 ? 112.691 103.436 112.179 1.00 156.37 512 ARG B N 1
ATOM 5615 C CA . ARG B 1 513 ? 114.044 103.732 112.630 1.00 161.52 512 ARG B CA 1
ATOM 5616 C C . ARG B 1 513 ? 114.173 105.133 113.218 1.00 160.26 512 ARG B C 1
ATOM 5617 O O . ARG B 1 513 ? 115.295 105.598 113.450 1.00 156.17 512 ARG B O 1
ATOM 5625 N N . MET B 1 514 ? 113.059 105.816 113.469 1.00 147.34 513 MET B N 1
ATOM 5626 C CA . MET B 1 514 ? 113.074 107.186 113.958 1.00 144.62 513 MET B CA 1
ATOM 5627 C C . MET B 1 514 ? 112.176 107.304 115.180 1.00 144.69 513 MET B C 1
ATOM 5628 O O . MET B 1 514 ? 111.142 106.634 115.267 1.00 150.12 513 MET B O 1
ATOM 5633 N N . LEU B 1 515 ? 112.572 108.158 116.120 1.00 133.21 514 LEU B N 1
ATOM 5634 C CA . LEU B 1 515 ? 111.873 108.328 117.387 1.00 134.20 514 LEU B CA 1
ATOM 5635 C C . LEU B 1 515 ? 111.180 109.684 117.398 1.00 130.02 514 LEU B C 1
ATOM 5636 O O . LEU B 1 515 ? 111.840 110.724 117.283 1.00 129.16 514 LEU B O 1
ATOM 5641 N N . LEU B 1 516 ? 109.859 109.672 117.558 1.00 127.30 515 LEU B N 1
ATOM 5642 C CA . LEU B 1 516 ? 109.082 110.903 117.659 1.00 129.34 515 LEU B CA 1
ATOM 5643 C C . LEU B 1 516 ? 109.134 111.396 119.100 1.00 138.53 515 LEU B C 1
ATOM 5644 O O . LEU B 1 516 ? 108.500 110.814 119.987 1.00 146.16 515 LEU B O 1
ATOM 5649 N N . PHE B 1 517 ? 109.888 112.470 119.335 1.00 137.96 516 PHE B N 1
ATOM 5650 C CA . PHE B 1 517 ? 110.074 113.014 120.680 1.00 132.95 516 PHE B CA 1
ATOM 5651 C C . PHE B 1 517 ? 108.862 113.873 121.030 1.00 136.48 516 PHE B C 1
ATOM 5652 O O . PHE B 1 517 ? 108.848 115.095 120.863 1.00 137.56 516 PHE B O 1
ATOM 5660 N N . ARG B 1 518 ? 107.819 113.210 121.523 1.00 154.81 517 ARG B N 1
ATOM 5661 C CA . ARG B 1 518 ? 106.589 113.870 121.951 1.00 160.30 517 ARG B CA 1
ATOM 5662 C C . ARG B 1 518 ? 106.168 113.359 123.323 1.00 160.25 517 ARG B C 1
ATOM 5663 O O . ARG B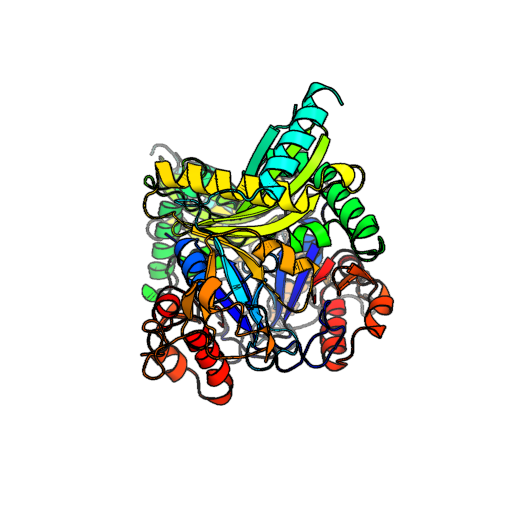 1 518 ? 105.015 112.988 123.555 1.00 162.42 517 ARG B O 1
ATOM 5671 N N . ASN B 1 519 ? 107.114 113.329 124.256 1.00 155.74 518 ASN B N 1
ATOM 5672 C CA . ASN B 1 519 ? 106.834 112.886 125.617 1.00 155.52 518 ASN B CA 1
ATOM 5673 C C . ASN B 1 519 ? 106.317 114.035 126.478 1.00 155.72 518 ASN B C 1
ATOM 5674 O O . ASN B 1 519 ? 105.765 115.009 125.964 1.00 153.77 518 ASN B O 1
#

Solvent-accessible surface area: 33058 Å² total; per-residue (Å²): 109,52,49,0,10,0,20,10,74,72,15,139,73,114,89,150,0,59,96,51,143,58,116,61,0,24,19,10,15,0,0,22,0,23,42,0,21,0,104,4,1,8,44,0,0,34,13,4,0,10,6,31,2,59,50,1,38,16,5,25,19,107,115,8,36,6,5,7,6,2,0,33,0,88,9,111,101,18,121,66,30,175,48,3,146,136,21,57,111,104,1,113,128,58,38,45,209,98,130,30,98,50,87,48,6,49,24,22,100,99,29,97,90,8,112,86,2,32,75,99,5,46,58,12,11,37,94,24,9,57,39,66,78,142,28,64,101,99,48,5,20,88,11,1,2,23,25,69,7,5,14,24,6,14,43,76,65,87,42,141,115,3,4,125,62,0,11,0,8,14,2,1,3,3,66,22,118,54,147,16,6,3,0,0,5,0,0,0,0,19,63,1,2,0,22,50,60,44,0,36,22,24,108,51,60,120,5,48,5,18,28,14,2,9,16,84,6,11,39,31,0,108,113,18,42,135,116,10,91,120,0,24,68,4,2,13,7,12,6,3,61,83,14,115,151,15,81,86,37,10,76,2,125,50,5,8,0,7,2,16,63,10,47,72,52,20,67,3,99,107,3,49,75,32,4,122,127,44,122,57,28,123,35,38,137,47,117,156,33,120,24,160,44,126,22,86,93,47,74,157,0,46,0,4,26,110,52,2,60,26,51,9,24,80,2,98,178,86,43,192,63,101,87,20,50,58,21,1,74,82,0,4,50,20,1,1,34,102,3,0,69,83,0,6,0,22,65,91,103,47,60,0,4,0,36,16,122,52,11,161,83,69,111,156,13,55,85,52,123,59,116,67,8,25,80,18,22,1,0,66,0,35,46,2,16,0,70,0,4,13,14,0,5,36,16,11,2,39,6,42,0,44,54,0,48,17,10,31,25,103,77,7,42,16,12,32,8,9,0,20,0,73,0,93,96,15,139,68,50,186,69,5,146,151,38,52,148,103,11,118,106,59,67,78,164,72,182,35,87,41,110,59,8,57,10,21,92,101,32,97,115,6,135,80,13,31,67,89,6,58,54,6,0,35,90,22,1,63,60,69,89,152,16,58,96,113,62,15,11,74,6,1,2,27,28,52,4,6,22,37,7,16,58,82,54,92,22,137,105,4,5,147,52,7,6,2,8,10,4,5,6,4,85,17,108,64,135,22,5,2,0,0,2,0,0,0,0,12,31,1,0,7,20,13,50,33,1,34,15,22,107,54,48,126,10,51,6,18,20,18,2,8,22,81,2,2,44,46,0,97,105,18,40,126,119,9,95,106,0,21,72,2,9,4,5,19,16,4,35,100,13,105,163,57,91,65,32,7,93,0,97,35,1,2,3,11,0,20,90,9,54,64,49,17,46,7,98,96,3,82,97,27,21,109,133,50,106,59,41,108,9,27,144,69,116,163,30,89,25,157,58,137,32,106,66,43,63,100,2,47,0,0,27,114,79,6,61,19,65,15,20,71,4,88,169,85,63,186,67,102,81,61,16,50,24,5,95,89,1,2,46,31,1,1,17,90,2,1,65,108,1,5,4,20,68,69